Protein AF-A0A972EH16-F1 (afdb_monomer)

Secondary structure (DSSP, 8-state):
----S-----------------------------------------------------------------PPPPPPPHHHHHHHHHHHHHHHHHTT--SHHHHHHHHHHHS-GGGTT-HHHHHHHHHHHHHTTSSSS---HHHHHHHHHHHHHHT--STT----TT---HHHHHHHHHHHHHHHHHIIIII-S---HHHHHHHHHHHH-HHHHT-HHHHHHHHHHHHHTT-TT----GGGHHHHHHHHEEEEEEEEEEETTTTEEEEEEEEEETTEEEEEESS-EEEEE--SSSPPPEEEEE-SSTTEEEEEETTTEEEEEEHHHHHHHHHHHHHHHHHHHHHHHHHHHHHHHHHHT--HHHHHHHHHHHTTS-HHHHH-HHHHHHHHHHHHTT-HHHHTT-SS-HHHHHHHHHHHHH-HHHHHHHHHHIIIIIHHHHHHHGGG--S-GGGHHHHHHHHHHHHHHHHHHHHHHHHHS----TTS----HHHHHHHHHT---

pLDDT: mean 70.28, std 23.28, range [19.77, 95.44]

Structure (mmCIF, N/CA/C/O backbone):
data_AF-A0A972EH16-F1
#
_entry.id   AF-A0A972EH16-F1
#
loop_
_atom_site.group_PDB
_atom_site.id
_atom_site.type_symbol
_atom_site.label_atom_id
_atom_site.label_alt_id
_atom_site.label_comp_id
_atom_site.label_asym_id
_atom_site.label_entity_id
_atom_site.label_seq_id
_atom_site.pdbx_PDB_ins_code
_atom_site.Cartn_x
_atom_site.Cartn_y
_atom_site.Cartn_z
_atom_site.occupancy
_atom_site.B_iso_or_equiv
_atom_site.auth_seq_id
_atom_site.auth_comp_id
_atom_site.auth_asym_id
_atom_site.auth_atom_id
_atom_site.pdbx_PDB_model_num
ATOM 1 N N . MET A 1 1 ? -6.386 -31.077 15.474 1.00 31.84 1 MET A N 1
ATOM 2 C CA . MET A 1 1 ? -5.571 -32.138 14.843 1.00 31.84 1 MET A CA 1
ATOM 3 C C . MET A 1 1 ? -5.510 -31.835 13.355 1.00 31.84 1 MET A C 1
ATOM 5 O O . MET A 1 1 ? -6.527 -31.962 12.699 1.00 31.84 1 MET A O 1
ATOM 9 N N . PHE A 1 2 ? -4.369 -31.364 12.849 1.00 28.36 2 PHE A N 1
ATOM 10 C CA . PHE A 1 2 ? -4.147 -31.059 11.430 1.00 28.36 2 PHE A CA 1
ATOM 11 C C . PHE A 1 2 ? -2.841 -31.729 10.996 1.00 28.36 2 PHE A C 1
ATOM 13 O O . PHE A 1 2 ? -1.799 -31.428 11.577 1.00 28.36 2 PHE A O 1
ATOM 20 N N . LYS A 1 3 ? -2.928 -32.660 10.038 1.00 25.88 3 LYS A N 1
ATOM 21 C CA . LYS A 1 3 ? -1.868 -33.204 9.162 1.00 25.88 3 LYS A CA 1
ATOM 22 C C . LYS A 1 3 ? -2.510 -34.326 8.327 1.00 25.88 3 LYS A C 1
ATOM 24 O O . LYS A 1 3 ? -3.083 -35.225 8.931 1.00 25.88 3 LYS A O 1
ATOM 29 N N . ASN A 1 4 ? -2.378 -34.274 6.994 1.00 29.33 4 ASN A N 1
ATOM 30 C CA . ASN A 1 4 ? -2.661 -35.337 5.994 1.00 29.33 4 ASN A CA 1
ATOM 31 C C . ASN A 1 4 ? -3.802 -35.118 4.979 1.00 29.33 4 ASN A C 1
ATOM 33 O O . ASN A 1 4 ? -4.590 -36.022 4.735 1.00 29.33 4 ASN A O 1
ATOM 37 N N . LEU A 1 5 ? -3.804 -33.992 4.278 1.00 28.00 5 LEU A N 1
ATOM 38 C CA . LEU A 1 5 ? -4.129 -33.923 2.844 1.00 28.00 5 LEU A CA 1
ATOM 39 C C . LEU A 1 5 ? -3.143 -32.862 2.335 1.00 28.00 5 LEU A C 1
ATOM 41 O O . LEU A 1 5 ? -3.161 -31.761 2.858 1.00 28.00 5 LEU A O 1
ATOM 45 N N . PHE A 1 6 ? -2.090 -33.121 1.564 1.00 28.84 6 PHE A N 1
ATOM 46 C CA . PHE A 1 6 ? -2.038 -33.745 0.254 1.00 28.84 6 PHE A CA 1
ATOM 47 C C . PHE A 1 6 ? -0.684 -34.459 0.091 1.00 28.84 6 PHE A C 1
ATOM 49 O O . PHE A 1 6 ? 0.367 -33.839 -0.048 1.00 28.84 6 PHE A O 1
ATOM 56 N N . LYS A 1 7 ? -0.707 -35.790 0.128 1.00 25.39 7 LYS A N 1
ATOM 57 C CA . LYS A 1 7 ? 0.341 -36.658 -0.415 1.00 25.39 7 LYS A CA 1
ATOM 58 C C . LYS A 1 7 ? -0.390 -37.704 -1.231 1.00 25.39 7 LYS A C 1
ATOM 60 O O . LYS A 1 7 ? -1.068 -38.536 -0.639 1.00 25.39 7 LYS A O 1
ATOM 65 N N . ASN A 1 8 ? -0.289 -37.577 -2.549 1.00 23.72 8 ASN A N 1
ATOM 66 C CA . ASN A 1 8 ? -0.428 -38.602 -3.585 1.00 23.72 8 ASN A CA 1
ATOM 67 C C . ASN A 1 8 ? -1.077 -37.968 -4.806 1.00 23.72 8 ASN A C 1
ATOM 69 O O . ASN A 1 8 ? -2.278 -37.736 -4.802 1.00 23.72 8 ASN A O 1
ATOM 73 N N . LEU A 1 9 ? -0.264 -37.731 -5.830 1.00 25.38 9 LEU A N 1
ATOM 74 C CA . LEU A 1 9 ? -0.562 -38.072 -7.219 1.00 25.38 9 LEU A CA 1
ATOM 75 C C . LEU A 1 9 ? 0.757 -37.929 -7.988 1.00 25.38 9 LEU A C 1
ATOM 77 O O . LEU A 1 9 ? 1.160 -36.840 -8.368 1.00 25.38 9 LEU A O 1
ATOM 81 N N . ASN A 1 10 ? 1.472 -39.045 -8.118 1.00 26.11 10 ASN A N 1
ATOM 82 C CA . ASN A 1 10 ? 2.538 -39.218 -9.096 1.00 26.11 10 ASN A CA 1
ATOM 83 C C . ASN A 1 10 ? 2.547 -40.687 -9.525 1.00 26.11 10 ASN A C 1
ATOM 85 O O . ASN A 1 10 ? 2.862 -41.554 -8.712 1.00 26.11 10 ASN A O 1
ATOM 89 N N . SER A 1 11 ? 2.183 -40.926 -10.783 1.00 25.75 11 SER A N 1
ATOM 90 C CA . SER A 1 11 ? 2.514 -42.073 -11.651 1.00 25.75 11 SER A CA 1
ATOM 91 C C . SER A 1 11 ? 1.552 -41.962 -12.836 1.00 25.75 11 SER A C 1
ATOM 93 O O . SER A 1 11 ? 0.348 -41.882 -12.615 1.00 25.75 11 SER A O 1
ATOM 95 N N . ASP A 1 12 ? 1.971 -41.836 -14.087 1.00 22.52 12 ASP A N 1
ATOM 96 C CA . ASP A 1 12 ? 2.894 -42.661 -14.879 1.00 22.52 12 ASP A CA 1
ATOM 97 C C . ASP A 1 12 ? 3.160 -41.895 -16.205 1.00 22.52 12 ASP A C 1
ATOM 99 O O . ASP A 1 12 ? 2.374 -41.018 -16.545 1.00 22.52 12 ASP A O 1
ATOM 103 N N . LYS A 1 13 ? 4.102 -42.177 -17.115 1.00 25.27 13 LYS A N 1
ATOM 104 C CA . LYS A 1 13 ? 5.414 -42.844 -17.211 1.00 25.27 13 LYS A CA 1
ATOM 105 C C . LYS A 1 13 ? 5.826 -42.710 -18.692 1.00 25.27 13 LYS A C 1
ATOM 107 O O . LYS A 1 13 ? 4.973 -42.841 -19.565 1.00 25.27 13 LYS A O 1
ATOM 112 N N . GLY A 1 14 ? 7.133 -42.622 -18.956 1.00 23.25 14 GLY A N 1
ATOM 113 C CA . GLY A 1 14 ? 7.764 -42.928 -20.255 1.00 23.25 14 GLY A CA 1
ATOM 114 C C . GLY A 1 14 ? 8.432 -41.713 -20.908 1.00 23.25 14 GLY A C 1
ATOM 115 O O . GLY A 1 14 ? 7.752 -40.742 -21.185 1.00 23.25 14 GLY A O 1
ATOM 116 N N . GLY A 1 15 ? 9.733 -41.659 -21.198 1.00 21.44 15 GLY A N 1
ATOM 117 C CA . GLY A 1 15 ? 10.808 -42.651 -21.161 1.00 21.44 15 GLY A CA 1
ATOM 118 C C . GLY A 1 15 ? 11.781 -42.404 -22.331 1.00 21.44 15 GLY A C 1
ATOM 119 O O . GLY A 1 15 ? 11.311 -42.111 -23.422 1.00 21.44 15 GLY A O 1
ATOM 120 N N . LEU A 1 16 ? 13.088 -42.624 -22.082 1.00 21.91 16 LEU A N 1
ATOM 121 C CA . LEU A 1 16 ? 14.261 -42.639 -23.002 1.00 21.91 16 LEU A CA 1
ATOM 122 C C . LEU A 1 16 ? 14.833 -41.245 -23.343 1.00 21.91 16 LEU A C 1
ATOM 124 O O . LEU A 1 16 ? 14.126 -40.416 -23.887 1.00 21.91 16 LEU A O 1
ATOM 128 N N . GLY A 1 17 ? 16.063 -40.867 -22.959 1.00 20.77 17 GLY A N 1
ATOM 129 C CA . GLY A 1 17 ? 17.388 -41.456 -23.269 1.00 20.77 17 GLY A CA 1
ATOM 130 C C . GLY A 1 17 ? 18.075 -40.482 -24.257 1.00 20.77 17 GLY A C 1
ATOM 131 O O . GLY A 1 17 ? 17.415 -40.067 -25.192 1.00 20.77 17 GLY A O 1
ATOM 132 N N . SER A 1 18 ? 19.313 -39.987 -24.147 1.00 24.31 18 SER A N 1
ATOM 133 C CA . SER A 1 18 ? 20.581 -40.573 -23.703 1.00 24.31 18 SER A CA 1
ATOM 134 C C . SER A 1 18 ? 21.729 -39.530 -23.751 1.00 24.31 18 SER A C 1
ATOM 136 O O . SER A 1 18 ? 21.762 -38.742 -24.685 1.00 24.31 18 SER A O 1
ATOM 138 N N . ARG A 1 19 ? 22.702 -39.681 -22.832 1.00 22.28 19 ARG A N 1
ATOM 139 C CA . ARG A 1 19 ? 24.183 -39.583 -22.980 1.00 22.28 19 ARG A CA 1
ATOM 140 C C . ARG A 1 19 ? 24.941 -38.272 -23.299 1.00 22.28 19 ARG A C 1
ATOM 142 O O . ARG A 1 19 ? 24.713 -37.647 -24.318 1.00 22.28 19 ARG A O 1
ATOM 149 N N . GLU A 1 20 ? 26.002 -38.122 -22.479 1.00 22.84 20 GLU A N 1
ATOM 150 C CA . GLU A 1 20 ? 27.383 -37.634 -22.743 1.00 22.84 20 GLU A CA 1
ATOM 151 C C . GLU A 1 20 ? 27.535 -36.123 -23.059 1.00 22.84 20 GLU A C 1
ATOM 153 O O . GLU A 1 20 ? 26.716 -35.539 -23.740 1.00 22.84 20 GLU A O 1
ATOM 158 N N . GLU A 1 21 ? 28.510 -35.361 -22.550 1.00 22.56 21 GLU A N 1
ATOM 159 C CA . GLU A 1 21 ? 29.860 -35.702 -22.103 1.00 22.56 21 GLU A CA 1
ATOM 160 C C . GLU A 1 21 ? 30.439 -34.606 -21.177 1.00 22.56 21 GLU A C 1
ATOM 162 O O . GLU A 1 21 ? 30.096 -33.427 -21.258 1.00 22.56 21 GLU A O 1
ATOM 167 N N . ARG A 1 22 ? 31.329 -35.023 -20.271 1.00 20.34 22 ARG A N 1
ATOM 168 C CA . ARG A 1 22 ? 32.125 -34.178 -19.371 1.00 20.34 22 ARG A CA 1
ATOM 169 C C . ARG A 1 22 ? 33.195 -33.418 -20.153 1.00 20.34 22 ARG A C 1
ATOM 171 O O . ARG A 1 22 ? 33.921 -34.055 -20.904 1.00 20.34 22 ARG A O 1
ATOM 178 N N . LEU A 1 23 ? 33.442 -32.156 -19.802 1.00 21.00 23 LEU A N 1
ATOM 179 C CA . LEU A 1 23 ? 34.781 -31.562 -19.887 1.00 21.00 23 LEU A CA 1
ATOM 180 C C . LEU A 1 23 ? 35.059 -30.724 -18.632 1.00 21.00 23 LEU A C 1
ATOM 182 O O . LEU A 1 23 ? 34.518 -29.640 -18.431 1.00 21.00 23 LEU A O 1
ATOM 186 N N . GLU A 1 24 ? 35.900 -31.284 -17.764 1.00 20.62 24 GLU A N 1
ATOM 187 C CA . GLU A 1 24 ? 36.627 -30.563 -16.724 1.00 20.62 24 GLU A CA 1
ATOM 188 C C . GLU A 1 24 ? 37.763 -29.767 -17.373 1.00 20.62 24 GLU A C 1
ATOM 190 O O . GLU A 1 24 ? 38.578 -30.361 -18.068 1.00 20.62 24 GLU A O 1
ATOM 195 N N . THR A 1 25 ? 37.891 -28.478 -17.052 1.00 21.36 25 THR A N 1
ATOM 196 C CA . THR A 1 25 ? 39.202 -27.822 -16.896 1.00 21.36 25 THR A CA 1
ATOM 197 C C . THR A 1 25 ? 39.080 -26.583 -16.001 1.00 21.36 25 THR A C 1
ATOM 199 O O . THR A 1 25 ? 38.459 -25.587 -16.359 1.00 21.36 25 THR A O 1
ATOM 202 N N . LYS A 1 26 ? 39.728 -26.643 -14.837 1.00 19.77 26 LYS A N 1
ATOM 203 C CA . LYS A 1 26 ? 40.352 -25.522 -14.106 1.00 19.77 26 LYS A CA 1
ATOM 204 C C . LYS A 1 26 ? 41.859 -25.844 -14.048 1.00 19.77 26 LYS A C 1
ATOM 206 O O . LYS A 1 26 ? 42.195 -27.015 -14.222 1.00 19.77 26 LYS A O 1
ATOM 211 N N . PRO A 1 27 ? 42.750 -24.948 -13.594 1.00 28.17 27 PRO A N 1
ATOM 212 C CA . PRO A 1 27 ? 42.778 -23.480 -13.633 1.00 28.17 27 PRO A CA 1
ATOM 213 C C . PRO A 1 27 ? 44.129 -22.966 -14.204 1.00 28.17 27 PRO A C 1
ATOM 215 O O . PRO A 1 27 ? 45.084 -23.731 -14.303 1.00 28.17 27 PRO A O 1
ATOM 218 N N . ILE A 1 28 ? 44.268 -21.668 -14.498 1.00 21.88 28 ILE A N 1
ATOM 219 C CA . ILE A 1 28 ? 45.597 -21.026 -14.567 1.00 21.88 28 ILE A CA 1
ATOM 220 C C . ILE A 1 28 ? 45.551 -19.715 -13.777 1.00 21.88 28 ILE A C 1
ATOM 222 O O . ILE A 1 28 ? 44.753 -18.827 -14.068 1.00 21.88 28 ILE A O 1
ATOM 226 N N . ILE A 1 29 ? 46.399 -19.655 -12.751 1.00 22.20 29 ILE A N 1
ATOM 227 C CA . ILE A 1 29 ? 46.800 -18.478 -11.976 1.00 22.20 29 ILE A CA 1
ATOM 228 C C . ILE A 1 29 ? 48.252 -18.188 -12.365 1.00 22.20 29 ILE A C 1
ATOM 230 O O . ILE A 1 29 ? 49.017 -19.142 -12.482 1.00 22.20 29 ILE A O 1
ATOM 234 N N . ASP A 1 30 ? 48.582 -16.907 -12.559 1.00 22.08 30 ASP A N 1
ATOM 235 C CA . ASP A 1 30 ? 49.854 -16.214 -12.248 1.00 22.08 30 ASP A CA 1
ATOM 236 C C . ASP A 1 30 ? 49.965 -14.963 -13.147 1.00 22.08 30 ASP A C 1
ATOM 238 O O . ASP A 1 30 ? 49.522 -14.994 -14.290 1.00 22.08 30 ASP A O 1
ATOM 242 N N . SER A 1 31 ? 50.556 -13.827 -12.779 1.00 23.48 31 SER A N 1
ATOM 243 C CA . SER A 1 31 ? 51.030 -13.256 -11.515 1.00 23.48 31 SER A CA 1
ATOM 244 C C . SER A 1 31 ? 51.425 -11.784 -11.794 1.00 23.48 31 SER A C 1
ATOM 246 O O . SER A 1 31 ? 51.812 -11.423 -12.901 1.00 23.48 31 SER A O 1
ATOM 248 N N . GLU A 1 32 ? 51.228 -10.930 -10.787 1.00 21.48 32 GLU A N 1
ATOM 249 C CA . GLU A 1 32 ? 51.998 -9.736 -10.384 1.00 21.48 32 GLU A CA 1
ATOM 250 C C . GLU A 1 32 ? 52.857 -8.904 -11.386 1.00 21.48 32 GLU A C 1
ATOM 252 O O . GLU A 1 32 ? 53.896 -9.345 -11.869 1.00 21.48 32 GLU A O 1
ATOM 257 N N . SER A 1 33 ? 52.565 -7.586 -11.451 1.00 22.53 33 SER A N 1
ATOM 258 C CA . SER A 1 33 ? 53.390 -6.470 -10.895 1.00 22.53 33 SER A CA 1
ATOM 259 C C . SER A 1 33 ? 53.770 -5.255 -11.789 1.00 22.53 33 SER A C 1
ATOM 261 O O . SER A 1 33 ? 54.290 -5.396 -12.889 1.00 22.53 33 SER A O 1
ATOM 263 N N . ARG A 1 34 ? 53.631 -4.065 -11.152 1.00 21.58 34 ARG A N 1
ATOM 264 C CA . ARG A 1 34 ? 54.404 -2.787 -11.228 1.00 21.58 34 ARG A CA 1
ATOM 265 C C . ARG A 1 34 ? 54.017 -1.636 -12.185 1.00 21.58 34 ARG A C 1
ATOM 267 O O . ARG A 1 34 ? 54.340 -1.635 -13.364 1.00 21.58 34 ARG A O 1
ATOM 274 N N . ASP A 1 35 ? 53.424 -0.609 -11.558 1.00 21.42 35 ASP A N 1
ATOM 275 C CA . ASP A 1 35 ? 53.812 0.819 -11.450 1.00 21.42 35 ASP A CA 1
ATOM 276 C C . ASP A 1 35 ? 54.605 1.535 -12.564 1.00 21.42 35 ASP A C 1
ATOM 278 O O . ASP A 1 35 ? 55.724 1.139 -12.881 1.00 21.42 35 ASP A O 1
ATOM 282 N N . LEU A 1 36 ? 54.110 2.726 -12.966 1.00 22.61 36 LEU A N 1
ATOM 283 C CA . LEU A 1 36 ? 54.869 4.001 -12.989 1.00 22.61 36 LEU A CA 1
ATOM 284 C C . LEU A 1 36 ? 53.986 5.239 -13.316 1.00 22.61 36 LEU A C 1
ATOM 286 O O . LEU A 1 36 ? 53.614 5.494 -14.455 1.00 22.61 36 LEU A O 1
ATOM 290 N N . VAL A 1 37 ? 53.668 5.999 -12.262 1.00 21.61 37 VAL A N 1
ATOM 291 C CA . VAL A 1 37 ? 53.733 7.471 -12.073 1.00 21.61 37 VAL A CA 1
ATOM 292 C C . VAL A 1 37 ? 53.853 8.389 -13.315 1.00 21.61 37 VAL A C 1
ATOM 294 O O . VAL A 1 37 ? 54.886 8.387 -13.979 1.00 21.61 37 VAL A O 1
ATOM 297 N N . ASN A 1 38 ? 52.909 9.336 -13.491 1.00 21.78 38 ASN A N 1
ATOM 298 C CA . ASN A 1 38 ? 53.220 10.780 -13.428 1.00 21.78 38 ASN A CA 1
ATOM 299 C C . ASN A 1 38 ? 51.997 11.720 -13.357 1.00 21.78 38 ASN A C 1
ATOM 301 O O . ASN A 1 38 ? 50.966 11.517 -13.987 1.00 21.78 38 ASN A O 1
ATOM 305 N N . ASN A 1 39 ? 52.196 12.760 -12.547 1.00 21.94 39 ASN A N 1
ATOM 306 C CA . ASN A 1 39 ? 51.290 13.809 -12.078 1.00 21.94 39 ASN A CA 1
ATOM 307 C C . ASN A 1 39 ? 50.748 14.748 -13.170 1.00 21.94 39 ASN A C 1
ATOM 309 O O . ASN A 1 39 ? 51.523 15.148 -14.031 1.00 21.94 39 ASN A O 1
ATOM 313 N N . VAL A 1 40 ? 49.528 15.278 -12.977 1.00 23.47 40 VAL A N 1
ATOM 314 C CA . VAL A 1 40 ? 49.282 16.738 -12.940 1.00 23.47 40 VAL A CA 1
ATOM 315 C C . VAL A 1 40 ? 48.218 17.053 -11.878 1.00 23.47 40 VAL A C 1
ATOM 317 O O . VAL A 1 40 ? 47.132 16.486 -11.841 1.00 23.47 40 VAL A O 1
ATOM 320 N N . SER A 1 41 ? 48.616 17.965 -11.004 1.00 22.47 41 SER A N 1
ATOM 321 C CA . SER A 1 41 ? 47.963 18.591 -9.859 1.00 22.47 41 SER A CA 1
ATOM 322 C C . SER A 1 41 ? 46.769 19.499 -10.191 1.00 22.47 41 SER A C 1
ATOM 324 O O . SER A 1 41 ? 46.788 20.210 -11.193 1.00 22.47 41 SER A O 1
ATOM 326 N N . GLY A 1 42 ? 45.814 19.570 -9.259 1.00 22.55 42 GLY A N 1
ATOM 327 C CA . GLY A 1 42 ? 44.745 20.569 -9.188 1.00 22.55 42 GLY A CA 1
ATOM 328 C C . GLY A 1 42 ? 44.155 20.617 -7.774 1.00 22.55 42 GLY A C 1
ATOM 329 O O . GLY A 1 42 ? 43.366 19.764 -7.396 1.00 22.55 42 GLY A O 1
ATOM 330 N N . ASP A 1 43 ? 44.640 21.588 -7.015 1.00 21.73 43 ASP A N 1
ATOM 331 C CA . ASP A 1 43 ? 44.462 21.932 -5.601 1.00 21.73 43 ASP A CA 1
ATOM 332 C C . ASP A 1 43 ? 43.002 22.090 -5.115 1.00 21.73 43 ASP A C 1
ATOM 334 O O . ASP A 1 43 ? 42.193 22.692 -5.812 1.00 21.73 43 ASP A O 1
ATOM 338 N N . LEU A 1 44 ? 42.698 21.610 -3.899 1.00 25.55 44 LEU A N 1
ATOM 339 C CA . LEU A 1 44 ? 41.689 22.159 -2.973 1.00 25.55 44 LEU A CA 1
ATOM 340 C C . LEU A 1 44 ? 41.990 21.626 -1.557 1.00 25.55 44 LEU A C 1
ATOM 342 O O . LEU A 1 44 ? 41.695 20.480 -1.212 1.00 25.55 44 LEU A O 1
ATOM 346 N N . GLY A 1 45 ? 42.633 22.468 -0.750 1.00 23.30 45 GLY A N 1
ATOM 347 C CA . GLY A 1 45 ? 43.097 22.148 0.595 1.00 23.30 45 GLY A CA 1
ATOM 348 C C . GLY A 1 45 ? 42.001 21.975 1.652 1.00 23.30 45 GLY A C 1
ATOM 349 O O . GLY A 1 45 ? 41.033 22.729 1.713 1.00 23.30 45 GLY A O 1
ATOM 350 N N . VAL A 1 46 ? 42.242 21.032 2.569 1.00 25.94 46 VAL A N 1
ATOM 351 C CA . VAL A 1 46 ? 41.748 21.059 3.953 1.00 25.94 46 VAL A CA 1
ATOM 352 C C . VAL A 1 46 ? 42.889 20.604 4.869 1.00 25.94 46 VAL A C 1
ATOM 354 O O . VAL A 1 46 ? 43.480 19.543 4.680 1.00 25.94 46 VAL A O 1
ATOM 357 N N . ASN A 1 47 ? 43.210 21.457 5.839 1.00 26.33 47 ASN A N 1
ATOM 358 C CA . ASN A 1 47 ? 44.339 21.377 6.763 1.00 26.33 47 ASN A CA 1
ATOM 359 C C . ASN A 1 47 ? 44.116 20.297 7.859 1.00 26.33 47 ASN A C 1
ATOM 361 O O . ASN A 1 47 ? 43.090 20.360 8.542 1.00 26.33 47 ASN A O 1
ATOM 365 N N . PRO A 1 48 ? 45.027 19.322 8.066 1.00 25.28 48 PRO A N 1
ATOM 366 C CA . PRO A 1 48 ? 44.884 18.263 9.063 1.00 25.28 48 PRO A CA 1
ATOM 367 C C . PRO A 1 48 ? 45.728 18.530 10.324 1.00 25.28 48 PRO A C 1
ATOM 369 O O . PRO A 1 48 ? 46.738 17.877 10.559 1.00 25.28 48 PRO A O 1
ATOM 372 N N . GLU A 1 49 ? 45.281 19.433 11.194 1.00 29.06 49 GLU A N 1
ATOM 373 C CA . GLU A 1 49 ? 45.800 19.563 12.565 1.00 29.06 49 GLU A CA 1
ATOM 374 C C . GLU A 1 49 ? 44.633 19.644 13.550 1.00 29.06 49 GLU A C 1
ATOM 376 O O . GLU A 1 49 ? 44.155 20.724 13.871 1.00 29.06 49 GLU A O 1
ATOM 381 N N . GLN A 1 50 ? 44.134 18.480 13.982 1.00 30.05 50 GLN A N 1
ATOM 382 C CA . GLN A 1 50 ? 43.455 18.244 15.271 1.00 30.05 50 GLN A CA 1
ATOM 383 C C . GLN A 1 50 ? 43.002 16.776 15.345 1.00 30.05 50 GLN A C 1
ATOM 385 O O . GLN A 1 50 ? 41.819 16.441 15.400 1.00 30.05 50 GLN A O 1
ATOM 390 N N . ARG A 1 51 ? 43.968 15.851 15.335 1.00 25.64 51 ARG A N 1
ATOM 391 C CA . ARG A 1 51 ? 43.741 14.471 15.776 1.00 25.64 51 ARG A CA 1
ATOM 392 C C . ARG A 1 51 ? 44.915 13.983 16.619 1.00 25.64 51 ARG A C 1
ATOM 394 O O . ARG A 1 51 ? 45.986 13.724 16.090 1.00 25.64 51 ARG A O 1
ATOM 401 N N . LYS A 1 52 ? 44.577 13.742 17.892 1.00 27.52 52 LYS A N 1
ATOM 402 C CA . LYS A 1 52 ? 45.244 12.918 18.916 1.00 27.52 52 LYS A CA 1
ATOM 403 C C . LYS A 1 52 ? 46.517 13.484 19.544 1.00 27.52 52 LYS A C 1
ATOM 405 O O . LYS A 1 52 ? 47.376 13.962 18.828 1.00 27.52 52 LYS A O 1
ATOM 410 N N . GLN A 1 53 ? 46.570 13.354 20.876 1.00 25.27 53 GLN A N 1
ATOM 411 C CA . GLN A 1 53 ? 47.697 13.140 21.810 1.00 25.27 53 GLN A CA 1
ATOM 412 C C . GLN A 1 53 ? 47.239 13.681 23.185 1.00 25.27 53 GLN A C 1
ATOM 414 O O . GLN A 1 53 ? 46.772 14.813 23.239 1.00 25.27 53 GLN A O 1
ATOM 419 N N . TYR A 1 54 ? 47.276 13.010 24.339 1.00 25.88 54 TYR A N 1
ATOM 420 C CA . TYR A 1 54 ? 47.642 11.665 24.822 1.00 25.88 54 TYR A CA 1
ATOM 421 C C . TYR A 1 54 ? 46.979 11.540 26.223 1.00 25.88 54 TYR A C 1
ATOM 423 O O . TYR A 1 54 ? 46.772 12.555 26.886 1.00 25.88 54 TYR A O 1
ATOM 431 N N . GLU A 1 55 ? 46.344 10.423 26.582 1.00 25.20 55 GLU A N 1
ATOM 432 C CA . GLU A 1 55 ? 46.876 9.304 27.396 1.00 25.20 55 GLU A CA 1
ATOM 433 C C . GLU A 1 55 ? 47.504 9.648 28.765 1.00 25.20 55 GLU A C 1
ATOM 435 O O . GLU A 1 55 ? 48.439 10.430 28.885 1.00 25.20 55 GLU A O 1
ATOM 440 N N . GLU A 1 56 ? 46.914 8.994 29.774 1.00 25.12 56 GLU A N 1
ATOM 441 C CA . GLU A 1 56 ? 47.452 8.437 31.023 1.00 25.12 56 GLU A CA 1
ATOM 442 C C . GLU A 1 56 ? 48.870 8.806 31.488 1.00 25.12 56 GLU A C 1
ATOM 444 O O . GLU A 1 56 ? 49.854 8.474 30.839 1.00 25.12 56 GLU A O 1
ATOM 449 N N . VAL A 1 57 ? 48.977 9.251 32.752 1.00 25.84 57 VAL A N 1
ATOM 450 C CA . VAL A 1 57 ? 50.117 8.899 33.620 1.00 25.84 57 VAL A CA 1
ATOM 451 C C . VAL A 1 57 ? 49.643 8.608 35.053 1.00 25.84 57 VAL A C 1
ATOM 453 O O . VAL A 1 57 ? 49.237 9.495 35.795 1.00 25.84 57 VAL A O 1
ATOM 456 N N . GLN A 1 58 ? 49.673 7.311 35.366 1.00 23.53 58 GLN A N 1
ATOM 457 C CA . GLN A 1 58 ? 50.197 6.608 36.548 1.00 23.53 58 GLN A CA 1
ATOM 458 C C . GLN A 1 58 ? 50.073 7.166 37.982 1.00 23.53 58 GLN A C 1
ATOM 460 O O . GLN A 1 58 ? 50.430 8.288 38.327 1.00 23.53 58 GLN A O 1
ATOM 465 N N . ILE A 1 59 ? 49.694 6.221 38.848 1.00 29.89 59 ILE A N 1
ATOM 466 C CA . ILE A 1 59 ? 49.755 6.215 40.310 1.00 29.89 59 ILE A CA 1
ATOM 467 C C . ILE A 1 59 ? 51.212 6.053 40.776 1.00 29.89 59 ILE A C 1
ATOM 469 O O . ILE A 1 59 ? 51.841 5.053 40.442 1.00 29.89 59 ILE A O 1
ATOM 473 N N . THR A 1 60 ? 51.688 6.929 41.665 1.00 25.06 60 THR A N 1
ATOM 474 C CA . THR A 1 60 ? 52.741 6.610 42.653 1.00 25.06 60 THR A CA 1
ATOM 475 C C . THR A 1 60 ? 52.446 7.332 43.968 1.00 25.06 60 THR A C 1
ATOM 477 O O . THR A 1 60 ? 52.077 8.504 43.965 1.00 25.06 60 THR A O 1
ATOM 480 N N . GLY A 1 61 ? 52.533 6.594 45.079 1.00 23.64 61 GLY A N 1
ATOM 481 C CA . GLY A 1 61 ? 51.996 6.974 46.385 1.00 23.64 61 GLY A CA 1
ATOM 482 C C . GLY A 1 61 ? 52.877 7.860 47.268 1.00 23.64 61 GLY A C 1
ATOM 483 O O . GLY A 1 61 ? 54.049 8.083 46.985 1.00 23.64 61 GLY A O 1
ATOM 484 N N . ASN A 1 62 ? 52.247 8.353 48.342 1.00 24.14 62 ASN A N 1
ATOM 485 C CA . ASN A 1 62 ? 52.719 8.439 49.735 1.00 24.14 62 ASN A CA 1
ATOM 486 C C . ASN A 1 62 ? 51.753 9.352 50.527 1.00 24.14 62 ASN A C 1
ATOM 488 O O . ASN A 1 62 ? 51.621 10.533 50.224 1.00 24.14 62 ASN A O 1
ATOM 492 N N . THR A 1 63 ? 51.073 8.823 51.547 1.00 27.11 63 THR A N 1
ATOM 493 C CA . THR A 1 63 ? 50.612 9.595 52.730 1.00 27.11 63 THR A CA 1
ATOM 494 C C . THR A 1 63 ? 51.752 9.594 53.767 1.00 27.11 63 THR A C 1
ATOM 496 O O . THR A 1 63 ? 52.594 8.697 53.660 1.00 27.11 63 THR A O 1
ATOM 499 N N . PRO A 1 64 ? 51.838 10.495 54.779 1.00 35.75 64 PRO A N 1
ATOM 500 C CA . PRO A 1 64 ? 50.824 11.359 55.427 1.00 35.75 64 PRO A CA 1
ATOM 501 C C . PRO A 1 64 ? 51.224 12.867 55.350 1.00 35.75 64 PRO A C 1
ATOM 503 O O . PRO A 1 64 ? 52.246 13.183 54.763 1.00 35.75 64 PRO A O 1
ATOM 506 N N . ASP A 1 65 ? 50.523 13.911 55.801 1.00 26.69 65 ASP A N 1
ATOM 507 C CA . ASP A 1 65 ? 49.776 14.163 57.032 1.00 26.69 65 ASP A CA 1
ATOM 508 C C . ASP A 1 65 ? 49.027 15.525 56.906 1.00 26.69 65 ASP A C 1
ATOM 510 O O . ASP A 1 65 ? 49.319 16.351 56.043 1.00 26.69 65 ASP A O 1
ATOM 514 N N . ASN A 1 66 ? 48.049 15.714 57.786 1.00 32.94 66 ASN A N 1
ATOM 515 C CA . ASN A 1 66 ? 47.162 16.845 58.079 1.00 32.94 66 ASN A CA 1
ATOM 516 C C . ASN A 1 66 ? 47.400 18.246 57.467 1.00 32.94 66 ASN A C 1
ATOM 518 O O . ASN A 1 66 ? 48.355 18.954 57.774 1.00 32.94 66 ASN A O 1
ATOM 522 N N . GLY A 1 67 ? 46.346 18.753 56.816 1.00 28.53 67 GLY A N 1
ATOM 523 C CA . GLY A 1 67 ? 46.128 20.184 56.599 1.00 28.53 67 GLY A CA 1
ATOM 524 C C . GLY A 1 67 ? 44.731 20.463 56.051 1.00 28.53 67 GLY A C 1
ATOM 525 O O . GLY A 1 67 ? 44.516 20.440 54.843 1.00 28.53 67 GLY A O 1
ATOM 526 N N . ARG A 1 68 ? 43.755 20.720 56.935 1.00 37.34 68 ARG A N 1
ATOM 527 C CA . ARG A 1 68 ? 42.426 21.233 56.555 1.00 37.34 68 ARG A CA 1
ATOM 528 C C . ARG A 1 68 ? 42.592 22.563 55.814 1.00 37.34 68 ARG A C 1
ATOM 530 O O . ARG A 1 68 ? 42.689 23.609 56.446 1.00 37.34 68 ARG A O 1
ATOM 537 N N . VAL A 1 69 ? 42.537 22.532 54.487 1.00 31.19 69 VAL A N 1
ATOM 538 C CA . VAL A 1 69 ? 42.239 23.719 53.683 1.00 31.19 69 VAL A CA 1
ATOM 539 C C . VAL A 1 69 ? 40.748 23.680 53.373 1.00 31.19 69 VAL A C 1
ATOM 541 O O . VAL A 1 69 ? 40.275 22.960 52.495 1.00 31.19 69 VAL A O 1
ATOM 544 N N . SER A 1 70 ? 39.980 24.425 54.163 1.00 33.75 70 SER A N 1
ATOM 545 C CA . SER A 1 70 ? 38.570 24.693 53.906 1.00 33.75 70 SER A CA 1
ATOM 546 C C . SER A 1 70 ? 38.438 25.526 52.634 1.00 33.75 70 SER A C 1
ATOM 548 O O . SER A 1 70 ? 38.566 26.749 52.666 1.00 33.75 70 SER A O 1
ATOM 550 N N . ILE A 1 71 ? 38.177 24.860 51.511 1.00 32.91 71 ILE A N 1
ATOM 551 C CA . ILE A 1 71 ? 37.784 25.522 50.267 1.00 32.91 71 ILE A CA 1
ATOM 552 C C . ILE A 1 71 ? 36.383 26.121 50.490 1.00 32.91 71 ILE A C 1
ATOM 554 O O . ILE A 1 71 ? 35.455 25.377 50.831 1.00 32.91 71 ILE A O 1
ATOM 558 N N . PRO A 1 72 ? 36.183 27.441 50.320 1.00 31.66 72 PRO A N 1
ATOM 559 C CA . PRO A 1 72 ? 34.866 28.046 50.453 1.00 31.66 72 PRO A CA 1
ATOM 560 C C . PRO A 1 72 ? 33.942 27.492 49.361 1.00 31.66 72 PRO A C 1
ATOM 562 O O . PRO A 1 72 ? 34.193 27.648 48.164 1.00 31.66 72 PRO A O 1
ATOM 565 N N . LYS A 1 73 ? 32.861 26.813 49.770 1.00 44.00 73 LYS A N 1
ATOM 566 C CA . LYS A 1 73 ? 31.815 26.342 48.854 1.00 44.00 73 LYS A CA 1
ATOM 567 C C . LYS A 1 73 ? 31.222 27.552 48.129 1.00 44.00 73 LYS A C 1
ATOM 569 O O . LYS A 1 73 ? 30.640 28.425 48.771 1.00 44.00 73 LYS A O 1
ATOM 574 N N . LYS A 1 74 ? 31.335 27.581 46.794 1.00 43.91 74 LYS A N 1
ATOM 575 C CA . LYS A 1 74 ? 30.572 28.501 45.932 1.00 43.91 74 LYS A CA 1
ATOM 576 C C . LYS A 1 74 ? 29.097 28.496 46.369 1.00 43.91 74 LYS A C 1
ATOM 578 O O . LYS A 1 74 ? 28.559 27.410 46.613 1.00 43.91 74 LYS A O 1
ATOM 583 N N . PRO A 1 75 ? 28.424 29.656 46.454 1.00 43.84 75 PRO A N 1
ATOM 584 C CA . PRO A 1 75 ? 27.005 29.684 46.771 1.00 43.84 75 PRO A CA 1
ATOM 585 C C . PRO A 1 75 ? 26.241 28.880 45.713 1.00 43.84 75 PRO A C 1
ATOM 587 O O . PRO A 1 75 ? 26.379 29.120 44.513 1.00 43.84 75 PRO A O 1
ATOM 590 N N . ALA A 1 76 ? 25.466 27.889 46.159 1.00 55.22 76 ALA A N 1
ATOM 591 C CA . ALA A 1 76 ? 24.647 27.070 45.275 1.00 55.22 76 ALA A CA 1
ATOM 592 C C . ALA A 1 76 ? 23.679 27.968 44.487 1.00 55.22 76 ALA A C 1
ATOM 594 O O . ALA A 1 76 ? 23.005 28.820 45.078 1.00 55.22 76 ALA A O 1
ATOM 595 N N . SER A 1 77 ? 23.605 27.774 43.166 1.00 65.62 77 SER A N 1
ATOM 596 C CA . SER A 1 77 ? 22.630 28.462 42.315 1.00 65.62 77 SER A CA 1
ATOM 597 C C . SER A 1 77 ? 21.208 28.236 42.850 1.00 65.62 77 SER A C 1
ATOM 599 O O . SER A 1 77 ? 20.925 27.200 43.458 1.00 65.62 77 SER A O 1
ATOM 601 N N . LYS A 1 78 ? 20.289 29.190 42.635 1.00 68.81 78 LYS A N 1
ATOM 602 C CA . LYS A 1 78 ? 18.880 29.064 43.071 1.00 68.81 78 LYS A CA 1
ATOM 603 C C . LYS A 1 78 ? 18.255 27.730 42.616 1.00 68.81 78 LYS A C 1
ATOM 605 O O . LYS A 1 78 ? 17.518 27.109 43.374 1.00 68.81 78 LYS A O 1
ATOM 610 N N . THR A 1 79 ? 18.632 27.249 41.431 1.00 67.38 79 THR A N 1
ATOM 611 C CA . THR A 1 79 ? 18.231 25.949 40.868 1.00 67.38 79 THR A CA 1
ATOM 612 C C . THR A 1 79 ? 18.770 24.757 41.664 1.00 67.38 79 THR A C 1
ATOM 614 O O . THR A 1 79 ? 18.035 23.809 41.918 1.00 67.38 79 THR A O 1
ATOM 617 N N . ALA A 1 80 ? 20.030 24.800 42.109 1.00 69.69 80 ALA A N 1
ATOM 618 C CA . ALA A 1 80 ? 20.619 23.737 42.925 1.00 69.69 80 ALA A CA 1
ATOM 619 C C . ALA A 1 80 ? 19.979 23.652 44.324 1.00 69.69 80 ALA A C 1
ATOM 621 O O . ALA A 1 80 ? 19.832 22.553 44.863 1.00 69.69 80 ALA A O 1
ATOM 622 N N . LYS A 1 81 ? 19.545 24.788 44.889 1.00 74.56 81 LYS A N 1
ATOM 623 C CA . LYS A 1 81 ? 18.774 24.820 46.144 1.00 74.56 81 LYS A CA 1
ATOM 624 C C . LYS A 1 81 ? 17.398 24.169 45.973 1.00 74.56 81 LYS A C 1
ATOM 626 O O . LYS A 1 81 ? 17.122 23.196 46.666 1.00 74.56 81 LYS A O 1
ATOM 631 N N . LYS A 1 82 ? 16.621 24.590 44.965 1.00 78.31 82 LYS A N 1
ATOM 632 C CA . LYS A 1 82 ? 15.308 23.992 44.648 1.00 78.31 82 LYS A CA 1
ATOM 633 C C . LYS A 1 82 ? 15.382 22.492 44.355 1.00 78.31 82 LYS A C 1
ATOM 635 O O . LYS A 1 82 ? 14.576 21.715 44.848 1.00 78.31 82 LYS A O 1
ATOM 640 N N . PHE A 1 83 ? 16.389 22.049 43.603 1.00 80.25 83 PHE A N 1
ATOM 641 C CA . PHE A 1 83 ? 16.573 20.621 43.331 1.00 80.25 83 PHE A CA 1
ATOM 642 C C . PHE A 1 83 ? 16.890 19.817 44.604 1.00 80.25 83 PHE A C 1
ATOM 644 O O . PHE A 1 83 ? 16.445 18.680 44.757 1.00 80.25 83 PHE A O 1
ATOM 651 N N . THR A 1 84 ? 17.640 20.410 45.538 1.00 76.75 84 THR A N 1
ATOM 652 C CA . THR A 1 84 ? 17.924 19.798 46.845 1.00 76.75 84 THR A CA 1
ATOM 653 C C . THR A 1 84 ? 16.661 19.722 47.707 1.00 76.75 84 THR A C 1
ATOM 655 O O . THR A 1 84 ? 16.436 18.701 48.354 1.00 76.75 84 THR A O 1
ATOM 658 N N . GLU A 1 85 ? 15.810 20.749 47.6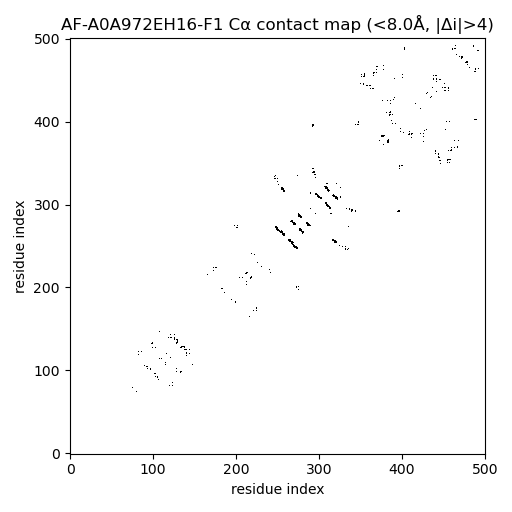66 1.00 84.94 85 GLU A N 1
ATOM 659 C CA . GLU A 1 85 ? 14.503 20.765 48.337 1.00 84.94 85 GLU A CA 1
ATOM 660 C C . GLU A 1 85 ? 13.584 19.660 47.800 1.00 84.94 85 GLU A C 1
ATOM 662 O O . GLU A 1 85 ? 13.061 18.871 48.586 1.00 84.94 85 GLU A O 1
ATOM 667 N N . TYR A 1 86 ? 13.464 19.510 46.475 1.00 85.19 86 TYR A N 1
ATOM 668 C CA . TYR A 1 86 ? 12.691 18.413 45.876 1.00 85.19 86 TYR A CA 1
ATOM 669 C C . TYR A 1 86 ? 13.254 17.046 46.253 1.00 85.19 86 TYR A C 1
ATOM 671 O O . TYR A 1 86 ? 12.500 16.143 46.616 1.00 85.19 86 TYR A O 1
ATOM 679 N N . LYS A 1 87 ? 14.584 16.901 46.253 1.00 83.44 87 LYS A N 1
ATOM 680 C CA . LYS A 1 87 ? 15.227 15.659 46.679 1.00 83.44 87 LYS A CA 1
ATOM 681 C C . LYS A 1 87 ? 14.869 15.277 48.111 1.00 83.44 87 LYS A C 1
ATOM 683 O O . LYS A 1 87 ? 14.581 14.109 48.341 1.00 83.44 87 LYS A O 1
ATOM 688 N N . LEU A 1 88 ? 14.891 16.229 49.042 1.00 84.88 88 LEU A N 1
ATOM 689 C CA . LEU A 1 88 ? 14.518 15.997 50.441 1.00 84.88 88 LEU A CA 1
ATOM 690 C C . LEU A 1 88 ? 13.017 15.726 50.599 1.00 84.88 88 LEU A C 1
ATOM 692 O O . LEU A 1 88 ? 12.619 14.900 51.415 1.00 84.88 88 LEU A O 1
ATOM 696 N N . PHE A 1 89 ? 12.178 16.398 49.808 1.00 87.06 89 PHE A N 1
ATOM 697 C CA . PHE A 1 89 ? 10.729 16.247 49.882 1.00 87.06 89 PHE A CA 1
ATOM 698 C C . PHE A 1 89 ? 10.254 14.856 49.443 1.00 87.06 89 PHE A C 1
ATOM 700 O O . PHE A 1 89 ? 9.386 14.272 50.099 1.00 87.06 89 PHE A O 1
ATOM 707 N N . TYR A 1 90 ? 10.796 14.329 48.343 1.00 88.31 90 TYR A N 1
ATOM 708 C CA . TYR A 1 90 ? 10.364 13.052 47.771 1.00 88.31 90 TYR A CA 1
ATOM 709 C C . TYR A 1 90 ? 11.161 11.845 48.272 1.00 88.31 90 TYR A C 1
ATOM 711 O O . TYR A 1 90 ? 10.628 10.739 48.224 1.00 88.31 90 TYR A O 1
ATOM 719 N N . SER A 1 91 ? 12.388 12.019 48.789 1.00 80.75 91 SER A N 1
ATOM 720 C CA . SER A 1 91 ? 13.233 10.885 49.209 1.00 80.75 91 SER A CA 1
ATOM 721 C C . SER A 1 91 ? 12.523 9.953 50.179 1.00 80.75 91 SER A C 1
ATOM 723 O O . SER A 1 91 ? 12.601 8.743 50.016 1.00 80.75 91 SER A O 1
ATOM 725 N N . ASN A 1 92 ? 11.794 10.521 51.142 1.00 82.00 92 ASN A N 1
ATOM 726 C CA . ASN A 1 92 ? 11.086 9.750 52.160 1.00 82.00 92 ASN A CA 1
ATOM 727 C C . ASN A 1 92 ? 9.778 9.155 51.623 1.00 82.00 92 ASN A C 1
ATOM 729 O O . ASN A 1 92 ? 9.332 8.116 52.104 1.00 82.00 92 ASN A O 1
ATOM 733 N N . LYS A 1 93 ? 9.174 9.800 50.618 1.00 87.94 93 LYS A N 1
ATOM 734 C CA . LYS A 1 93 ? 7.908 9.372 50.015 1.00 87.94 93 LYS A CA 1
ATOM 735 C C . LYS A 1 93 ? 8.102 8.190 49.070 1.00 87.94 93 LYS A C 1
ATOM 737 O O . LYS A 1 93 ? 7.258 7.308 49.041 1.00 87.94 93 LYS A O 1
ATOM 742 N N . PHE A 1 94 ? 9.226 8.140 48.354 1.00 90.31 94 PHE A N 1
ATOM 743 C CA . PHE A 1 94 ? 9.517 7.054 47.418 1.00 90.31 94 PHE A CA 1
ATOM 744 C C . PHE A 1 94 ? 10.194 5.830 48.055 1.00 90.31 94 PHE A C 1
ATOM 746 O O . PHE A 1 94 ? 10.321 4.807 47.394 1.00 90.31 94 PHE A O 1
ATOM 753 N N . THR A 1 95 ? 10.610 5.892 49.328 1.00 79.69 95 THR A N 1
ATOM 754 C CA . THR A 1 95 ? 11.433 4.861 50.005 1.00 79.69 95 THR A CA 1
ATOM 755 C C . THR A 1 95 ? 10.913 3.422 49.877 1.00 79.69 95 THR A C 1
ATOM 757 O O . THR A 1 95 ? 11.713 2.494 49.905 1.00 79.69 95 THR A O 1
ATOM 760 N N . ASN A 1 96 ? 9.598 3.236 49.722 1.00 78.69 96 ASN A N 1
ATOM 761 C CA . ASN A 1 96 ? 8.957 1.920 49.635 1.00 78.69 96 ASN A CA 1
ATOM 762 C C . ASN A 1 96 ? 8.386 1.587 48.246 1.00 78.69 96 ASN A C 1
ATOM 764 O O . ASN A 1 96 ? 7.726 0.558 48.116 1.00 78.69 96 ASN A O 1
ATOM 768 N N . CYS A 1 97 ? 8.610 2.426 47.230 1.00 84.81 97 CYS A N 1
ATOM 769 C CA . CYS A 1 97 ? 8.118 2.160 45.881 1.00 84.81 97 CYS A CA 1
ATOM 770 C C . CYS A 1 97 ? 8.872 0.990 45.242 1.00 84.81 97 CYS A C 1
ATOM 772 O O . CYS A 1 97 ? 10.104 0.985 45.192 1.00 84.81 97 CYS A O 1
ATOM 774 N N . LYS A 1 98 ? 8.128 0.024 44.707 1.00 82.50 98 LYS A N 1
ATOM 775 C CA . LYS A 1 98 ? 8.642 -1.181 44.042 1.00 82.50 98 LYS A CA 1
ATOM 776 C C . LYS A 1 98 ? 8.491 -1.151 42.525 1.00 82.50 98 LYS A C 1
ATOM 778 O O . LYS A 1 98 ? 9.050 -2.009 41.849 1.00 82.50 98 LYS A O 1
ATOM 783 N N . SER A 1 99 ? 7.754 -0.184 41.987 1.00 79.31 99 SER A N 1
ATOM 784 C CA . SER A 1 99 ? 7.512 -0.043 40.552 1.00 79.31 99 SER A CA 1
ATOM 785 C C . SER A 1 99 ? 7.549 1.420 40.112 1.00 79.31 99 SER A C 1
ATOM 787 O O . SER A 1 99 ? 7.404 2.339 40.922 1.00 79.31 99 SER A O 1
ATOM 789 N N . LEU A 1 100 ? 7.738 1.633 38.806 1.00 81.38 100 LEU A N 1
ATOM 790 C CA . LEU A 1 100 ? 7.597 2.947 38.179 1.00 81.38 100 LEU A CA 1
ATOM 791 C C . LEU A 1 100 ? 6.211 3.544 38.448 1.00 81.38 100 LEU A C 1
ATOM 793 O O . LEU A 1 100 ? 6.110 4.728 38.757 1.00 81.38 100 LEU A O 1
ATOM 797 N N . ASP A 1 101 ? 5.164 2.722 38.382 1.00 78.25 101 ASP A N 1
ATOM 798 C CA . ASP A 1 101 ? 3.789 3.170 38.587 1.00 78.25 101 ASP A CA 1
ATOM 799 C C . ASP A 1 101 ? 3.555 3.688 40.007 1.00 78.25 101 ASP A C 1
ATOM 801 O O . ASP A 1 101 ? 2.993 4.769 40.160 1.00 78.25 101 ASP A O 1
ATOM 805 N N . GLU A 1 102 ? 4.073 2.999 41.028 1.00 82.00 102 GLU A N 1
ATOM 806 C CA . GLU A 1 102 ? 3.973 3.444 42.424 1.00 82.00 102 GLU A CA 1
ATOM 807 C C . GLU A 1 102 ? 4.684 4.784 42.665 1.00 82.00 102 GLU A C 1
ATOM 809 O O . GLU A 1 102 ? 4.199 5.622 43.425 1.00 82.00 102 GLU A O 1
ATOM 814 N N . VAL A 1 103 ? 5.830 5.016 42.014 1.00 85.94 103 VAL A N 1
ATOM 815 C CA . VAL A 1 103 ? 6.536 6.306 42.102 1.00 85.94 103 VAL A CA 1
ATOM 816 C C . VAL A 1 103 ? 5.698 7.422 41.484 1.00 85.94 103 VAL A C 1
ATOM 818 O O . VAL A 1 103 ? 5.623 8.510 42.058 1.00 85.94 103 VAL A O 1
ATOM 821 N N . LEU A 1 104 ? 5.062 7.167 40.337 1.00 85.88 104 LEU A N 1
ATOM 822 C CA . LEU A 1 104 ? 4.189 8.144 39.687 1.00 85.88 104 LEU A CA 1
ATOM 823 C C . LEU A 1 104 ? 2.926 8.420 40.514 1.00 85.88 104 LEU A C 1
ATOM 825 O O . LEU A 1 104 ? 2.549 9.581 40.639 1.00 85.88 104 LEU A O 1
ATOM 829 N N . ASP A 1 105 ? 2.332 7.410 41.151 1.00 83.25 105 ASP A N 1
ATOM 830 C CA . ASP A 1 105 ? 1.146 7.585 42.004 1.00 83.25 105 ASP A CA 1
ATOM 831 C C . ASP A 1 105 ? 1.466 8.412 43.255 1.00 83.25 105 ASP A C 1
ATOM 833 O O . ASP A 1 105 ? 0.743 9.345 43.610 1.00 83.25 105 ASP A O 1
ATOM 837 N N . ILE A 1 106 ? 2.605 8.142 43.902 1.00 87.19 106 ILE A N 1
ATOM 838 C CA . ILE A 1 106 ? 3.079 8.955 45.030 1.00 87.19 106 ILE A CA 1
ATOM 839 C C . ILE A 1 106 ? 3.438 10.373 44.572 1.00 87.19 106 ILE A C 1
ATOM 841 O O . ILE A 1 106 ? 3.204 11.334 45.309 1.00 87.19 106 ILE A O 1
ATOM 845 N N . TYR A 1 107 ? 3.997 10.527 43.371 1.00 89.25 107 TYR A N 1
ATOM 846 C CA . TYR A 1 107 ? 4.287 11.839 42.804 1.00 89.25 107 TYR A CA 1
ATOM 847 C C . TYR A 1 107 ? 3.006 12.649 42.574 1.00 89.25 107 TYR A C 1
ATOM 849 O O . TYR A 1 107 ? 2.948 13.791 43.028 1.00 89.25 107 TYR A O 1
ATOM 857 N N . ILE A 1 108 ? 1.979 12.056 41.957 1.00 84.75 108 ILE A N 1
ATOM 858 C CA . ILE A 1 108 ? 0.673 12.690 41.719 1.00 84.75 108 ILE A CA 1
ATOM 859 C C . ILE A 1 108 ? 0.024 13.082 43.051 1.00 84.75 108 ILE A C 1
ATOM 861 O O . ILE A 1 108 ? -0.341 14.237 43.249 1.00 84.75 108 ILE A O 1
ATOM 865 N N . LYS A 1 109 ? -0.013 12.158 44.018 1.00 86.12 109 LYS A N 1
ATOM 866 C CA . LYS A 1 109 ? -0.637 12.367 45.335 1.00 86.12 109 LYS A CA 1
ATOM 867 C C . LYS A 1 109 ? -0.031 13.516 46.150 1.00 86.12 109 LYS A C 1
ATOM 869 O O . LYS A 1 109 ? -0.705 14.093 47.000 1.00 86.12 109 LYS A O 1
ATOM 874 N N . HIS A 1 110 ? 1.257 13.800 45.969 1.00 84.56 110 HIS A N 1
ATOM 875 C CA . HIS A 1 110 ? 2.007 14.725 46.825 1.00 84.56 110 HIS A CA 1
ATOM 876 C C . HIS A 1 110 ? 2.533 15.968 46.100 1.00 84.56 110 HIS A C 1
ATOM 878 O O . HIS A 1 110 ? 3.331 16.710 46.682 1.00 84.56 110 HIS A O 1
ATOM 884 N N . THR A 1 111 ? 2.104 16.197 44.860 1.00 85.19 111 THR A N 1
ATOM 885 C CA . THR A 1 111 ? 2.485 17.361 44.056 1.00 85.19 111 THR A CA 1
ATOM 886 C C . THR A 1 111 ? 1.252 18.186 43.734 1.00 85.19 111 THR A C 1
ATOM 888 O O . THR A 1 111 ? 0.275 17.646 43.229 1.00 85.19 111 THR A O 1
ATOM 891 N N . ASP A 1 112 ? 1.310 19.495 43.981 1.00 76.19 112 ASP A N 1
ATOM 892 C CA . ASP A 1 112 ? 0.246 20.407 43.562 1.00 76.19 112 ASP A CA 1
ATOM 893 C C . ASP A 1 112 ? 0.045 20.336 42.043 1.00 76.19 112 ASP A C 1
ATOM 895 O O . ASP A 1 112 ? 1.014 20.290 41.280 1.00 76.19 112 ASP A O 1
ATOM 899 N N . SER A 1 113 ? -1.212 20.361 41.598 1.00 69.31 113 SER A N 1
ATOM 900 C CA . SER A 1 113 ? -1.589 20.230 40.183 1.00 69.31 113 SER A CA 1
ATOM 901 C C . SER A 1 113 ? -0.882 21.247 39.279 1.00 69.31 113 SER A C 1
ATOM 903 O O . SER A 1 113 ? -0.412 20.891 38.199 1.00 69.31 113 SER A O 1
ATOM 905 N N . ASN A 1 114 ? -0.711 22.483 39.756 1.00 67.81 114 ASN A N 1
ATOM 906 C CA . ASN A 1 114 ? -0.015 23.557 39.036 1.00 67.81 114 ASN A CA 1
ATOM 907 C C . ASN A 1 114 ? 1.492 23.298 38.846 1.00 67.81 114 ASN A C 1
ATOM 909 O O . ASN A 1 114 ? 2.104 23.859 37.941 1.00 67.81 114 ASN A O 1
ATOM 913 N N . ASP A 1 115 ? 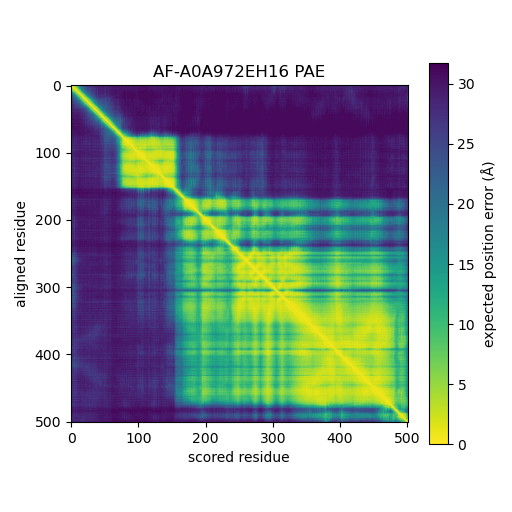2.086 22.433 39.670 1.00 76.38 115 ASP A N 1
ATOM 914 C CA . ASP A 1 115 ? 3.523 22.142 39.691 1.00 76.38 115 ASP A CA 1
ATOM 915 C C . ASP A 1 115 ? 3.858 20.745 39.135 1.00 76.38 115 ASP A C 1
ATOM 917 O O . ASP A 1 115 ? 5.028 20.356 39.068 1.00 76.38 115 ASP A O 1
ATOM 921 N N . MET A 1 116 ? 2.846 19.974 38.730 1.00 77.56 116 MET A N 1
ATOM 922 C CA . MET A 1 116 ? 2.982 18.568 38.334 1.00 77.56 116 MET A CA 1
ATOM 923 C C . MET A 1 116 ? 3.764 18.371 37.027 1.00 77.56 116 MET A C 1
ATOM 925 O O . MET A 1 116 ? 4.303 17.298 36.769 1.00 77.56 116 MET A O 1
ATOM 929 N N . MET A 1 117 ? 3.872 19.429 36.220 1.00 80.69 117 MET A N 1
ATOM 930 C CA . MET A 1 117 ? 4.621 19.438 34.961 1.00 80.69 117 MET A CA 1
ATOM 931 C C . MET A 1 117 ? 5.943 20.222 35.042 1.00 80.69 117 MET A C 1
ATOM 933 O O . MET A 1 117 ? 6.601 20.414 34.013 1.00 80.69 117 MET A O 1
ATOM 937 N N . ASP A 1 118 ? 6.353 20.660 36.243 1.00 86.50 118 ASP A N 1
ATOM 938 C CA . ASP A 1 118 ? 7.611 21.383 36.455 1.00 86.50 118 ASP A CA 1
ATOM 939 C C . ASP A 1 118 ? 8.823 20.520 36.069 1.00 86.50 118 ASP A C 1
ATOM 941 O O . ASP A 1 118 ? 9.052 19.427 36.597 1.00 86.50 118 ASP A O 1
ATOM 945 N N . GLU A 1 119 ? 9.655 21.030 35.158 1.00 79.88 119 GLU A N 1
ATOM 946 C CA . GLU A 1 119 ? 10.790 20.269 34.638 1.00 79.88 119 GLU A CA 1
ATOM 947 C C . GLU A 1 119 ? 11.811 19.899 35.711 1.00 79.88 119 GLU A C 1
ATOM 949 O O . GLU A 1 119 ? 12.445 18.847 35.618 1.00 79.88 119 GLU A O 1
ATOM 954 N N . LEU A 1 120 ? 12.025 20.757 36.710 1.00 81.19 120 LEU A N 1
ATOM 955 C CA . LEU A 1 120 ? 13.046 20.522 37.724 1.00 81.19 120 LEU A CA 1
ATOM 956 C C . LEU A 1 120 ? 12.619 19.392 38.673 1.00 81.19 120 LEU A C 1
ATOM 958 O O . LEU A 1 120 ? 13.456 18.557 39.033 1.00 81.19 120 LEU A O 1
ATOM 962 N N . ARG A 1 121 ? 11.323 19.308 39.000 1.00 87.31 121 ARG A N 1
ATOM 963 C CA . ARG A 1 121 ? 10.705 18.175 39.707 1.00 87.31 121 ARG A CA 1
ATOM 964 C C . ARG A 1 121 ? 10.769 16.895 38.873 1.00 87.31 121 ARG A C 1
ATOM 966 O O . ARG A 1 121 ? 11.231 15.871 39.372 1.00 87.31 121 ARG A O 1
ATOM 973 N N . LEU A 1 122 ? 10.400 16.947 37.594 1.00 86.88 122 LEU A N 1
ATOM 974 C CA . LEU A 1 122 ? 10.430 15.767 36.718 1.00 86.88 122 LEU A CA 1
ATOM 975 C C . LEU A 1 122 ? 11.854 15.250 36.471 1.00 86.88 122 LEU A C 1
ATOM 977 O O . LEU A 1 122 ? 12.079 14.041 36.420 1.00 86.88 122 LEU A O 1
ATOM 981 N N . ARG A 1 123 ? 12.854 16.140 36.407 1.00 84.81 123 ARG A N 1
ATOM 982 C CA . ARG A 1 123 ? 14.276 15.752 36.365 1.00 84.81 123 ARG A CA 1
ATOM 983 C C . ARG A 1 123 ? 14.685 14.977 37.610 1.00 84.81 123 ARG A C 1
ATOM 985 O O . ARG A 1 123 ? 15.494 14.054 37.504 1.00 84.81 123 ARG A O 1
ATOM 992 N N . TYR A 1 124 ? 14.142 15.331 38.773 1.00 88.19 124 TYR A N 1
ATOM 993 C CA . TYR A 1 124 ? 14.365 14.563 39.990 1.00 88.19 124 TYR A CA 1
ATOM 994 C C . TYR A 1 124 ? 13.707 13.176 39.911 1.00 88.19 124 TYR A C 1
ATOM 996 O O . TYR A 1 124 ? 14.392 12.189 40.174 1.00 88.19 124 TYR A O 1
ATOM 1004 N N . VAL A 1 125 ? 12.441 13.085 39.486 1.00 88.69 125 VAL A N 1
ATOM 1005 C CA . VAL A 1 125 ? 11.712 11.807 39.337 1.00 88.69 125 VAL A CA 1
ATOM 1006 C C . VAL A 1 125 ? 12.421 10.868 38.353 1.00 88.69 125 VAL A C 1
ATOM 1008 O O . VAL A 1 125 ? 12.705 9.724 38.700 1.00 88.69 125 VAL A O 1
ATOM 1011 N N . SER A 1 126 ? 12.814 11.372 37.176 1.00 87.38 126 SER A N 1
ATOM 1012 C CA . SER A 1 126 ? 13.618 10.641 36.176 1.00 87.38 126 SER A CA 1
ATOM 1013 C C . SER A 1 126 ? 14.905 10.081 36.783 1.00 87.38 126 SER A C 1
ATOM 1015 O O . SER A 1 126 ? 15.244 8.910 36.612 1.00 87.38 126 SER A O 1
ATOM 1017 N N . MET A 1 127 ? 15.626 10.915 37.539 1.00 85.56 127 MET A N 1
ATOM 1018 C CA . MET A 1 127 ? 16.875 10.506 38.173 1.00 85.56 127 MET A CA 1
ATOM 1019 C C . MET A 1 127 ? 16.651 9.486 39.296 1.00 85.56 127 MET A C 1
ATOM 1021 O O . MET A 1 127 ? 17.509 8.628 39.494 1.00 85.56 127 MET A O 1
ATOM 1025 N N . TYR A 1 128 ? 15.548 9.586 40.041 1.00 87.38 128 TYR A N 1
ATOM 1026 C CA . TYR A 1 128 ? 15.197 8.628 41.084 1.00 87.38 128 TYR A CA 1
ATOM 1027 C C . TYR A 1 128 ? 14.919 7.248 40.481 1.00 87.38 128 TYR A C 1
ATOM 1029 O O . TYR A 1 128 ? 15.623 6.307 40.835 1.00 87.38 128 TYR A O 1
ATOM 1037 N N . LEU A 1 129 ? 14.000 7.164 39.510 1.00 85.81 129 LEU A N 1
ATOM 1038 C CA . LEU A 1 129 ? 13.621 5.923 38.816 1.00 85.81 129 LEU A CA 1
ATOM 1039 C C . LEU A 1 129 ? 14.828 5.193 38.215 1.00 85.81 129 LEU A C 1
ATOM 1041 O O . LEU A 1 129 ? 14.971 3.981 38.369 1.00 85.81 129 LEU A O 1
ATOM 1045 N N . PHE A 1 130 ? 15.735 5.950 37.594 1.00 80.62 130 PHE A N 1
ATOM 1046 C CA . PHE A 1 130 ? 16.957 5.394 37.025 1.00 80.62 130 PHE A CA 1
ATOM 1047 C C . PHE A 1 130 ? 17.921 4.874 38.101 1.00 80.62 130 PHE A C 1
ATOM 1049 O O . PHE A 1 130 ? 18.479 3.790 37.967 1.00 80.62 130 PHE A O 1
ATOM 1056 N N . LYS A 1 131 ? 18.114 5.617 39.200 1.00 82.62 131 LYS A N 1
ATOM 1057 C CA . LYS A 1 131 ? 19.032 5.211 40.281 1.00 82.62 131 LYS A CA 1
ATOM 1058 C C . LYS A 1 131 ? 18.536 4.009 41.073 1.00 82.62 131 LYS A C 1
ATOM 1060 O O . LYS A 1 131 ? 19.358 3.253 41.578 1.00 82.62 131 LYS A O 1
ATOM 1065 N N . THR A 1 132 ? 17.225 3.849 41.206 1.00 80.81 132 THR A N 1
ATOM 1066 C CA . THR A 1 132 ? 16.615 2.712 41.902 1.00 80.81 132 THR A CA 1
ATOM 1067 C C . THR A 1 132 ? 16.356 1.520 40.984 1.00 80.81 132 THR A C 1
ATOM 1069 O O . THR A 1 132 ? 15.799 0.528 41.437 1.00 80.81 132 THR A O 1
ATOM 1072 N N . SER A 1 133 ? 16.790 1.582 39.717 1.00 79.12 133 SER A N 1
ATOM 1073 C CA . SER A 1 133 ? 16.559 0.538 38.705 1.00 79.12 133 SER A CA 1
ATOM 1074 C C . SER A 1 133 ? 15.076 0.210 38.475 1.00 79.12 133 SER A C 1
ATOM 1076 O O . SER A 1 133 ? 14.747 -0.866 37.988 1.00 79.12 133 SER A O 1
ATOM 1078 N N . LEU A 1 134 ? 14.175 1.147 38.792 1.00 77.00 134 LEU A N 1
ATOM 1079 C CA . LEU A 1 134 ? 12.742 1.044 38.491 1.00 77.00 134 LEU A CA 1
ATOM 1080 C C . LEU A 1 134 ? 12.438 1.377 37.020 1.00 77.00 134 LEU A C 1
ATOM 1082 O O . LEU A 1 134 ? 11.331 1.138 36.545 1.00 77.00 134 LEU A O 1
ATOM 1086 N N . SER A 1 135 ? 13.421 1.917 36.292 1.00 72.44 135 SER A N 1
ATOM 1087 C CA . SER A 1 135 ? 13.400 2.102 34.841 1.00 72.44 135 SER A CA 1
ATOM 1088 C C . SER A 1 135 ? 14.721 1.629 34.224 1.00 72.44 135 SER A C 1
ATOM 1090 O O . SER A 1 135 ? 15.792 2.011 34.697 1.00 72.44 135 SER A O 1
ATOM 1092 N N . TYR A 1 136 ? 14.651 0.858 33.133 1.00 63.81 136 TYR A N 1
ATOM 1093 C CA . TYR A 1 136 ? 15.828 0.334 32.418 1.00 63.81 136 TYR A CA 1
ATOM 1094 C C . TYR A 1 136 ? 16.728 1.424 31.818 1.00 63.81 136 TYR A C 1
ATOM 1096 O O . TYR A 1 136 ? 17.941 1.251 31.724 1.00 63.81 136 TYR A O 1
ATOM 1104 N N . SER A 1 137 ? 16.149 2.559 31.427 1.00 71.38 137 SER A N 1
ATOM 1105 C CA . SER A 1 137 ? 16.871 3.728 30.932 1.00 71.38 137 SER A CA 1
ATOM 1106 C C . SER A 1 137 ? 16.442 4.978 31.696 1.00 71.38 137 SER A C 1
ATOM 1108 O O . SER A 1 137 ? 15.413 5.001 32.375 1.00 71.38 137 SER A O 1
ATOM 1110 N N . LYS A 1 138 ? 17.252 6.036 31.619 1.00 79.81 138 LYS A N 1
ATOM 1111 C CA . LYS A 1 138 ? 16.877 7.332 32.179 1.00 79.81 138 LYS A CA 1
ATOM 1112 C C . LYS A 1 138 ? 15.768 7.929 31.316 1.00 79.81 138 LYS A C 1
ATOM 1114 O O . LYS A 1 138 ? 16.046 8.431 30.230 1.00 79.81 138 LYS A O 1
ATOM 1119 N N . LEU A 1 139 ? 14.539 7.899 31.823 1.00 78.81 139 LEU A N 1
ATOM 1120 C CA . LEU A 1 139 ? 13.376 8.450 31.128 1.00 78.81 139 LEU A CA 1
ATOM 1121 C C . LEU A 1 139 ? 13.576 9.931 30.813 1.00 78.81 139 LEU A C 1
ATOM 1123 O O . LEU A 1 139 ? 14.019 10.703 31.677 1.00 78.81 139 LEU A O 1
ATOM 1127 N N . SER A 1 140 ? 13.232 10.334 29.591 1.00 83.75 140 SER A N 1
ATOM 1128 C CA . SER A 1 140 ? 13.237 11.746 29.236 1.00 83.75 140 SER A CA 1
ATOM 1129 C C . SER A 1 140 ? 12.105 12.481 29.964 1.00 83.75 140 SER A C 1
ATOM 1131 O O . SER A 1 140 ? 11.133 11.886 30.435 1.00 83.75 140 SER A O 1
ATOM 1133 N N . ILE A 1 141 ? 12.214 13.807 30.067 1.00 76.75 141 ILE A N 1
ATOM 1134 C CA . ILE A 1 141 ? 11.145 14.624 30.663 1.00 76.75 141 ILE A CA 1
ATOM 1135 C C . ILE A 1 141 ? 9.866 14.542 29.825 1.00 76.75 141 ILE A C 1
ATOM 1137 O O . ILE A 1 141 ? 8.777 14.561 30.389 1.00 76.75 141 ILE A O 1
ATOM 1141 N N . LYS A 1 142 ? 9.993 14.396 28.499 1.00 71.50 142 LYS A N 1
ATOM 1142 C CA . LYS A 1 142 ? 8.860 14.203 27.588 1.00 71.50 142 LYS A CA 1
ATOM 1143 C C . LYS A 1 142 ? 8.125 12.895 27.905 1.00 71.50 142 LYS A C 1
ATOM 1145 O O . LYS A 1 142 ? 6.908 12.920 28.055 1.00 71.50 142 LYS A O 1
ATOM 1150 N N . ASP A 1 143 ? 8.860 11.801 28.115 1.00 67.50 143 ASP A N 1
ATOM 1151 C CA . ASP A 1 143 ? 8.275 10.491 28.446 1.00 67.50 143 ASP A CA 1
ATOM 1152 C C . ASP A 1 143 ? 7.569 10.515 29.803 1.00 67.50 143 ASP A C 1
ATOM 1154 O O . ASP A 1 143 ? 6.462 10.003 29.939 1.00 67.50 143 ASP A O 1
ATOM 1158 N N . LEU A 1 144 ? 8.170 11.163 30.808 1.00 76.81 144 LEU A N 1
ATOM 1159 C CA . LEU A 1 144 ? 7.538 11.319 32.121 1.00 76.81 144 LEU A CA 1
ATOM 1160 C C . LEU A 1 144 ? 6.264 12.158 32.066 1.00 76.81 144 LEU A C 1
ATOM 1162 O O . LEU A 1 144 ? 5.279 11.785 32.697 1.00 76.81 144 LEU A O 1
ATOM 1166 N N . LYS A 1 145 ? 6.260 13.260 31.307 1.00 75.75 145 LYS A N 1
ATOM 1167 C CA . LYS A 1 145 ? 5.041 14.053 31.092 1.00 75.75 145 LYS A CA 1
ATOM 1168 C C . LYS A 1 145 ? 3.950 13.197 30.454 1.00 75.75 145 LYS A C 1
ATOM 1170 O O . LYS A 1 145 ? 2.819 13.228 30.919 1.00 75.75 145 LYS A O 1
ATOM 1175 N N . LEU A 1 146 ? 4.295 12.385 29.457 1.00 61.97 146 LEU A N 1
ATOM 1176 C CA . LEU A 1 146 ? 3.347 11.502 28.775 1.00 61.97 146 LEU A CA 1
ATOM 1177 C C . LEU A 1 146 ? 2.780 10.422 29.711 1.00 61.97 146 LEU A C 1
ATOM 1179 O O . LEU A 1 146 ? 1.573 10.186 29.719 1.00 61.97 146 LEU A O 1
ATOM 1183 N N . LEU A 1 147 ? 3.623 9.811 30.548 1.00 72.94 147 LEU A N 1
ATOM 1184 C CA . LEU A 1 147 ? 3.195 8.839 31.558 1.00 72.94 147 LEU A CA 1
ATOM 1185 C C . LEU A 1 147 ? 2.281 9.466 32.621 1.00 72.94 147 LEU A C 1
ATOM 1187 O O . LEU A 1 147 ? 1.289 8.851 33.010 1.00 72.94 147 LEU A O 1
ATOM 1191 N N . LEU A 1 148 ? 2.584 10.690 33.061 1.00 76.38 148 LEU A N 1
ATOM 1192 C CA . LEU A 1 148 ? 1.756 11.430 34.016 1.00 76.38 148 LEU A CA 1
ATOM 1193 C C . LEU A 1 148 ? 0.417 11.833 33.414 1.00 76.38 148 LEU A C 1
ATOM 1195 O O . LEU A 1 148 ? -0.605 11.601 34.045 1.00 76.38 148 LEU A O 1
ATOM 1199 N N . VAL A 1 149 ? 0.403 12.356 32.185 1.00 67.69 149 VAL A N 1
ATOM 1200 C CA . VAL A 1 149 ? -0.841 12.655 31.462 1.00 67.69 149 VAL A CA 1
ATOM 1201 C C . VAL A 1 149 ? -1.692 11.398 31.357 1.00 67.69 149 VAL A C 1
ATOM 1203 O O . VAL A 1 149 ? -2.861 11.452 31.715 1.00 67.69 149 VAL A O 1
ATOM 1206 N N . LYS A 1 150 ? -1.108 10.254 30.972 1.00 60.94 150 LYS A N 1
ATOM 1207 C CA . LYS A 1 150 ? -1.808 8.962 30.881 1.00 60.94 150 LYS A CA 1
ATOM 1208 C C . LYS A 1 150 ? -2.378 8.487 32.226 1.00 60.94 150 LYS A C 1
ATOM 1210 O O . LYS A 1 150 ? -3.440 7.875 32.251 1.00 60.94 150 LYS A O 1
ATOM 1215 N N . LYS A 1 151 ? -1.681 8.730 33.341 1.00 66.88 151 LYS A N 1
ATOM 1216 C CA . LYS A 1 151 ? -2.165 8.367 34.686 1.00 66.88 151 LYS A CA 1
ATOM 1217 C C . LYS A 1 151 ? -3.251 9.314 35.193 1.00 66.88 151 LYS A C 1
ATOM 1219 O O . LYS A 1 151 ? -4.259 8.836 35.692 1.00 66.88 151 LYS A O 1
ATOM 1224 N N . LEU A 1 152 ? -3.090 10.619 34.989 1.00 64.19 152 LEU A N 1
ATOM 1225 C CA . LEU A 1 152 ? -4.100 11.624 35.331 1.00 64.19 152 LEU A CA 1
ATOM 1226 C C . LEU A 1 152 ? -5.387 11.437 34.517 1.00 64.19 152 LEU A C 1
ATOM 1228 O O . LEU A 1 152 ? -6.480 11.581 35.049 1.00 64.19 152 LEU A O 1
ATOM 1232 N N . SER A 1 153 ? -5.269 11.042 33.248 1.00 53.66 153 SER A N 1
ATOM 1233 C CA . SER A 1 153 ? -6.428 10.702 32.413 1.00 53.66 153 SER A CA 1
ATOM 1234 C C . SER A 1 153 ? -7.036 9.336 32.757 1.00 53.66 153 SER A C 1
ATOM 1236 O O . SER A 1 153 ? -8.236 9.162 32.593 1.00 53.66 153 SER A O 1
ATOM 1238 N N . LYS A 1 154 ? -6.275 8.393 33.339 1.00 48.88 154 LYS A N 1
ATOM 1239 C CA . LYS A 1 154 ? -6.833 7.163 33.939 1.00 48.88 154 LYS A CA 1
ATOM 1240 C C . LYS A 1 154 ? -7.626 7.404 35.231 1.00 48.88 154 LYS A C 1
ATOM 1242 O O . LYS A 1 154 ? -8.434 6.553 35.575 1.00 48.88 154 LYS A O 1
ATOM 1247 N N . GLU A 1 155 ? -7.421 8.515 35.941 1.00 40.59 155 GLU A N 1
ATOM 1248 C CA . GLU A 1 155 ? -8.314 8.932 37.039 1.00 40.59 155 GLU A CA 1
ATOM 1249 C C . GLU A 1 155 ? -9.565 9.665 36.523 1.00 40.59 155 GLU A C 1
ATOM 1251 O O . GLU A 1 155 ? -10.535 9.824 37.258 1.00 40.59 155 GLU A O 1
ATOM 1256 N N . CYS A 1 156 ? -9.604 10.019 35.234 1.00 37.88 156 CYS A N 1
ATOM 1257 C CA . CYS A 1 156 ? -10.801 10.482 34.538 1.00 37.88 156 CYS A CA 1
ATOM 1258 C C . CYS A 1 156 ? -11.562 9.290 33.925 1.00 37.88 156 CYS A C 1
ATOM 1260 O O . CYS A 1 156 ? -11.883 9.259 32.740 1.00 37.88 156 CYS A O 1
ATOM 1262 N N . ILE A 1 157 ? -11.833 8.254 34.726 1.00 37.88 157 ILE A N 1
ATOM 1263 C CA . ILE A 1 157 ? -12.796 7.222 34.329 1.00 37.88 157 ILE A CA 1
ATOM 1264 C C . ILE A 1 157 ? -14.186 7.845 34.451 1.00 37.88 157 ILE A C 1
ATOM 1266 O O . ILE A 1 157 ? -14.712 7.958 35.550 1.00 37.88 157 ILE A O 1
ATOM 1270 N N . ILE A 1 158 ? -14.738 8.254 33.304 1.00 39.84 158 ILE A N 1
ATOM 1271 C CA . ILE A 1 158 ? -16.118 7.996 32.839 1.00 39.84 158 ILE A CA 1
ATOM 1272 C C . ILE A 1 158 ? -17.288 8.560 33.684 1.00 39.84 158 ILE A C 1
ATOM 1274 O O . ILE A 1 158 ? -18.406 8.635 33.186 1.00 39.84 158 ILE A O 1
ATOM 1278 N N . GLU A 1 159 ? -17.093 9.057 34.903 1.00 32.38 159 GLU A N 1
ATOM 1279 C CA . GLU A 1 159 ? -18.219 9.321 35.809 1.00 32.38 159 GLU A CA 1
ATOM 1280 C C . GLU A 1 159 ? -18.905 10.685 35.661 1.00 32.38 159 GLU A C 1
ATOM 1282 O O . GLU A 1 159 ? -19.921 10.886 36.311 1.00 32.38 159 GLU A O 1
ATOM 1287 N N . ASN A 1 160 ? -18.456 11.612 34.803 1.00 36.03 160 ASN A N 1
ATOM 1288 C CA . ASN A 1 160 ? -19.163 12.897 34.638 1.00 36.03 160 ASN A CA 1
ATOM 1289 C C . ASN A 1 160 ? -19.077 13.535 33.240 1.00 36.03 160 ASN A C 1
ATOM 1291 O O . ASN A 1 160 ? -19.064 14.758 33.120 1.00 36.03 160 ASN A O 1
ATOM 1295 N N . ILE A 1 161 ? -19.133 12.747 32.162 1.00 43.00 161 ILE A N 1
ATOM 1296 C CA . ILE A 1 161 ? -19.651 13.282 30.885 1.00 43.00 161 ILE A CA 1
ATOM 1297 C C . ILE A 1 161 ? -21.171 13.051 30.866 1.00 43.00 161 ILE A C 1
ATOM 1299 O O . ILE A 1 161 ? -21.730 12.404 29.987 1.00 43.00 161 ILE A O 1
ATOM 1303 N N . VAL A 1 162 ? -21.864 13.548 31.897 1.00 38.31 162 VAL A N 1
ATOM 1304 C CA . VAL A 1 162 ? -23.318 13.727 31.834 1.00 38.31 162 VAL A CA 1
ATOM 1305 C C . VAL A 1 162 ? -23.538 15.002 31.036 1.00 38.31 162 VAL A C 1
ATOM 1307 O O . VAL A 1 162 ? -23.392 16.112 31.542 1.00 38.31 162 VAL A O 1
ATOM 1310 N N . MET A 1 163 ? -23.809 14.818 29.749 1.00 45.28 163 MET A N 1
ATOM 1311 C CA . MET A 1 163 ? -24.019 15.904 28.801 1.00 45.28 163 MET A CA 1
ATOM 1312 C C . MET A 1 163 ? -25.387 16.532 29.055 1.00 45.28 163 MET A C 1
ATOM 1314 O O . MET A 1 163 ? -26.419 15.883 28.892 1.00 45.28 163 MET A O 1
ATOM 1318 N N . GLN A 1 164 ? -25.392 17.790 29.490 1.00 37.28 164 GLN A N 1
ATOM 1319 C CA . GLN A 1 164 ? -26.594 18.611 29.536 1.00 37.28 164 GLN A CA 1
ATOM 1320 C C . GLN A 1 164 ? -26.655 19.452 28.251 1.00 37.28 164 GLN A C 1
ATOM 1322 O O . GLN A 1 164 ? -25.765 20.255 28.004 1.00 37.28 164 GLN A O 1
ATOM 1327 N N . ASN A 1 165 ? -27.729 19.274 27.475 1.00 42.06 165 ASN A N 1
ATOM 1328 C CA . ASN A 1 165 ? -28.249 20.215 26.469 1.00 42.06 165 ASN A CA 1
ATOM 1329 C C . ASN A 1 165 ? -27.391 20.539 25.226 1.00 42.06 165 ASN A C 1
ATOM 1331 O O . ASN A 1 165 ? -27.149 21.714 24.989 1.00 42.06 165 ASN A O 1
ATOM 1335 N N . ASP A 1 166 ? -27.013 19.560 24.391 1.00 48.06 166 ASP A N 1
ATOM 1336 C CA . ASP A 1 166 ? -26.519 19.776 23.003 1.00 48.06 166 ASP A CA 1
ATOM 1337 C C . ASP A 1 166 ? -25.361 20.790 22.802 1.00 48.06 166 ASP A C 1
ATOM 1339 O O . ASP A 1 166 ? -25.002 21.125 21.669 1.00 48.06 166 ASP A O 1
ATOM 1343 N N . GLU A 1 167 ? -24.738 21.267 23.879 1.00 52.22 167 GLU A N 1
ATOM 1344 C CA . GLU A 1 167 ? -23.628 22.210 23.859 1.00 52.22 167 GLU A CA 1
ATOM 1345 C C . GLU A 1 167 ? -22.302 21.448 23.867 1.00 52.22 167 GLU A C 1
ATOM 1347 O O . GLU A 1 167 ? -22.103 20.477 24.605 1.00 52.22 167 GLU A O 1
ATOM 1352 N N . VAL A 1 168 ? -21.375 21.894 23.017 1.00 55.84 168 VAL A N 1
ATOM 1353 C CA . VAL A 1 168 ? -20.018 21.352 22.941 1.00 55.84 168 VAL A CA 1
ATOM 1354 C C . VAL A 1 168 ? -19.343 21.568 24.291 1.00 55.84 168 VAL A C 1
ATOM 1356 O O . VAL A 1 168 ? -19.070 22.698 24.692 1.00 55.84 168 VAL A O 1
ATOM 1359 N N . ASN A 1 169 ? -19.067 20.477 25.007 1.00 65.44 169 ASN A N 1
ATOM 1360 C CA . ASN A 1 169 ? -18.330 20.542 26.260 1.00 65.44 169 ASN A CA 1
ATOM 1361 C C . ASN A 1 169 ? -16.923 21.104 25.979 1.00 65.44 169 ASN A C 1
ATOM 1363 O O . ASN A 1 169 ? -16.078 20.430 25.391 1.00 65.44 169 ASN A O 1
ATOM 1367 N N . GLU A 1 170 ? -16.673 22.344 26.406 1.00 64.50 170 GLU A N 1
ATOM 1368 C CA . GLU A 1 170 ? -15.427 23.080 26.151 1.00 64.50 170 GLU A CA 1
ATOM 1369 C C . GLU A 1 170 ? -14.184 22.334 26.674 1.00 64.50 170 GLU A C 1
ATOM 1371 O O . GLU A 1 170 ? -13.090 22.463 26.121 1.00 64.50 170 GLU A O 1
ATOM 1376 N N . ILE A 1 171 ? -14.346 21.522 27.726 1.00 65.19 171 ILE A N 1
ATOM 1377 C CA .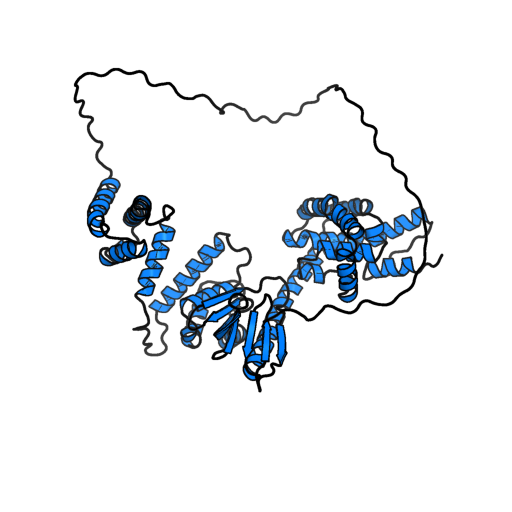 ILE A 1 171 ? -13.281 20.677 28.278 1.00 65.19 171 ILE A CA 1
ATOM 1378 C C . ILE A 1 171 ? -12.963 19.542 27.304 1.00 65.19 171 ILE A C 1
ATOM 1380 O O . ILE A 1 171 ? -11.801 19.354 26.953 1.00 65.19 171 ILE A O 1
ATOM 1384 N N . PHE A 1 172 ? -13.992 18.842 26.820 1.00 67.38 172 PHE A N 1
ATOM 1385 C CA . PHE A 1 172 ? -13.843 17.757 25.852 1.00 67.38 172 PHE A CA 1
ATOM 1386 C C . PHE A 1 172 ? -13.233 18.253 24.534 1.00 67.38 172 PHE A C 1
ATOM 1388 O O . PHE A 1 172 ? -12.294 17.648 24.023 1.00 67.38 172 PHE A O 1
ATOM 1395 N N . TYR A 1 173 ? -13.691 19.401 24.027 1.00 69.88 173 TYR A N 1
ATOM 1396 C CA . TYR A 1 173 ? -13.130 20.022 22.826 1.00 69.88 173 TYR A CA 1
ATOM 1397 C C . TYR A 1 173 ? -11.635 20.349 23.002 1.00 69.88 173 TYR A C 1
ATOM 1399 O O . TYR A 1 173 ? -10.818 19.994 22.153 1.00 69.88 173 TYR A O 1
ATOM 1407 N N . LYS A 1 174 ? -11.238 20.975 24.123 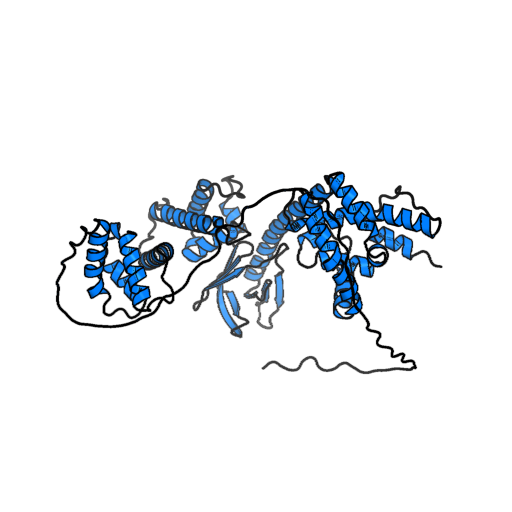1.00 69.12 174 LYS A N 1
ATOM 1408 C CA . LYS A 1 174 ? -9.822 21.291 24.404 1.00 69.12 174 LYS A CA 1
ATOM 1409 C C . LYS A 1 174 ? -8.961 20.040 24.546 1.00 69.12 174 LYS A C 1
ATOM 1411 O O . LYS A 1 174 ? -7.813 20.038 24.106 1.00 69.12 174 LYS A O 1
ATOM 1416 N N . GLU A 1 175 ? -9.494 18.995 25.166 1.00 70.88 175 GLU A N 1
ATOM 1417 C CA . GLU A 1 175 ? -8.795 17.727 25.350 1.00 70.88 175 GLU A CA 1
ATOM 1418 C C . GLU A 1 175 ? -8.572 17.009 24.015 1.00 70.88 175 GLU A C 1
ATOM 1420 O O . GLU A 1 175 ? -7.443 16.625 23.701 1.00 70.88 175 GLU A O 1
ATOM 1425 N N . LEU A 1 176 ? -9.621 16.911 23.196 1.00 72.69 176 LEU A N 1
ATOM 1426 C CA . LEU A 1 176 ? -9.560 16.300 21.874 1.00 72.69 176 LEU A CA 1
ATOM 1427 C C . LEU A 1 176 ? -8.625 17.089 20.946 1.00 72.69 176 LEU A C 1
ATOM 1429 O O . LEU A 1 176 ? -7.794 16.488 20.263 1.00 72.69 176 LEU A O 1
ATOM 1433 N N . LYS A 1 177 ? -8.669 18.429 20.997 1.00 75.38 177 LYS A N 1
ATOM 1434 C CA . LYS A 1 177 ? -7.716 19.303 20.295 1.00 75.38 177 LYS A CA 1
ATOM 1435 C C . LYS A 1 177 ? -6.279 19.002 20.689 1.00 75.38 177 LYS A C 1
ATOM 1437 O O . LYS A 1 177 ? -5.439 18.750 19.833 1.00 75.38 177 LYS A O 1
ATOM 1442 N N . LEU A 1 178 ? -5.999 18.974 21.991 1.00 74.06 178 LEU A N 1
ATOM 1443 C CA . LEU A 1 178 ? -4.664 18.696 22.508 1.00 74.06 178 LEU A CA 1
ATOM 1444 C C . LEU A 1 178 ? -4.193 17.286 22.117 1.00 74.06 178 LEU A C 1
ATOM 1446 O O . LEU A 1 178 ? -3.011 17.085 21.836 1.00 74.06 178 LEU A O 1
ATOM 1450 N N . HIS A 1 179 ? -5.093 16.299 22.089 1.00 73.31 179 HIS A N 1
ATOM 1451 C CA . HIS A 1 179 ? -4.784 14.953 21.614 1.00 73.31 179 HIS A CA 1
ATOM 1452 C C . HIS A 1 179 ? -4.375 14.966 20.136 1.00 73.31 179 HIS A C 1
ATOM 1454 O O . HIS A 1 179 ? -3.312 14.442 19.791 1.00 73.31 179 HIS A O 1
ATOM 1460 N N . LEU A 1 180 ? -5.179 15.605 19.282 1.00 72.44 180 LEU A N 1
ATOM 1461 C CA . LEU A 1 180 ? -4.928 15.740 17.847 1.00 72.44 180 LEU A CA 1
ATOM 1462 C C . LEU A 1 180 ? -3.631 16.501 17.559 1.00 72.44 180 LEU A C 1
ATOM 1464 O O . LEU A 1 180 ? -2.811 16.025 16.776 1.00 72.44 180 LEU A O 1
ATOM 1468 N N . GLU A 1 181 ? -3.400 17.634 18.224 1.00 73.75 181 GLU A N 1
ATOM 1469 C CA . GLU A 1 181 ? -2.177 18.442 18.112 1.00 73.75 181 GLU A CA 1
ATOM 1470 C C . GLU A 1 181 ? -0.932 17.658 18.549 1.00 73.75 181 GLU A C 1
ATOM 1472 O O . GLU A 1 181 ? 0.108 17.698 17.892 1.00 73.75 181 GLU A O 1
ATOM 1477 N N . ASN A 1 182 ? -1.021 16.885 19.635 1.00 69.88 182 ASN A N 1
ATOM 1478 C CA . ASN A 1 182 ? 0.088 16.040 20.073 1.00 69.88 182 ASN A CA 1
ATOM 1479 C C . ASN A 1 182 ? 0.370 14.910 19.080 1.00 69.88 182 ASN A C 1
ATOM 1481 O O . ASN A 1 182 ? 1.535 14.605 18.816 1.00 69.88 182 ASN A O 1
ATOM 1485 N N . LYS A 1 183 ? -0.674 14.284 18.527 1.00 66.69 183 LYS A N 1
ATOM 1486 C CA . LYS A 1 183 ? -0.531 13.216 17.532 1.00 66.69 183 LYS A CA 1
ATOM 1487 C C . LYS A 1 183 ? 0.069 13.746 16.241 1.00 66.69 183 LYS A C 1
ATOM 1489 O O . LYS A 1 183 ? 1.113 13.246 15.838 1.00 66.69 183 LYS A O 1
ATOM 1494 N N . THR A 1 184 ? -0.490 14.814 15.682 1.00 63.25 184 THR A N 1
ATOM 1495 C CA . THR A 1 184 ? 0.081 15.500 14.514 1.00 63.25 184 THR A CA 1
ATOM 1496 C C . THR A 1 184 ? 1.517 15.957 14.776 1.00 63.25 184 THR A C 1
ATOM 1498 O O . THR A 1 184 ? 2.390 15.680 13.963 1.00 63.25 184 THR A O 1
ATOM 1501 N N . SER A 1 185 ? 1.833 16.548 15.934 1.00 61.78 185 SER A N 1
ATOM 1502 C CA . SER A 1 185 ? 3.206 16.962 16.279 1.00 61.78 185 SER A CA 1
ATOM 1503 C C . SER A 1 185 ? 4.205 15.796 16.347 1.00 61.78 185 SER A C 1
ATOM 1505 O O . SER A 1 185 ? 5.339 15.922 15.880 1.00 61.78 185 SER A O 1
ATOM 1507 N N . ILE A 1 186 ? 3.803 14.648 16.903 1.00 56.97 186 ILE A N 1
ATOM 1508 C CA . ILE A 1 186 ? 4.623 13.424 16.907 1.00 56.97 186 ILE A CA 1
ATOM 1509 C C . ILE A 1 186 ? 4.794 12.889 15.477 1.00 56.97 186 ILE A C 1
ATOM 1511 O O . ILE A 1 186 ? 5.888 12.455 15.115 1.00 56.97 186 ILE A O 1
ATOM 1515 N N . MET A 1 187 ? 3.750 12.973 14.653 1.00 52.19 187 MET A N 1
ATOM 1516 C CA . MET A 1 187 ? 3.754 12.515 13.263 1.00 52.19 187 MET A CA 1
ATOM 1517 C C . MET A 1 187 ? 4.631 13.405 12.354 1.00 52.19 187 MET A C 1
ATOM 1519 O O . MET A 1 187 ? 5.409 12.881 11.558 1.00 52.19 187 MET A O 1
ATOM 1523 N N . PHE A 1 188 ? 4.633 14.733 12.538 1.00 46.97 188 PHE A N 1
ATOM 1524 C CA . PHE A 1 188 ? 5.501 15.681 11.813 1.00 46.97 188 PHE A CA 1
ATOM 1525 C C . PHE A 1 188 ? 6.988 15.612 12.218 1.00 46.97 188 PHE A C 1
ATOM 1527 O O . PHE A 1 188 ? 7.840 16.171 11.529 1.00 46.97 188 PHE A O 1
ATOM 1534 N N . GLN A 1 189 ? 7.339 14.896 13.297 1.00 46.25 189 GLN A N 1
ATOM 1535 C CA . GLN A 1 189 ? 8.734 14.647 13.701 1.00 46.25 189 GLN A CA 1
ATOM 1536 C C . GLN A 1 189 ? 9.422 13.519 12.900 1.00 46.25 189 GLN A C 1
ATOM 1538 O O . GLN A 1 189 ? 10.563 13.173 13.202 1.00 46.25 189 GLN A O 1
ATOM 1543 N N . GLY A 1 190 ? 8.778 12.989 11.850 1.00 36.00 190 GLY A N 1
ATOM 1544 C CA . GLY A 1 190 ? 9.440 12.204 10.799 1.00 36.00 190 GLY A CA 1
ATOM 1545 C C . GLY A 1 190 ? 9.543 10.695 11.041 1.00 36.00 190 GLY A C 1
ATOM 1546 O O . GLY A 1 190 ? 10.341 10.035 10.379 1.00 36.00 190 GLY A O 1
ATOM 1547 N N . PHE A 1 191 ? 8.760 10.136 11.969 1.00 37.69 191 PHE A N 1
ATOM 1548 C CA . PHE A 1 191 ? 8.777 8.694 12.258 1.00 37.69 191 PHE A CA 1
ATOM 1549 C C . PHE A 1 191 ? 7.816 7.863 11.388 1.00 37.69 191 PHE A C 1
ATOM 1551 O O . PHE A 1 191 ? 8.052 6.669 11.225 1.00 37.69 191 PHE A O 1
ATOM 1558 N N . GLU A 1 192 ? 6.797 8.468 10.767 1.00 40.78 192 GLU A N 1
ATOM 1559 C CA . GLU A 1 192 ? 5.860 7.780 9.866 1.00 40.78 192 GLU A CA 1
ATOM 1560 C C . GLU A 1 192 ? 5.849 8.456 8.488 1.00 40.78 192 GLU A C 1
ATOM 1562 O O . GLU A 1 192 ? 5.593 9.651 8.370 1.00 40.78 192 GLU A O 1
ATOM 1567 N N . LYS A 1 193 ? 6.167 7.696 7.429 1.00 40.19 193 LYS A N 1
ATOM 1568 C CA . LYS A 1 193 ? 6.268 8.213 6.049 1.00 40.19 193 LYS A CA 1
ATOM 1569 C C . LYS A 1 193 ? 4.917 8.446 5.357 1.00 40.19 193 LYS A C 1
ATOM 1571 O O . LYS A 1 193 ? 4.907 9.121 4.336 1.00 40.19 193 LYS A O 1
ATOM 1576 N N . ASN A 1 194 ? 3.809 7.937 5.899 1.00 45.88 194 ASN A N 1
ATOM 1577 C CA . ASN A 1 194 ? 2.470 8.065 5.316 1.00 45.88 194 ASN A CA 1
ATOM 1578 C C . ASN A 1 194 ? 1.487 8.557 6.385 1.00 45.88 194 ASN A C 1
ATOM 1580 O O . ASN A 1 194 ? 0.943 7.772 7.157 1.00 45.88 194 ASN A O 1
ATOM 1584 N N . LEU A 1 195 ? 1.303 9.873 6.442 1.00 53.38 195 LEU A N 1
ATOM 1585 C CA . LEU A 1 195 ? 0.418 10.556 7.382 1.00 53.38 195 LEU A CA 1
ATOM 1586 C C . LEU A 1 195 ? -0.991 10.573 6.769 1.00 53.38 195 LEU A C 1
ATOM 1588 O O . LEU A 1 195 ? -1.279 11.409 5.918 1.00 53.38 195 LEU A O 1
ATOM 1592 N N . SER A 1 196 ? -1.838 9.606 7.132 1.00 61.88 196 SER A N 1
ATOM 1593 C CA . SER A 1 196 ? -3.237 9.558 6.680 1.00 61.88 196 SER A CA 1
ATOM 1594 C C . SER A 1 196 ? -4.175 10.078 7.767 1.00 61.88 196 SER A C 1
ATOM 1596 O O . SER A 1 196 ? -3.964 9.835 8.959 1.00 61.88 196 SER A O 1
ATOM 1598 N N . ILE A 1 197 ? -5.230 10.783 7.354 1.00 66.94 197 ILE A N 1
ATOM 1599 C CA . ILE A 1 197 ? -6.325 11.215 8.237 1.00 66.94 197 ILE A CA 1
ATOM 1600 C C . ILE A 1 197 ? -6.906 10.009 8.983 1.00 66.94 197 ILE A C 1
ATOM 1602 O O . ILE A 1 197 ? -7.174 10.100 10.177 1.00 66.94 197 ILE A O 1
ATOM 1606 N N . ASP A 1 198 ? -6.995 8.858 8.318 1.00 69.12 198 ASP A N 1
ATOM 1607 C CA . ASP A 1 198 ? -7.467 7.602 8.899 1.00 69.12 198 ASP A CA 1
ATOM 1608 C C . ASP A 1 198 ? -6.669 7.187 10.145 1.00 69.12 198 ASP A C 1
ATOM 1610 O O . ASP A 1 198 ? -7.256 6.749 11.132 1.00 69.12 198 ASP A O 1
ATOM 1614 N N . SER A 1 199 ? -5.344 7.388 10.149 1.00 66.75 199 SER A N 1
ATOM 1615 C CA . SER A 1 199 ? -4.479 7.115 11.310 1.00 66.75 199 SER A CA 1
ATOM 1616 C C . SER A 1 199 ? -4.794 8.039 12.489 1.00 66.75 199 SER A C 1
ATOM 1618 O O . SER A 1 199 ? -4.892 7.608 13.644 1.00 66.75 199 SER A O 1
ATOM 1620 N N . VAL A 1 200 ? -4.986 9.329 12.199 1.00 69.94 200 VAL A N 1
ATOM 1621 C CA . VAL A 1 200 ? -5.336 10.343 13.200 1.00 69.94 200 VAL A CA 1
ATOM 1622 C C . VAL A 1 200 ? -6.702 10.028 13.803 1.00 69.94 200 VAL A C 1
ATOM 1624 O O . VAL A 1 200 ? -6.822 9.943 15.029 1.00 69.94 200 VAL A O 1
ATOM 1627 N N . LEU A 1 201 ? -7.693 9.771 12.948 1.00 72.12 201 LEU A N 1
ATOM 1628 C CA . LEU A 1 201 ? -9.039 9.360 13.324 1.00 72.12 201 LEU A CA 1
ATOM 1629 C C . LEU A 1 201 ? -9.000 8.110 14.207 1.00 72.12 201 LEU A C 1
ATOM 1631 O O . LEU A 1 201 ? -9.494 8.138 15.332 1.00 72.12 201 LEU A O 1
ATOM 1635 N N . LEU A 1 202 ? -8.327 7.043 13.771 1.00 70.50 202 LEU A N 1
ATOM 1636 C CA . LEU A 1 202 ? -8.200 5.820 14.559 1.00 70.50 202 LEU A CA 1
ATOM 1637 C C . LEU A 1 202 ? -7.560 6.067 15.931 1.00 70.50 202 LEU A C 1
ATOM 1639 O O . LEU A 1 202 ? -7.968 5.456 16.918 1.00 70.50 202 LEU A O 1
ATOM 1643 N N . SER A 1 203 ? -6.570 6.958 16.019 1.00 69.69 203 SER A N 1
ATOM 1644 C CA . SER A 1 203 ? -5.907 7.271 17.288 1.00 69.69 203 SER A CA 1
ATOM 1645 C C . SER A 1 203 ? -6.842 7.957 18.287 1.00 69.69 203 SER A C 1
ATOM 1647 O O . SER A 1 203 ? -6.850 7.588 19.463 1.00 69.69 203 SER A O 1
ATOM 1649 N N . VAL A 1 204 ? -7.682 8.876 17.801 1.00 72.06 204 VAL A N 1
ATOM 1650 C CA . VAL A 1 204 ? -8.754 9.512 18.576 1.00 72.06 204 VAL A CA 1
ATOM 1651 C C . VAL A 1 204 ? -9.751 8.455 19.039 1.00 72.06 204 VAL A C 1
ATOM 1653 O O . VAL A 1 204 ? -10.068 8.355 20.223 1.00 72.06 204 VAL A O 1
ATOM 1656 N N . PHE A 1 205 ? -10.191 7.606 18.119 1.00 70.44 205 PHE A N 1
ATOM 1657 C CA . PHE A 1 205 ? -11.175 6.564 18.385 1.00 70.44 205 PHE A CA 1
ATOM 1658 C C . PHE A 1 205 ? -10.677 5.508 19.377 1.00 70.44 205 PHE A C 1
ATOM 1660 O O . PHE A 1 205 ? -11.415 5.093 20.268 1.00 70.44 205 PHE A O 1
ATOM 1667 N N . SER A 1 206 ? -9.399 5.144 19.303 1.00 66.44 206 SER A N 1
ATOM 1668 C CA . SER A 1 206 ? -8.752 4.245 20.264 1.00 66.44 206 SER A CA 1
ATOM 1669 C C . SER A 1 206 ? -8.632 4.869 21.656 1.00 66.44 206 SER A C 1
ATOM 1671 O O . SER A 1 206 ? -8.597 4.151 22.653 1.00 66.44 206 SER A O 1
ATOM 1673 N N . HIS A 1 207 ? -8.526 6.199 21.736 1.00 71.56 207 HIS A N 1
ATOM 1674 C CA . HIS A 1 207 ? -8.379 6.911 23.001 1.00 71.56 207 HIS A CA 1
ATOM 1675 C C . HIS A 1 207 ? -9.700 7.027 23.764 1.00 71.56 207 HIS A C 1
ATOM 1677 O O . HIS A 1 207 ? -9.713 6.798 24.972 1.00 71.56 207 HIS A O 1
ATOM 1683 N N . TYR A 1 208 ? -10.787 7.349 23.058 1.00 69.00 208 TYR A N 1
ATOM 1684 C CA . TYR A 1 208 ? -12.102 7.592 23.657 1.00 69.00 208 TYR A CA 1
ATOM 1685 C C . TYR A 1 208 ? -13.015 6.356 23.659 1.00 69.00 208 TYR A C 1
ATOM 1687 O O . TYR A 1 208 ? -13.916 6.270 24.483 1.00 69.00 208 TYR A O 1
ATOM 1695 N N . GLY A 1 209 ? -12.756 5.359 22.811 1.00 63.84 209 GLY A N 1
ATOM 1696 C CA . GLY A 1 209 ? -13.529 4.119 22.748 1.00 63.84 209 GLY A CA 1
ATOM 1697 C C . GLY A 1 209 ? -14.786 4.219 21.877 1.00 63.84 209 GLY A C 1
ATOM 1698 O O . GLY A 1 209 ? -15.365 5.286 21.699 1.00 63.84 209 GLY A O 1
ATOM 1699 N N . LEU A 1 210 ? -15.214 3.071 21.339 1.00 62.41 210 LEU A N 1
ATOM 1700 C CA . LEU A 1 210 ? -16.255 2.965 20.303 1.00 62.41 210 LEU A CA 1
ATOM 1701 C C . LEU A 1 210 ? -17.616 3.540 20.697 1.00 62.41 210 LEU A C 1
ATOM 1703 O O . LEU A 1 210 ? -18.309 4.124 19.871 1.00 62.41 210 LEU A O 1
ATOM 1707 N N . GLU A 1 211 ? -17.982 3.404 21.966 1.00 60.28 211 GLU A N 1
ATOM 1708 C CA . GLU A 1 211 ? -19.276 3.840 22.495 1.00 60.28 211 GLU A CA 1
ATOM 1709 C C . GLU A 1 211 ? -19.453 5.365 22.423 1.00 60.28 211 GLU A C 1
ATOM 1711 O O . GLU A 1 211 ? -20.561 5.848 22.204 1.00 60.28 211 GLU A O 1
ATOM 1716 N N . LEU A 1 212 ? -18.359 6.124 22.549 1.00 62.88 212 LEU A N 1
ATOM 1717 C CA . LEU A 1 212 ? -18.359 7.583 22.421 1.00 62.88 212 LEU A CA 1
ATOM 1718 C C . LEU A 1 212 ? -18.450 8.044 20.956 1.00 62.88 212 LEU A C 1
ATOM 1720 O O . LEU A 1 212 ? -18.945 9.137 20.701 1.00 62.88 212 LEU A O 1
ATOM 1724 N N . ILE A 1 213 ? -18.036 7.208 19.999 1.00 60.56 213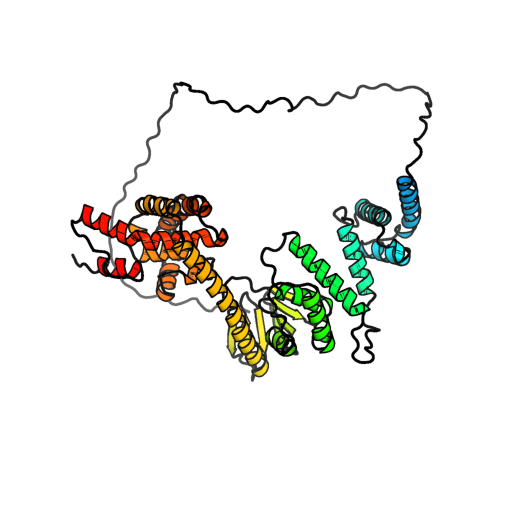 ILE A N 1
ATOM 1725 C CA . ILE A 1 213 ? -17.997 7.521 18.557 1.00 60.56 213 ILE A CA 1
ATOM 1726 C C . ILE A 1 213 ? -19.391 7.519 17.937 1.00 60.56 213 ILE A C 1
ATOM 1728 O O . ILE A 1 213 ? -19.685 8.344 17.075 1.00 60.56 213 ILE A O 1
ATOM 1732 N N . ASP A 1 214 ? -20.260 6.620 18.400 1.00 57.31 214 ASP A N 1
ATOM 1733 C CA . ASP A 1 214 ? -21.650 6.530 17.940 1.00 57.31 214 ASP A CA 1
ATOM 1734 C C . ASP A 1 214 ? -22.487 7.765 18.363 1.00 57.31 214 ASP A C 1
ATOM 1736 O O . ASP A 1 214 ? -23.634 7.917 17.938 1.00 57.31 214 ASP A O 1
ATOM 1740 N N . SER A 1 215 ? -21.931 8.666 19.188 1.00 63.72 215 SER A N 1
ATOM 1741 C CA . SER A 1 215 ? -22.572 9.920 19.589 1.00 63.72 215 SER A CA 1
ATOM 1742 C C . SER A 1 215 ? -22.476 10.978 18.487 1.00 63.72 215 SER A C 1
ATOM 1744 O O . SER A 1 215 ? -21.391 11.451 18.146 1.00 63.72 215 SER A O 1
ATOM 1746 N N . ASP A 1 216 ? -23.632 11.434 17.992 1.00 64.06 216 ASP A N 1
ATOM 1747 C CA . ASP A 1 216 ? -23.742 12.519 17.004 1.00 64.06 216 ASP A CA 1
ATOM 1748 C C . ASP A 1 216 ? -22.977 13.792 17.422 1.00 64.06 216 ASP A C 1
ATOM 1750 O O . ASP A 1 216 ? -22.451 14.510 16.570 1.00 64.06 216 ASP A O 1
ATOM 1754 N N . LEU A 1 217 ? -22.867 14.058 18.730 1.00 67.56 217 LEU A N 1
ATOM 1755 C CA . LEU A 1 217 ? -22.118 15.201 19.249 1.00 67.56 217 LEU A CA 1
ATOM 1756 C C . LEU A 1 217 ? -20.599 14.996 19.146 1.00 67.56 217 LEU A C 1
ATOM 1758 O O . LEU A 1 217 ? -19.890 15.937 18.804 1.00 67.56 217 LEU A O 1
ATOM 1762 N N . PHE A 1 218 ? -20.088 13.784 19.391 1.00 71.12 218 PHE A N 1
ATOM 1763 C CA . PHE A 1 218 ? -18.654 13.482 19.271 1.00 71.12 218 PHE A CA 1
ATOM 1764 C C . PHE A 1 218 ? -18.170 13.712 17.839 1.00 71.12 218 PHE A C 1
ATOM 1766 O O . PHE A 1 218 ? -17.158 14.372 17.614 1.00 71.12 218 PHE A O 1
ATOM 1773 N N . VAL A 1 219 ? -18.944 13.216 16.870 1.00 70.94 219 VAL A N 1
ATOM 1774 C CA . VAL A 1 219 ? -18.681 13.388 15.437 1.00 70.94 219 VAL A CA 1
ATOM 1775 C C . VAL A 1 219 ? -18.649 14.871 15.059 1.00 70.94 219 VAL A C 1
ATOM 1777 O O . VAL A 1 219 ? -17.765 15.295 14.318 1.00 70.94 219 VAL A O 1
ATOM 1780 N N . LYS A 1 220 ? -19.570 15.673 15.608 1.00 69.88 220 LYS A N 1
ATOM 1781 C CA . LYS A 1 220 ? -19.623 17.121 15.375 1.00 69.88 220 LYS A CA 1
ATOM 1782 C C . LYS A 1 220 ? -18.388 17.847 15.924 1.00 69.88 220 LYS A C 1
ATOM 1784 O O . LYS A 1 220 ? -17.787 18.633 15.202 1.00 69.88 220 LYS A O 1
ATOM 1789 N N . VAL A 1 221 ? -17.975 17.549 17.159 1.00 73.75 221 VAL A N 1
ATOM 1790 C CA . VAL A 1 221 ? -16.790 18.168 17.790 1.00 73.75 221 VAL A CA 1
ATOM 1791 C C . VAL A 1 221 ? -15.505 17.769 17.067 1.00 73.75 221 VAL A C 1
ATOM 1793 O O . VAL A 1 221 ? -14.647 18.613 16.820 1.00 73.75 221 VAL A O 1
ATOM 1796 N N . LEU A 1 222 ? -15.370 16.494 16.691 1.00 74.88 222 LEU A N 1
ATOM 1797 C CA . LEU A 1 222 ? -14.223 16.025 15.918 1.00 74.88 222 LEU A CA 1
ATOM 1798 C C . LEU A 1 222 ? -14.107 16.774 14.587 1.00 74.88 222 LEU A C 1
ATOM 1800 O O . LEU A 1 222 ? -13.004 17.120 14.181 1.00 74.88 222 LEU A O 1
ATOM 1804 N N . PHE A 1 223 ? -15.234 17.053 13.935 1.00 70.75 223 PHE A N 1
ATOM 1805 C CA . PHE A 1 223 ? -15.242 17.798 12.687 1.00 70.75 223 PHE A CA 1
ATOM 1806 C C . PHE A 1 223 ? -14.840 19.267 12.860 1.00 70.75 223 PHE A C 1
ATOM 1808 O O . PHE A 1 223 ? -13.930 19.712 12.168 1.00 70.75 223 PHE A O 1
ATOM 1815 N N . GLU A 1 224 ? -15.451 19.983 13.812 1.00 71.31 224 GLU A N 1
ATOM 1816 C CA . GLU A 1 224 ? -15.089 21.378 14.120 1.00 71.31 224 GLU A CA 1
ATOM 1817 C C . GLU A 1 224 ? -13.580 21.504 14.392 1.00 71.31 224 GLU A C 1
ATOM 1819 O O . GLU A 1 224 ? -12.916 22.408 13.894 1.00 71.31 224 GLU A O 1
ATOM 1824 N N . LEU A 1 225 ? -13.001 20.533 15.104 1.00 74.06 225 LEU A N 1
ATOM 1825 C CA . LEU A 1 225 ? -11.563 20.494 15.364 1.00 74.06 225 LEU A CA 1
ATOM 1826 C C . LEU A 1 225 ? -10.714 20.251 14.123 1.00 74.06 225 LEU A C 1
ATOM 1828 O O . LEU A 1 225 ? -9.639 20.832 14.003 1.00 74.06 225 LEU A O 1
ATOM 1832 N N . ILE A 1 226 ? -11.155 19.371 13.228 1.00 69.19 226 ILE A N 1
ATOM 1833 C CA . ILE A 1 226 ? -10.423 19.085 11.999 1.00 69.19 226 ILE A CA 1
ATOM 1834 C C . ILE A 1 226 ? -10.438 20.305 11.062 1.00 69.19 226 ILE A C 1
ATOM 1836 O O . ILE A 1 226 ? -9.390 20.624 10.496 1.00 69.19 226 ILE A O 1
ATOM 1840 N N . GLU A 1 227 ? -11.569 21.013 10.954 1.00 68.62 227 GLU A N 1
ATOM 1841 C CA . GLU A 1 227 ? -11.654 22.293 10.233 1.00 68.62 227 GLU A CA 1
ATOM 1842 C C . GLU A 1 227 ? -10.731 23.348 10.858 1.00 68.62 227 GLU A C 1
ATOM 1844 O O . GLU A 1 227 ? -9.930 23.964 10.154 1.00 68.62 227 GLU A O 1
ATOM 1849 N N . ASP A 1 228 ? -10.776 23.513 12.184 1.00 70.25 228 ASP A N 1
ATOM 1850 C CA . ASP A 1 228 ? -9.951 24.489 12.907 1.00 70.25 228 ASP A CA 1
ATOM 1851 C C . ASP A 1 228 ? -8.443 24.206 12.810 1.00 70.25 228 ASP A C 1
ATOM 1853 O O . ASP A 1 228 ? -7.619 25.104 13.012 1.00 70.25 228 ASP A O 1
ATOM 1857 N N . MET A 1 229 ? -8.067 22.954 12.544 1.00 67.31 229 MET A N 1
ATOM 1858 C CA . MET A 1 229 ? -6.678 22.523 12.383 1.00 67.31 229 MET A CA 1
ATOM 1859 C C . MET A 1 229 ? -6.173 22.592 10.934 1.00 67.31 229 MET A C 1
ATOM 1861 O O . MET A 1 229 ? -4.985 22.341 10.726 1.00 67.31 229 MET A O 1
ATOM 1865 N N . ASP A 1 230 ? -7.027 22.934 9.960 1.00 64.88 230 ASP A N 1
ATOM 1866 C CA . ASP A 1 230 ? -6.696 23.020 8.526 1.00 64.88 230 ASP A CA 1
ATOM 1867 C C . ASP A 1 230 ? -5.974 21.761 8.003 1.00 64.88 230 ASP A C 1
ATOM 1869 O O . ASP A 1 230 ? -4.927 21.818 7.349 1.00 64.88 230 ASP A O 1
ATOM 1873 N N . LEU A 1 231 ? -6.489 20.577 8.363 1.00 60.09 231 LEU A N 1
ATOM 1874 C CA . LEU A 1 231 ? -5.877 19.319 7.936 1.00 60.09 231 LEU A CA 1
ATOM 1875 C C . LEU A 1 231 ? -6.115 19.092 6.426 1.00 60.09 231 LEU A C 1
ATOM 1877 O O . LEU A 1 231 ? -7.261 19.099 5.974 1.00 60.09 231 LEU A O 1
ATOM 1881 N N . PRO A 1 232 ? -5.059 18.851 5.625 1.00 51.19 232 PRO A N 1
ATOM 1882 C CA . PRO A 1 232 ? -5.181 18.721 4.175 1.00 51.19 232 PRO A CA 1
ATOM 1883 C C . PRO A 1 232 ? -5.971 17.465 3.779 1.00 51.19 232 PRO A C 1
ATOM 1885 O O . PRO A 1 232 ? -5.664 16.372 4.249 1.00 51.19 232 PRO A O 1
ATOM 1888 N N . GLY A 1 233 ? -6.933 17.610 2.858 1.00 52.31 233 GLY A N 1
ATOM 1889 C CA . GLY A 1 233 ? -7.667 16.489 2.247 1.00 52.31 233 GLY A CA 1
ATOM 1890 C C . GLY A 1 233 ? -9.145 16.361 2.629 1.00 52.31 233 GLY A C 1
ATOM 1891 O O . GLY A 1 233 ? -9.777 15.382 2.239 1.00 52.31 233 GLY A O 1
ATOM 1892 N N . ILE A 1 234 ? -9.711 17.326 3.359 1.00 52.25 234 ILE A N 1
ATOM 1893 C CA . ILE A 1 234 ? -11.143 17.363 3.688 1.00 52.25 234 ILE A CA 1
ATOM 1894 C C . ILE A 1 234 ? -11.798 18.500 2.909 1.00 52.25 234 ILE A C 1
ATOM 1896 O O . ILE A 1 234 ? -11.379 19.652 2.989 1.00 52.25 234 ILE A O 1
ATOM 1900 N N . ASP A 1 235 ? -12.803 18.166 2.097 1.00 49.81 235 ASP A N 1
ATOM 1901 C CA . ASP A 1 235 ? -13.644 19.172 1.450 1.00 49.81 235 ASP A CA 1
ATOM 1902 C C . ASP A 1 235 ? -14.505 19.801 2.560 1.00 49.81 235 ASP A C 1
ATOM 1904 O O . ASP A 1 235 ? -15.438 19.170 3.057 1.00 49.81 235 ASP A O 1
ATOM 1908 N N . ASN A 1 236 ? -14.160 21.024 2.986 1.00 51.19 236 ASN A N 1
ATOM 1909 C CA . ASN A 1 236 ? -14.793 21.789 4.082 1.00 51.19 236 ASN A CA 1
ATOM 1910 C C . ASN A 1 236 ? -16.243 22.228 3.767 1.00 51.19 236 ASN A C 1
ATOM 1912 O O . ASN A 1 236 ? -16.723 23.276 4.205 1.00 51.19 236 ASN A O 1
ATOM 1916 N N . LYS A 1 237 ? -16.961 21.478 2.926 1.00 52.44 237 LYS A N 1
ATOM 1917 C CA . LYS A 1 237 ? -18.357 21.745 2.589 1.00 52.44 237 LYS A CA 1
ATOM 1918 C C . LYS A 1 237 ? -19.254 21.045 3.600 1.00 52.44 237 LYS A C 1
ATOM 1920 O O . LYS A 1 237 ? -19.449 19.832 3.567 1.00 52.44 237 LYS A O 1
ATOM 1925 N N . ASN A 1 238 ? -19.826 21.873 4.468 1.00 48.22 238 ASN A N 1
ATOM 1926 C CA . ASN A 1 238 ? -20.601 21.518 5.657 1.00 48.22 238 ASN A CA 1
ATOM 1927 C C . ASN A 1 238 ? -21.833 20.608 5.411 1.00 48.22 238 ASN A C 1
ATOM 1929 O O . ASN A 1 238 ? -22.337 19.970 6.332 1.00 48.22 238 ASN A O 1
ATOM 1933 N N . ASP A 1 239 ? -22.324 20.486 4.175 1.00 49.03 239 ASP A N 1
ATOM 1934 C CA . ASP A 1 239 ? -23.679 19.970 3.945 1.00 49.03 239 ASP A CA 1
ATOM 1935 C C . ASP A 1 239 ? -23.829 18.436 3.975 1.00 49.03 239 ASP A C 1
ATOM 1937 O O . ASP A 1 239 ? -24.953 17.944 3.869 1.00 49.03 239 ASP A O 1
ATOM 1941 N N . ASN A 1 240 ? -22.760 17.638 4.157 1.00 55.97 240 ASN A N 1
ATOM 1942 C CA . ASN A 1 240 ? -22.943 16.186 4.341 1.00 55.97 240 ASN A CA 1
ATOM 1943 C C . ASN A 1 240 ? -21.842 15.412 5.093 1.00 55.97 240 ASN A C 1
ATOM 1945 O O . ASN A 1 240 ? -21.678 14.208 4.888 1.00 55.97 240 ASN A O 1
ATOM 1949 N N . ILE A 1 241 ? -21.111 16.048 6.010 1.00 52.88 241 ILE A N 1
ATOM 1950 C CA . ILE A 1 241 ? -20.001 15.406 6.744 1.00 52.88 241 ILE A CA 1
ATOM 1951 C C . ILE A 1 241 ? -20.425 14.210 7.591 1.00 52.88 241 ILE A C 1
ATOM 1953 O O . ILE A 1 241 ? -19.688 13.235 7.689 1.00 52.88 241 ILE A O 1
ATOM 1957 N N . LYS A 1 242 ? -21.627 14.230 8.175 1.00 54.75 242 LYS A N 1
ATOM 1958 C CA . LYS A 1 242 ? -22.149 13.071 8.915 1.00 54.75 242 LYS A CA 1
ATOM 1959 C C . LYS A 1 242 ? -22.252 11.840 8.015 1.00 54.75 242 LYS A C 1
ATOM 1961 O O . LYS A 1 242 ? -21.921 10.740 8.442 1.00 54.75 242 LYS A O 1
ATOM 1966 N N . ASN A 1 243 ? -22.685 12.031 6.771 1.00 59.38 243 ASN A N 1
ATOM 1967 C CA . ASN A 1 243 ? -22.743 10.959 5.786 1.00 59.38 243 ASN A CA 1
ATOM 1968 C C . ASN A 1 243 ? -21.343 10.598 5.275 1.00 59.38 243 ASN A C 1
ATOM 1970 O O . ASN A 1 243 ? -21.062 9.417 5.131 1.00 59.38 243 ASN A O 1
ATOM 1974 N N . HIS A 1 244 ? -20.445 11.575 5.124 1.00 63.06 244 HIS A N 1
ATOM 1975 C CA . HIS A 1 244 ? -19.044 11.339 4.771 1.00 63.06 244 HIS A CA 1
ATOM 1976 C C . HIS A 1 244 ? -18.305 10.488 5.821 1.00 63.06 244 HIS A C 1
ATOM 1978 O O . HIS A 1 244 ? -17.715 9.466 5.491 1.00 63.06 244 HIS A O 1
ATOM 1984 N N . LEU A 1 245 ? -18.393 10.838 7.108 1.00 63.56 245 LEU A N 1
ATOM 1985 C CA . LEU A 1 245 ? -17.785 10.069 8.198 1.00 63.56 245 LEU A CA 1
ATOM 1986 C C . LEU A 1 245 ? -18.470 8.712 8.394 1.00 63.56 245 LEU A C 1
ATOM 1988 O O . LEU A 1 245 ? -17.781 7.734 8.651 1.00 63.56 245 LEU A O 1
ATOM 1992 N N . ARG A 1 246 ? -19.794 8.612 8.203 1.00 62.59 246 ARG A N 1
ATOM 1993 C CA . ARG A 1 246 ? -20.503 7.315 8.192 1.00 62.59 246 ARG A CA 1
ATOM 1994 C C . ARG A 1 246 ? -20.092 6.411 7.030 1.00 62.59 246 ARG A C 1
ATOM 1996 O O . ARG A 1 246 ? -20.166 5.200 7.172 1.00 62.59 246 ARG A O 1
ATOM 2003 N N . GLN A 1 247 ? -19.689 6.980 5.898 1.00 68.81 247 GLN A N 1
ATOM 2004 C CA . GLN A 1 247 ? -19.145 6.222 4.769 1.00 68.81 247 GLN A CA 1
ATOM 2005 C C . GLN A 1 247 ? -17.683 5.827 5.009 1.00 68.81 247 GLN A C 1
ATOM 2007 O O . GLN A 1 247 ? -17.278 4.740 4.616 1.00 68.81 247 GLN A O 1
ATOM 2012 N N . LYS A 1 248 ? -16.908 6.665 5.711 1.00 73.50 248 LYS A N 1
ATOM 2013 C CA . LYS A 1 248 ? -15.500 6.398 6.046 1.00 73.50 248 LYS A CA 1
ATOM 2014 C C . LYS A 1 248 ? -15.283 5.530 7.277 1.00 73.50 248 LYS A C 1
ATOM 2016 O O . LYS A 1 248 ? -14.193 4.987 7.438 1.00 73.50 248 LYS A O 1
ATOM 2021 N N . ILE A 1 249 ? -16.288 5.368 8.129 1.00 79.44 249 ILE A N 1
ATOM 2022 C CA . ILE A 1 249 ? -16.184 4.627 9.384 1.00 79.44 249 ILE A CA 1
ATOM 2023 C C . ILE A 1 249 ? -17.234 3.523 9.415 1.00 79.44 249 ILE A C 1
ATOM 2025 O O . ILE A 1 249 ? -18.432 3.799 9.378 1.00 79.44 249 ILE A O 1
ATOM 2029 N N . LEU A 1 250 ? -16.791 2.277 9.572 1.00 85.81 250 LEU A N 1
ATOM 2030 C CA . LEU A 1 250 ? -17.678 1.136 9.780 1.00 85.81 250 LEU A CA 1
ATOM 2031 C C . LEU A 1 250 ? -17.517 0.588 11.197 1.00 85.81 250 LEU A C 1
ATOM 2033 O O . LEU A 1 250 ? -16.421 0.223 11.609 1.00 85.81 250 LEU A O 1
ATOM 2037 N N . SER A 1 251 ? -18.631 0.486 11.921 1.00 85.44 251 SER A N 1
ATOM 2038 C CA . SER A 1 251 ? -18.708 -0.139 13.243 1.00 85.44 251 SER A CA 1
ATOM 2039 C C . SER A 1 251 ? -19.644 -1.343 13.183 1.00 85.44 251 SER A C 1
ATOM 2041 O O . SER A 1 251 ? -20.790 -1.231 12.736 1.00 85.44 251 SER A O 1
ATOM 2043 N N . ILE A 1 252 ? -19.156 -2.505 13.613 1.00 87.69 252 ILE A N 1
ATOM 2044 C CA . ILE A 1 252 ? -19.929 -3.747 13.689 1.00 87.69 252 ILE A CA 1
ATOM 2045 C C . ILE A 1 252 ? -19.786 -4.313 15.096 1.00 87.69 252 ILE A C 1
ATOM 2047 O O . ILE A 1 252 ? -18.681 -4.589 15.562 1.00 87.69 252 ILE A O 1
ATOM 2051 N N . LYS A 1 253 ? -20.924 -4.508 15.761 1.00 85.56 253 LYS A N 1
ATOM 2052 C CA . LYS A 1 253 ? -21.015 -5.127 17.087 1.00 85.56 253 LYS A CA 1
ATOM 2053 C C . LYS A 1 253 ? -21.392 -6.601 16.950 1.00 85.56 253 LYS A C 1
ATOM 2055 O O . LYS A 1 253 ? -21.938 -7.005 15.924 1.00 85.56 253 LYS A O 1
ATOM 2060 N N . ASP A 1 254 ? -21.106 -7.373 17.994 1.00 82.50 254 ASP A N 1
ATOM 2061 C CA . ASP A 1 254 ? -21.530 -8.772 18.140 1.00 82.50 254 ASP A CA 1
ATOM 2062 C C . ASP A 1 254 ? -21.072 -9.707 17.006 1.00 82.50 254 ASP A C 1
ATOM 2064 O O . ASP A 1 254 ? -21.835 -10.528 16.497 1.00 82.50 254 ASP A O 1
ATOM 2068 N N . THR A 1 255 ? -19.799 -9.607 16.626 1.00 90.12 255 THR A N 1
ATOM 2069 C CA . THR A 1 255 ? -19.171 -10.478 15.620 1.00 90.12 255 THR A CA 1
ATOM 2070 C C . THR A 1 255 ? -18.054 -11.320 16.240 1.00 90.12 255 THR A C 1
ATOM 2072 O O . THR A 1 255 ? -17.754 -11.202 17.429 1.00 90.12 255 THR A O 1
ATOM 2075 N N . GLU A 1 256 ? -17.480 -12.236 15.470 1.00 93.50 256 GLU A N 1
ATOM 2076 C CA . GLU A 1 256 ? -16.454 -13.172 15.923 1.00 93.50 256 GLU A CA 1
ATOM 2077 C C . GLU A 1 256 ? -15.147 -12.936 15.149 1.00 93.50 256 GLU A C 1
ATOM 2079 O O . GLU A 1 256 ? -15.131 -12.948 13.923 1.00 93.50 256 GLU A O 1
ATOM 2084 N N . PHE A 1 257 ? -14.039 -12.728 15.857 1.00 93.12 257 PHE A N 1
ATOM 2085 C CA . PHE A 1 257 ? -12.690 -12.606 15.302 1.00 93.12 257 PHE A CA 1
ATOM 2086 C C . PHE A 1 257 ? -11.916 -13.900 15.536 1.00 93.12 257 PHE A C 1
ATOM 2088 O O . PHE A 1 257 ? -11.867 -14.393 16.665 1.00 93.12 257 PHE A O 1
ATOM 2095 N N . TRP A 1 258 ? -11.301 -14.447 14.490 1.00 89.94 258 TRP A N 1
ATOM 2096 C CA . TRP A 1 258 ? -10.385 -15.574 14.627 1.00 89.94 258 TRP A CA 1
ATOM 2097 C C . TRP A 1 258 ? -8.950 -15.059 14.755 1.00 89.94 258 TRP A C 1
ATOM 2099 O O . TRP A 1 258 ? -8.390 -14.508 13.813 1.00 89.94 258 TRP A O 1
ATOM 2109 N N . ASP A 1 259 ? -8.357 -15.300 15.923 1.00 84.88 259 ASP A N 1
ATOM 2110 C CA . ASP A 1 259 ? -6.938 -15.087 16.177 1.00 84.88 259 ASP A CA 1
ATOM 2111 C C . ASP A 1 259 ? -6.126 -16.311 15.692 1.00 84.88 259 ASP A C 1
ATOM 2113 O O . ASP A 1 259 ? -6.286 -17.414 16.246 1.00 84.88 259 ASP A O 1
ATOM 2117 N N . PRO A 1 260 ? -5.276 -16.169 14.656 1.00 79.06 260 PRO A N 1
ATOM 2118 C CA . PRO A 1 260 ? -4.490 -17.275 14.117 1.00 79.06 260 PRO A CA 1
ATOM 2119 C C . PRO A 1 260 ? -3.341 -17.710 15.040 1.00 79.06 260 PRO A C 1
ATOM 2121 O O . PRO A 1 260 ? -2.993 -18.898 15.041 1.00 79.06 260 PRO A O 1
ATOM 2124 N N . ASP A 1 261 ? -2.793 -16.797 15.847 1.00 80.50 261 ASP A N 1
ATOM 2125 C CA . ASP A 1 261 ? -1.672 -17.062 16.752 1.00 80.50 261 ASP A CA 1
ATOM 2126 C C . ASP A 1 261 ? -2.135 -17.908 17.936 1.00 80.50 261 ASP A C 1
ATOM 2128 O O . ASP A 1 261 ? -1.539 -18.939 18.270 1.00 80.50 261 ASP A O 1
ATOM 2132 N N . GLU A 1 262 ? -3.264 -17.524 18.530 1.00 84.00 262 GLU A N 1
ATOM 2133 C CA . GLU A 1 262 ? -3.871 -18.271 19.626 1.00 84.00 262 GLU A CA 1
ATOM 2134 C C . GLU A 1 262 ? -4.731 -19.448 19.164 1.00 84.00 262 GLU A C 1
ATOM 2136 O O . GLU A 1 262 ? -5.038 -20.344 19.960 1.00 84.00 262 GLU A O 1
ATOM 2141 N N . LYS A 1 263 ? -5.118 -19.463 17.883 1.00 85.56 263 LYS A N 1
ATOM 2142 C CA . LYS A 1 263 ? -6.068 -20.420 17.294 1.00 85.56 263 LYS A CA 1
ATOM 2143 C C . LYS A 1 263 ? -7.391 -20.447 18.055 1.00 85.56 263 LYS A C 1
ATOM 2145 O O . LYS A 1 263 ? -7.925 -21.518 18.359 1.00 85.56 263 LYS A O 1
ATOM 2150 N N . LYS A 1 264 ? -7.908 -19.261 18.374 1.00 87.88 264 LYS A N 1
ATOM 2151 C CA . LYS A 1 264 ? -9.155 -19.067 19.122 1.00 87.88 264 LYS A CA 1
ATOM 2152 C C . LYS A 1 264 ? -10.061 -18.061 18.437 1.00 87.88 264 LYS A C 1
ATOM 2154 O O . LYS A 1 264 ? -9.605 -17.201 17.693 1.00 87.88 264 LYS A O 1
ATOM 2159 N N . ILE A 1 265 ? -11.351 -18.185 18.728 1.00 89.31 265 ILE A N 1
ATOM 2160 C CA . ILE A 1 265 ? -12.376 -17.248 18.283 1.00 89.31 265 ILE A CA 1
ATOM 2161 C C . ILE A 1 265 ? -12.775 -16.378 19.471 1.00 89.31 265 ILE A C 1
ATOM 2163 O O . ILE A 1 265 ? -13.096 -16.898 20.542 1.00 89.31 265 ILE A O 1
ATOM 2167 N N . TYR A 1 266 ? -12.787 -15.070 19.255 1.00 91.25 266 TYR A N 1
ATOM 2168 C CA . TYR A 1 266 ? -13.183 -14.067 20.228 1.00 91.25 266 TYR A CA 1
ATOM 2169 C C . TYR A 1 266 ? -14.440 -13.357 19.757 1.00 91.25 266 TYR A C 1
ATOM 2171 O O . TYR A 1 266 ? -14.517 -12.935 18.608 1.00 91.25 266 TYR A O 1
ATOM 2179 N N . ARG A 1 267 ? -15.414 -13.168 20.651 1.00 91.62 267 ARG A N 1
ATOM 2180 C CA . ARG A 1 267 ? -16.478 -12.196 20.386 1.00 91.62 267 ARG A CA 1
ATOM 2181 C C . ARG A 1 267 ? -15.885 -10.798 20.441 1.00 91.62 267 ARG A C 1
ATOM 2183 O O . ARG A 1 267 ? -15.132 -10.487 21.366 1.00 91.62 267 ARG A O 1
ATOM 2190 N N . CYS A 1 268 ? -16.216 -9.981 19.457 1.00 89.69 268 CYS A N 1
ATOM 2191 C CA . CYS A 1 268 ? -15.605 -8.681 19.296 1.00 89.69 268 CYS A CA 1
ATOM 2192 C C . CYS A 1 268 ? -16.559 -7.630 18.737 1.00 89.69 268 CYS A C 1
ATOM 2194 O O . CYS A 1 268 ? -17.567 -7.930 18.095 1.00 89.69 268 CYS A O 1
ATOM 2196 N N . GLU A 1 269 ? -16.161 -6.384 18.944 1.00 89.31 269 GLU A N 1
ATOM 2197 C CA . GLU A 1 269 ? -16.592 -5.223 18.181 1.00 89.31 269 GLU A CA 1
ATOM 2198 C C . GLU A 1 269 ? -15.490 -4.908 17.163 1.00 89.31 269 GLU A C 1
ATOM 2200 O O . GLU A 1 269 ? -14.304 -4.867 17.511 1.00 89.31 269 GLU A O 1
ATOM 2205 N N . ILE A 1 270 ? -15.874 -4.715 15.904 1.00 88.81 270 ILE A N 1
ATOM 2206 C CA . ILE A 1 270 ? -14.970 -4.309 14.828 1.00 88.81 270 ILE A CA 1
ATOM 2207 C C . ILE A 1 270 ? -15.225 -2.845 14.519 1.00 88.81 270 ILE A C 1
ATOM 2209 O O . ILE A 1 270 ? -16.371 -2.408 14.411 1.00 88.81 270 ILE A O 1
ATOM 2213 N N . PHE A 1 271 ? -14.140 -2.116 14.311 1.00 86.31 271 PHE A N 1
ATOM 2214 C CA . PHE A 1 271 ? -14.170 -0.741 13.867 1.00 86.31 271 PHE A CA 1
ATOM 2215 C C . PHE A 1 271 ? -13.162 -0.522 12.746 1.00 86.31 271 PHE A C 1
ATOM 2217 O O . PHE A 1 271 ? -11.980 -0.813 12.916 1.00 86.31 271 PHE A O 1
ATOM 2224 N N . ILE A 1 272 ? -13.625 -0.033 11.599 1.00 87.06 272 ILE A N 1
ATOM 2225 C CA . ILE A 1 272 ? -12.825 0.100 10.381 1.00 87.06 272 ILE A CA 1
ATOM 2226 C C . ILE A 1 272 ? -12.804 1.558 9.929 1.00 87.06 272 ILE A C 1
ATOM 2228 O O . ILE A 1 272 ? -13.855 2.193 9.846 1.00 87.06 272 ILE A O 1
ATOM 2232 N N . VAL A 1 273 ? -11.602 2.061 9.635 1.00 84.56 273 VAL A N 1
ATOM 2233 C CA . VAL A 1 273 ? -11.349 3.384 9.044 1.00 84.56 273 VAL A CA 1
ATOM 2234 C C . VAL A 1 273 ? -10.287 3.240 7.956 1.00 84.56 273 VAL A C 1
ATOM 2236 O O . VAL A 1 273 ? -9.102 3.070 8.252 1.00 84.56 273 VAL A O 1
ATOM 2239 N N . GLY A 1 274 ? -10.715 3.259 6.696 1.00 83.31 274 GLY A N 1
ATOM 2240 C CA . GLY A 1 274 ? -9.866 3.045 5.529 1.00 83.31 274 GLY A CA 1
ATOM 2241 C C . GLY A 1 274 ? -9.101 1.723 5.625 1.00 83.31 274 GLY A C 1
ATOM 2242 O O . GLY A 1 274 ? -9.681 0.638 5.605 1.00 83.31 274 GLY A O 1
ATOM 2243 N N . ARG A 1 275 ? -7.774 1.816 5.762 1.00 85.06 275 ARG A N 1
ATOM 2244 C CA . ARG A 1 275 ? -6.864 0.661 5.913 1.00 85.06 275 ARG A CA 1
ATOM 2245 C C . ARG A 1 275 ? -6.717 0.153 7.346 1.00 85.06 275 ARG A C 1
ATOM 2247 O O . ARG A 1 275 ? -6.040 -0.854 7.562 1.00 85.06 275 ARG A O 1
ATOM 2254 N N . TYR A 1 276 ? -7.279 0.850 8.325 1.00 85.00 276 TYR A N 1
ATOM 2255 C CA . TYR A 1 276 ? -7.150 0.495 9.730 1.00 85.00 276 TYR A CA 1
ATOM 2256 C C . TYR A 1 276 ? -8.360 -0.294 10.208 1.00 85.00 276 TYR A C 1
ATOM 2258 O O . TYR A 1 276 ? -9.500 0.117 10.015 1.00 85.00 276 TYR A O 1
ATOM 2266 N N . ILE A 1 277 ? -8.100 -1.411 10.881 1.00 87.06 277 ILE A N 1
ATOM 2267 C CA . ILE A 1 277 ? -9.115 -2.274 11.480 1.00 87.06 277 ILE A CA 1
ATOM 2268 C C . ILE A 1 277 ? -8.767 -2.428 12.954 1.00 87.06 277 ILE A C 1
ATOM 2270 O O . ILE A 1 277 ? -7.744 -3.014 13.299 1.00 87.06 277 ILE A O 1
ATOM 2274 N N . MET A 1 278 ? -9.617 -1.915 13.830 1.00 85.50 278 MET A N 1
ATOM 2275 C CA . MET A 1 278 ? -9.542 -2.163 15.261 1.00 85.50 278 MET A CA 1
ATOM 2276 C C . MET A 1 278 ? -10.512 -3.278 15.640 1.00 85.50 278 MET A C 1
ATOM 2278 O O . MET A 1 278 ? -11.685 -3.259 15.270 1.00 85.50 278 MET A O 1
ATOM 2282 N N . VAL A 1 279 ? -10.014 -4.234 16.416 1.00 87.00 279 VAL A N 1
ATOM 2283 C CA . VAL A 1 279 ? -10.784 -5.328 17.001 1.00 87.00 279 VAL A CA 1
ATOM 2284 C C . VAL A 1 279 ? -10.739 -5.170 18.511 1.00 87.00 279 VAL A C 1
ATOM 2286 O O . VAL A 1 279 ? -9.666 -5.207 19.115 1.00 87.00 279 VAL A O 1
ATOM 2289 N N . LYS A 1 280 ? -11.906 -4.991 19.123 1.00 85.38 280 LYS A N 1
ATOM 2290 C CA . LYS A 1 280 ? -12.073 -4.898 20.574 1.00 85.38 280 LYS A CA 1
ATOM 2291 C C . LYS A 1 280 ? -12.785 -6.150 21.064 1.00 85.38 280 LYS A C 1
ATOM 2293 O O . LYS A 1 280 ? -13.908 -6.424 20.654 1.00 85.38 280 LYS A O 1
ATOM 2298 N N . THR A 1 281 ? -12.137 -6.904 21.937 1.00 84.88 281 THR A N 1
ATOM 2299 C CA . THR A 1 281 ? -12.709 -8.066 22.627 1.00 84.88 281 THR A CA 1
ATOM 2300 C C . THR A 1 281 ? -12.875 -7.743 24.112 1.00 84.88 281 THR A C 1
ATOM 2302 O O . THR A 1 281 ? -12.524 -6.652 24.568 1.00 84.88 281 THR A O 1
ATOM 2305 N N . THR A 1 282 ? -13.407 -8.683 24.894 1.00 81.06 282 THR A N 1
ATOM 2306 C CA . THR A 1 282 ? -13.411 -8.562 26.363 1.00 81.06 282 THR A CA 1
ATOM 2307 C C . THR A 1 282 ? -12.006 -8.576 26.958 1.00 81.06 282 THR A C 1
ATOM 2309 O O . THR A 1 282 ? -11.794 -8.027 28.037 1.00 81.06 282 THR A O 1
ATOM 2312 N N . ASP A 1 283 ? -11.059 -9.200 26.260 1.00 76.44 283 ASP A N 1
ATOM 2313 C CA . ASP A 1 283 ? -9.753 -9.554 26.806 1.00 76.44 283 ASP A CA 1
ATOM 2314 C C . ASP A 1 283 ? -8.648 -8.623 26.287 1.00 76.44 283 ASP A C 1
ATOM 2316 O O . ASP A 1 283 ? -7.650 -8.396 26.973 1.00 76.44 283 ASP A O 1
ATOM 2320 N N . PHE A 1 284 ? -8.817 -8.062 25.086 1.00 80.50 284 PHE A N 1
ATOM 2321 C CA . PHE A 1 284 ? -7.810 -7.234 24.430 1.00 80.50 284 PHE A CA 1
ATOM 2322 C C . PHE A 1 284 ? -8.395 -6.258 23.403 1.00 80.50 284 PHE A C 1
ATOM 2324 O O . PHE A 1 284 ? -9.535 -6.368 22.954 1.00 80.50 284 PHE A O 1
ATOM 2331 N N . ILE A 1 285 ? -7.552 -5.310 22.993 1.00 80.38 285 ILE A N 1
ATOM 2332 C CA . ILE A 1 285 ? -7.779 -4.440 21.841 1.00 80.38 285 ILE A CA 1
ATOM 2333 C C . ILE A 1 285 ? -6.586 -4.605 20.903 1.00 80.38 285 ILE A C 1
ATOM 2335 O O . ILE A 1 285 ? -5.444 -4.426 21.328 1.00 80.38 285 ILE A O 1
ATOM 2339 N N . SER A 1 286 ? -6.864 -4.917 19.641 1.00 80.50 286 SER A N 1
ATOM 2340 C CA . SER A 1 286 ? -5.869 -5.069 18.580 1.00 80.50 286 SER A CA 1
ATOM 2341 C C . SER A 1 286 ? -6.158 -4.100 17.445 1.00 80.50 286 SER A C 1
ATOM 2343 O O . SER A 1 286 ? -7.313 -3.852 17.109 1.00 80.50 286 SER A O 1
ATOM 2345 N N . ILE A 1 287 ? -5.103 -3.550 16.850 1.00 81.06 287 ILE A N 1
ATOM 2346 C CA . ILE A 1 287 ? -5.189 -2.656 15.696 1.00 81.06 287 ILE A CA 1
ATOM 2347 C C . ILE A 1 287 ? -4.361 -3.260 14.569 1.00 81.06 287 ILE A C 1
ATOM 2349 O O . ILE A 1 287 ? -3.164 -3.493 14.725 1.00 81.06 287 ILE A O 1
ATOM 2353 N N . PHE A 1 288 ? -5.005 -3.473 13.429 1.00 82.75 288 PHE A N 1
ATOM 2354 C CA . PHE A 1 288 ? -4.404 -3.973 12.205 1.00 82.75 288 PHE A CA 1
ATOM 2355 C C . PHE A 1 288 ? -4.360 -2.850 11.173 1.00 82.75 288 PHE A C 1
ATOM 2357 O O . PHE A 1 288 ? -5.351 -2.152 10.964 1.00 82.75 288 PHE A O 1
ATOM 2364 N N . PHE A 1 289 ? -3.221 -2.693 10.504 1.00 82.19 289 PHE A N 1
ATOM 2365 C CA . PHE A 1 289 ? -3.063 -1.760 9.393 1.00 82.19 289 PHE A CA 1
ATOM 2366 C C . PHE A 1 289 ? -2.788 -2.535 8.105 1.00 82.19 289 PHE A C 1
ATOM 2368 O O . PHE A 1 289 ? -1.795 -3.257 8.021 1.00 82.19 289 PHE A O 1
ATOM 2375 N N . LYS A 1 290 ? -3.658 -2.375 7.103 1.00 84.94 290 LYS A N 1
ATOM 2376 C CA . LYS A 1 290 ? -3.534 -3.006 5.781 1.00 84.94 290 LYS A CA 1
ATOM 2377 C C . LYS A 1 290 ? -2.600 -2.199 4.898 1.00 84.94 290 LYS A C 1
ATOM 2379 O O . LYS A 1 290 ? -3.026 -1.365 4.094 1.00 84.94 290 LYS A O 1
ATOM 2384 N N . SER A 1 291 ? -1.305 -2.416 5.106 1.00 75.12 291 SER A N 1
ATOM 2385 C CA . SER A 1 291 ? -0.253 -1.740 4.351 1.00 75.12 291 SER A CA 1
ATOM 2386 C C . SER A 1 291 ? -0.304 -2.103 2.862 1.00 75.12 291 SER A C 1
ATOM 2388 O O . SER A 1 291 ? -0.658 -3.223 2.498 1.00 75.12 291 SER A O 1
ATOM 2390 N N . GLY A 1 292 ? 0.045 -1.152 1.995 1.00 75.94 292 GLY A N 1
ATOM 2391 C CA . GLY A 1 292 ? 0.105 -1.361 0.548 1.00 75.94 292 GLY A CA 1
ATOM 2392 C C . GLY A 1 292 ? -0.336 -0.135 -0.247 1.00 75.94 292 GLY A C 1
ATOM 2393 O O . GLY A 1 292 ? -0.960 0.776 0.290 1.00 75.94 292 GLY A O 1
ATOM 2394 N N . GLU A 1 293 ? 0.009 -0.116 -1.534 1.00 78.56 293 GLU A N 1
ATOM 2395 C CA . GLU A 1 293 ? -0.375 0.949 -2.476 1.00 78.56 293 GLU A CA 1
ATOM 2396 C C . GLU A 1 293 ? -1.674 0.632 -3.236 1.00 78.56 293 GLU A C 1
ATOM 2398 O O . GLU A 1 293 ? -2.244 1.528 -3.844 1.00 78.56 293 GLU A O 1
ATOM 2403 N N . GLY A 1 294 ? -2.139 -0.622 -3.208 1.00 86.00 294 GLY A N 1
ATOM 2404 C CA . GLY A 1 294 ? -3.291 -1.115 -3.975 1.00 86.00 294 GLY A CA 1
ATOM 2405 C C . GLY A 1 294 ? -4.525 -1.438 -3.130 1.00 86.00 294 GLY A C 1
ATOM 2406 O O . GLY A 1 294 ? -4.479 -1.277 -1.907 1.00 86.00 294 GLY A O 1
ATOM 2407 N N . PRO A 1 295 ? -5.627 -1.879 -3.759 1.00 90.94 295 PRO A N 1
ATOM 2408 C CA . PRO A 1 295 ? -6.878 -2.170 -3.067 1.00 90.94 295 PRO A CA 1
ATOM 2409 C C . PRO A 1 295 ? -6.689 -3.240 -1.987 1.00 90.94 295 PRO A C 1
ATOM 2411 O O . PRO A 1 295 ? -5.814 -4.101 -2.075 1.00 90.94 295 PRO A O 1
ATOM 2414 N N . ILE A 1 296 ? -7.529 -3.178 -0.961 1.00 91.62 296 ILE A N 1
ATOM 2415 C CA . ILE A 1 296 ? -7.573 -4.153 0.122 1.00 91.62 296 ILE A CA 1
ATOM 2416 C C . ILE A 1 296 ? -8.326 -5.378 -0.389 1.00 91.62 296 ILE A C 1
ATOM 2418 O O . ILE A 1 296 ? -9.490 -5.282 -0.789 1.00 91.62 296 ILE A O 1
ATOM 2422 N N . TYR A 1 297 ? -7.656 -6.529 -0.374 1.00 90.75 297 TYR A N 1
ATOM 2423 C CA . TYR A 1 297 ? -8.271 -7.786 -0.781 1.00 90.75 297 TYR A CA 1
ATOM 2424 C C . TYR A 1 297 ? -9.211 -8.306 0.310 1.00 90.75 297 TYR A C 1
ATOM 2426 O O . TYR A 1 297 ? -8.813 -8.482 1.467 1.00 90.75 297 TYR A O 1
ATOM 2434 N N . ILE A 1 298 ? -10.447 -8.583 -0.095 1.00 93.38 298 ILE A N 1
ATOM 2435 C CA . ILE A 1 298 ? -11.489 -9.174 0.733 1.00 93.38 298 ILE A CA 1
ATOM 2436 C C . ILE A 1 298 ? -12.099 -10.374 0.010 1.00 93.38 298 ILE A C 1
ATOM 2438 O O . ILE A 1 298 ? -12.342 -10.338 -1.194 1.00 93.38 298 ILE A O 1
ATOM 2442 N N . SER A 1 299 ? -12.349 -11.449 0.751 1.00 93.38 299 SER A N 1
ATOM 2443 C CA . SER A 1 299 ? -13.030 -12.634 0.230 1.00 93.38 299 SER A CA 1
ATOM 2444 C C . SER A 1 299 ? -13.920 -13.267 1.289 1.00 93.38 299 SER A C 1
ATOM 2446 O O . SER A 1 299 ? -13.711 -13.077 2.488 1.00 93.38 299 SER A O 1
ATOM 2448 N N . GLU A 1 300 ? -14.915 -14.025 0.841 1.00 93.38 300 GLU A N 1
ATOM 2449 C CA . GLU A 1 300 ? -15.819 -14.763 1.716 1.00 93.38 300 GLU A CA 1
ATOM 2450 C C . GLU A 1 300 ? -15.790 -16.259 1.429 1.00 93.38 300 GLU A C 1
ATOM 2452 O O . GLU A 1 300 ? -15.491 -16.705 0.321 1.00 93.38 300 GLU A O 1
ATOM 2457 N N . PHE A 1 301 ? -16.155 -17.034 2.441 1.00 90.69 301 PHE A N 1
ATOM 2458 C CA . PHE A 1 301 ? -16.439 -18.452 2.313 1.00 90.69 301 PHE A CA 1
ATOM 2459 C C . PHE A 1 301 ? -17.590 -18.835 3.242 1.00 90.69 301 PHE A C 1
ATOM 2461 O O . PHE A 1 301 ? -17.728 -18.327 4.358 1.00 90.69 301 PHE A O 1
ATOM 2468 N N . SER A 1 302 ? -18.447 -19.736 2.772 1.00 87.12 302 SER A N 1
ATOM 2469 C CA . SER A 1 302 ? -19.526 -20.286 3.589 1.00 87.12 302 SER A CA 1
ATOM 2470 C C . SER A 1 302 ? -18.957 -21.199 4.671 1.00 87.12 302 SER A C 1
ATOM 2472 O O . SER A 1 302 ? -18.019 -21.959 4.425 1.00 87.12 302 SER A O 1
ATOM 2474 N N . LEU A 1 303 ? -19.535 -21.132 5.867 1.00 86.12 303 LEU A N 1
ATOM 2475 C CA . LEU A 1 303 ? -19.234 -22.060 6.951 1.00 86.12 303 LEU A CA 1
ATOM 2476 C C . LEU A 1 303 ? -20.328 -23.126 7.028 1.00 86.12 303 LEU A C 1
ATOM 2478 O O . LEU A 1 303 ? -21.488 -22.851 6.732 1.00 86.12 303 LEU A O 1
ATOM 2482 N N . ASP A 1 304 ? -19.987 -24.312 7.534 1.00 79.69 304 ASP A N 1
ATOM 2483 C CA . ASP A 1 304 ? -20.950 -25.397 7.809 1.00 79.69 304 ASP A CA 1
ATOM 2484 C C . ASP A 1 304 ? -21.922 -25.074 8.971 1.00 79.69 304 ASP A C 1
ATOM 2486 O O . ASP A 1 304 ? -22.627 -25.943 9.488 1.00 79.69 304 ASP A O 1
ATOM 2490 N N . ILE A 1 305 ? -21.957 -23.816 9.414 1.00 76.25 305 ILE A N 1
ATOM 2491 C CA . ILE A 1 305 ? -22.831 -23.297 10.460 1.00 76.25 305 ILE A CA 1
ATOM 2492 C C . ILE A 1 305 ? -23.902 -22.453 9.770 1.00 76.25 305 ILE A C 1
ATOM 2494 O O . ILE A 1 305 ? -23.572 -21.513 9.048 1.00 76.25 305 ILE A O 1
ATOM 2498 N N . ALA A 1 306 ? -25.177 -22.782 10.005 1.00 76.25 306 ALA A N 1
ATOM 2499 C CA . ALA A 1 306 ? -26.304 -22.073 9.403 1.00 76.25 306 ALA A CA 1
ATOM 2500 C C . ALA A 1 306 ? -26.179 -20.550 9.596 1.00 76.25 306 ALA A C 1
ATOM 2502 O O . ALA A 1 306 ? -25.930 -20.076 10.706 1.00 76.25 306 ALA A O 1
ATOM 2503 N N . ASP A 1 307 ? -26.345 -19.816 8.495 1.00 80.44 307 ASP A N 1
ATOM 2504 C CA . ASP A 1 307 ? -26.362 -18.351 8.416 1.00 80.44 307 ASP A CA 1
ATOM 2505 C C . ASP A 1 307 ? -25.078 -17.625 8.867 1.00 80.44 307 ASP A C 1
ATOM 2507 O O . ASP A 1 307 ? -25.119 -16.426 9.156 1.00 80.44 307 ASP A O 1
ATOM 2511 N N . LYS A 1 308 ? -23.924 -18.310 8.882 1.00 89.12 308 LYS A N 1
ATOM 2512 C CA . LYS A 1 308 ? -22.611 -17.701 9.153 1.00 89.12 308 LYS A CA 1
ATOM 2513 C C . LYS A 1 308 ? -21.639 -17.819 7.978 1.00 89.12 308 LYS A C 1
ATOM 2515 O O . LYS A 1 308 ? -21.584 -18.826 7.274 1.00 89.12 308 LYS A O 1
ATOM 2520 N N . PHE A 1 309 ? -20.815 -16.789 7.822 1.00 92.62 309 PHE A N 1
ATOM 2521 C CA . PHE A 1 309 ? -19.802 -16.669 6.777 1.00 92.62 309 PHE A CA 1
ATOM 2522 C C . PHE A 1 309 ? -18.450 -16.336 7.393 1.00 92.62 309 PHE A C 1
ATOM 2524 O O . PHE A 1 309 ? -18.371 -15.539 8.330 1.00 92.62 309 PHE A O 1
ATOM 2531 N N . GLY A 1 310 ? -17.396 -16.936 6.848 1.00 92.50 310 GLY A N 1
ATOM 2532 C CA . GLY A 1 310 ? -16.031 -16.494 7.075 1.00 92.50 310 GLY A CA 1
ATOM 2533 C C . GLY A 1 310 ? -15.703 -15.361 6.111 1.00 92.50 310 GLY A C 1
ATOM 2534 O O . GLY A 1 310 ? -15.853 -15.521 4.902 1.00 92.50 310 GLY A O 1
ATOM 2535 N N . VAL A 1 311 ? -15.274 -14.223 6.642 1.00 94.81 311 VAL A N 1
ATOM 2536 C CA . VAL A 1 311 ? -14.797 -13.070 5.877 1.00 94.81 311 VAL A CA 1
ATOM 2537 C C . VAL A 1 311 ? -13.309 -12.924 6.136 1.00 94.81 311 VAL A C 1
ATOM 2539 O O . VAL A 1 311 ? -12.884 -12.706 7.271 1.00 94.81 311 VAL A O 1
ATOM 2542 N N . TYR A 1 312 ? -12.524 -13.061 5.077 1.00 93.94 312 TYR A N 1
ATOM 2543 C CA . TYR A 1 312 ? -11.094 -12.805 5.086 1.00 93.94 312 TYR A CA 1
ATOM 2544 C C . TYR A 1 312 ? -10.825 -11.410 4.547 1.00 93.94 312 TYR A C 1
ATOM 2546 O O . TYR A 1 312 ? -11.235 -11.085 3.433 1.00 93.94 312 TYR A O 1
ATOM 2554 N N . ILE A 1 313 ? -10.089 -10.623 5.320 1.00 92.38 313 ILE A N 1
ATOM 2555 C CA . ILE A 1 313 ? -9.500 -9.360 4.899 1.00 92.38 313 ILE A CA 1
ATOM 2556 C C . ILE A 1 313 ? -7.985 -9.553 4.981 1.00 92.38 313 ILE A C 1
ATOM 2558 O O . ILE A 1 313 ? -7.505 -10.053 5.997 1.00 92.38 313 ILE A O 1
ATOM 2562 N N . GLN A 1 314 ? -7.273 -9.177 3.912 1.00 87.38 314 GLN A N 1
ATOM 2563 C CA . GLN A 1 314 ? -5.811 -9.209 3.714 1.00 87.38 314 GLN A CA 1
ATOM 2564 C C . GLN A 1 314 ? -4.958 -9.294 5.003 1.00 87.38 314 GLN A C 1
ATOM 2566 O O . GLN A 1 314 ? -5.278 -8.662 6.002 1.00 87.38 314 GLN A O 1
ATOM 2571 N N . ASP A 1 315 ? -3.801 -9.963 4.972 1.00 82.50 315 ASP A N 1
ATOM 2572 C CA . ASP A 1 315 ? -2.873 -10.092 6.116 1.00 82.50 315 ASP A CA 1
ATOM 2573 C C . ASP A 1 315 ? -3.515 -10.827 7.309 1.00 82.50 315 ASP A C 1
ATOM 2575 O O . ASP A 1 315 ? -3.587 -10.310 8.426 1.00 82.50 315 ASP A O 1
ATOM 2579 N N . ASP A 1 316 ? -4.038 -12.026 7.041 1.00 80.50 316 ASP A N 1
ATOM 2580 C CA . ASP A 1 316 ? -4.529 -12.988 8.040 1.00 80.50 316 ASP A CA 1
ATOM 2581 C C . ASP A 1 316 ? -5.572 -12.455 9.031 1.00 80.50 316 ASP A C 1
ATOM 2583 O O . ASP A 1 316 ? -5.665 -12.908 10.171 1.00 80.50 316 ASP A O 1
ATOM 2587 N N . THR A 1 317 ? -6.407 -11.508 8.599 1.00 89.44 317 THR A N 1
ATOM 2588 C CA . THR A 1 317 ? -7.509 -11.000 9.420 1.00 89.44 317 THR A CA 1
ATOM 2589 C C . THR A 1 317 ? -8.808 -11.685 9.031 1.00 89.44 317 THR A C 1
ATOM 2591 O O . THR A 1 317 ? -9.362 -11.449 7.959 1.00 89.44 317 THR A O 1
ATOM 2594 N N . TYR A 1 318 ? -9.296 -12.543 9.924 1.00 92.38 318 TYR A N 1
ATOM 2595 C CA . TYR A 1 318 ? -10.469 -13.375 9.684 1.00 92.38 318 TYR A CA 1
ATOM 2596 C C . TYR A 1 318 ? -11.584 -13.042 10.664 1.00 92.38 318 TYR A C 1
ATOM 2598 O O . TYR A 1 318 ? -11.387 -12.999 11.882 1.00 92.38 318 TYR A O 1
ATOM 2606 N N . PHE A 1 319 ? -12.781 -12.888 10.120 1.00 94.56 319 PHE A N 1
ATOM 2607 C CA . PHE A 1 319 ? -13.993 -12.672 10.885 1.00 94.56 319 PHE A CA 1
ATOM 2608 C C . PHE A 1 319 ? -15.043 -13.718 10.538 1.00 94.56 319 PHE A C 1
ATOM 2610 O O . PHE A 1 319 ? -15.091 -14.232 9.423 1.00 94.56 319 PHE A O 1
ATOM 2617 N N . ILE A 1 320 ? -15.904 -14.019 11.498 1.00 92.94 320 ILE A N 1
ATOM 2618 C CA . ILE A 1 320 ? -17.061 -14.888 11.341 1.00 92.94 320 ILE A CA 1
ATOM 2619 C C . ILE A 1 320 ? -18.291 -14.048 11.663 1.00 92.94 320 ILE A C 1
ATOM 2621 O O . ILE A 1 320 ? -18.418 -13.518 12.765 1.00 92.94 320 ILE A O 1
ATOM 2625 N N . MET A 1 321 ? -19.199 -13.913 10.701 1.00 93.25 321 MET A N 1
ATOM 2626 C CA . MET A 1 321 ? -20.345 -13.013 10.828 1.00 93.25 321 MET A CA 1
ATOM 2627 C C . MET A 1 321 ? -21.575 -13.508 10.073 1.00 93.25 321 MET A C 1
ATOM 2629 O O . MET A 1 321 ? -21.497 -14.418 9.247 1.00 93.25 321 MET A O 1
ATOM 2633 N N . ASP A 1 322 ? -22.719 -12.902 10.376 1.00 92.38 322 ASP A N 1
ATOM 2634 C CA . ASP A 1 322 ? -23.961 -13.112 9.636 1.00 92.38 322 ASP A CA 1
ATOM 2635 C C . ASP A 1 322 ? -23.934 -12.448 8.245 1.00 92.38 322 ASP A C 1
ATOM 2637 O O . ASP A 1 322 ? -23.062 -11.637 7.919 1.00 92.38 322 ASP A O 1
ATOM 2641 N N . SER A 1 323 ? -24.931 -12.769 7.416 1.00 90.69 323 SER A N 1
ATOM 2642 C CA . SER A 1 323 ? -25.045 -12.223 6.058 1.00 90.69 323 SER A CA 1
ATOM 2643 C C . SER A 1 323 ? -25.204 -10.697 6.002 1.00 90.69 323 SER A C 1
ATOM 2645 O O . SER A 1 323 ? -24.844 -10.100 4.987 1.00 90.69 323 SER A O 1
ATOM 2647 N N . ILE A 1 324 ? -25.775 -10.063 7.031 1.00 92.00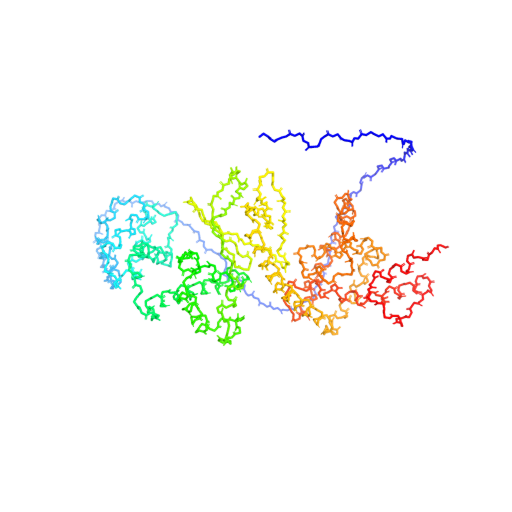 324 ILE A N 1
ATOM 2648 C CA . ILE A 1 324 ? -26.048 -8.619 7.046 1.00 92.00 324 ILE A CA 1
ATOM 2649 C C . ILE A 1 324 ? -24.743 -7.863 7.288 1.00 92.00 324 ILE A C 1
ATOM 2651 O O . ILE A 1 324 ? -24.407 -6.939 6.551 1.00 92.00 324 ILE A O 1
ATOM 2655 N N . ASN A 1 325 ? -23.992 -8.263 8.309 1.00 92.31 325 ASN A N 1
ATOM 2656 C CA . ASN A 1 325 ? -22.708 -7.670 8.650 1.00 92.31 325 ASN A CA 1
ATOM 2657 C C . ASN A 1 325 ? -21.660 -7.951 7.571 1.00 92.31 325 ASN A C 1
ATOM 2659 O O . ASN A 1 325 ? -20.905 -7.048 7.218 1.00 92.31 325 ASN A O 1
ATOM 2663 N N . LYS A 1 326 ? -21.700 -9.140 6.962 1.00 92.50 326 LYS A N 1
ATOM 2664 C CA . LYS A 1 326 ? -20.926 -9.461 5.760 1.00 92.50 326 LYS A CA 1
ATOM 2665 C C . LYS A 1 326 ? -21.174 -8.445 4.646 1.00 92.50 326 LYS A C 1
ATOM 2667 O O . LYS A 1 326 ? -20.229 -7.831 4.167 1.00 92.50 326 LYS A O 1
ATOM 2672 N N . ALA A 1 327 ? -22.437 -8.219 4.276 1.00 92.44 327 ALA A N 1
ATOM 2673 C CA . ALA A 1 327 ? -22.785 -7.275 3.215 1.00 92.44 327 ALA A CA 1
ATOM 2674 C C . ALA A 1 327 ? -22.270 -5.854 3.505 1.00 92.44 327 ALA A C 1
ATOM 2676 O O . ALA A 1 327 ? -21.695 -5.232 2.617 1.00 92.44 327 ALA A O 1
ATOM 2677 N N . LYS A 1 328 ? -22.383 -5.381 4.756 1.00 91.88 328 LYS A N 1
ATOM 2678 C CA . LYS A 1 328 ? -21.850 -4.068 5.168 1.00 91.88 328 LYS A CA 1
ATOM 2679 C C . LYS A 1 328 ? -20.338 -3.953 4.980 1.00 91.88 328 LYS A C 1
ATOM 2681 O O . LYS A 1 328 ? -19.864 -2.906 4.558 1.00 91.88 328 LYS A O 1
ATOM 2686 N N . ILE A 1 329 ? -19.580 -5.001 5.315 1.00 92.56 329 ILE A N 1
ATOM 2687 C CA . ILE A 1 329 ? -18.121 -4.991 5.143 1.00 92.56 329 ILE A CA 1
ATOM 2688 C C . ILE A 1 329 ? -17.754 -4.909 3.660 1.00 92.56 329 ILE A C 1
ATOM 2690 O O . ILE A 1 329 ? -16.889 -4.114 3.302 1.00 92.56 329 ILE A O 1
ATOM 2694 N N . PHE A 1 330 ? -18.395 -5.707 2.804 1.00 93.31 330 PHE A N 1
ATOM 2695 C CA . PHE A 1 330 ? -18.117 -5.678 1.367 1.00 93.31 330 PHE A CA 1
ATOM 2696 C C . PHE A 1 330 ? -18.466 -4.318 0.750 1.00 93.31 330 PHE A C 1
ATOM 2698 O O . PHE A 1 330 ? -17.617 -3.729 0.093 1.00 93.31 330 PHE A O 1
ATOM 2705 N N . GLU A 1 331 ? -19.646 -3.765 1.053 1.00 92.44 331 GLU A N 1
ATOM 2706 C CA . GLU A 1 331 ? -20.048 -2.428 0.585 1.00 92.44 331 GLU A CA 1
ATOM 2707 C C . GLU A 1 331 ? -19.062 -1.336 1.039 1.00 92.44 331 GLU A C 1
ATOM 2709 O O . GLU A 1 331 ? -18.700 -0.445 0.271 1.00 92.44 331 GLU A O 1
ATOM 2714 N N . TYR A 1 332 ? -18.574 -1.429 2.278 1.00 91.50 332 TYR A N 1
ATOM 2715 C CA . TYR A 1 332 ? -17.575 -0.505 2.803 1.00 91.50 332 TYR A CA 1
ATOM 2716 C C . TYR A 1 332 ? -16.230 -0.614 2.073 1.00 91.50 332 TYR A C 1
ATOM 2718 O O . TYR A 1 332 ? -15.650 0.405 1.697 1.00 91.50 332 TYR A O 1
ATOM 2726 N N . PHE A 1 333 ? -15.722 -1.829 1.844 1.00 92.25 333 PHE A N 1
ATOM 2727 C CA . PHE A 1 333 ? -14.453 -2.000 1.134 1.00 92.25 333 PHE A CA 1
ATOM 2728 C C . PHE A 1 333 ? -14.559 -1.698 -0.361 1.00 92.25 333 PHE A C 1
ATOM 2730 O O . PHE A 1 333 ? -13.562 -1.263 -0.929 1.00 92.25 333 PHE A O 1
ATOM 2737 N N . ASP A 1 334 ? -15.733 -1.824 -0.982 1.00 91.38 334 ASP A N 1
ATOM 2738 C CA . ASP A 1 334 ? -15.967 -1.324 -2.341 1.00 91.38 334 ASP A CA 1
ATOM 2739 C C . ASP A 1 334 ? -15.787 0.201 -2.402 1.00 91.38 334 ASP A C 1
ATOM 2741 O O . ASP A 1 334 ? -15.078 0.711 -3.273 1.00 91.38 334 ASP A O 1
ATOM 2745 N N . TYR A 1 335 ? -16.351 0.934 -1.432 1.00 88.88 335 TYR A N 1
ATOM 2746 C CA . TYR A 1 335 ? -16.154 2.381 -1.301 1.00 88.88 335 TYR A CA 1
ATOM 2747 C C . TYR A 1 335 ? -14.678 2.743 -1.062 1.00 88.88 335 TYR A C 1
ATOM 2749 O O . TYR A 1 335 ? -14.105 3.542 -1.806 1.00 88.88 335 TYR A O 1
ATOM 2757 N N . VAL A 1 336 ? -14.038 2.124 -0.062 1.00 87.75 336 VAL A N 1
ATOM 2758 C CA . VAL A 1 336 ? -12.635 2.400 0.298 1.00 87.75 336 VAL A CA 1
ATOM 2759 C C . VAL A 1 336 ? -11.684 2.061 -0.851 1.00 87.75 336 VAL A C 1
ATOM 2761 O O . VAL A 1 336 ? -10.770 2.830 -1.147 1.00 87.75 336 VAL A O 1
ATOM 2764 N N . ASN A 1 337 ? -11.900 0.940 -1.542 1.00 91.62 337 ASN A N 1
ATOM 2765 C CA . ASN A 1 337 ? -11.094 0.574 -2.703 1.00 91.62 337 ASN A CA 1
ATOM 2766 C C . ASN A 1 337 ? -11.299 1.548 -3.868 1.00 91.62 337 ASN A C 1
ATOM 2768 O O . ASN A 1 337 ? -10.338 1.821 -4.584 1.00 91.62 337 ASN A O 1
ATOM 2772 N N . GLY A 1 338 ? -12.493 2.127 -4.026 1.00 89.50 338 GLY A N 1
ATOM 2773 C CA . GLY A 1 338 ? -12.734 3.220 -4.967 1.00 89.50 338 GLY A CA 1
ATOM 2774 C C . GLY A 1 338 ? -11.854 4.446 -4.694 1.00 89.50 338 GLY A C 1
ATOM 2775 O O . GLY A 1 338 ? -11.208 4.949 -5.615 1.00 89.50 338 GLY A O 1
ATOM 2776 N N . GLU A 1 339 ? -11.763 4.889 -3.434 1.00 84.81 339 GLU A N 1
ATOM 2777 C CA . GLU A 1 339 ? -10.877 5.999 -3.036 1.00 84.81 339 GLU A CA 1
ATOM 2778 C C . GLU A 1 339 ? -9.394 5.650 -3.256 1.00 84.81 339 GLU A C 1
ATOM 2780 O O . GLU A 1 339 ? -8.658 6.426 -3.869 1.00 84.81 339 GLU A O 1
ATOM 2785 N N . ILE A 1 340 ? -8.960 4.454 -2.839 1.00 87.12 340 ILE A N 1
ATOM 2786 C CA . ILE A 1 340 ? -7.579 3.980 -3.037 1.00 87.12 340 ILE A CA 1
ATOM 2787 C C . ILE A 1 340 ? -7.212 3.973 -4.526 1.00 87.12 340 ILE A C 1
ATOM 2789 O O . ILE A 1 340 ? -6.130 4.427 -4.900 1.00 87.12 340 ILE A O 1
ATOM 2793 N N . LEU A 1 341 ? -8.094 3.466 -5.390 1.00 90.69 341 LEU A N 1
ATOM 2794 C CA . LEU A 1 341 ? -7.840 3.409 -6.829 1.00 90.69 341 LEU A CA 1
ATOM 2795 C C . LEU A 1 341 ? -7.783 4.805 -7.458 1.00 90.69 341 LEU A C 1
ATOM 2797 O O . LEU A 1 341 ? -6.971 5.023 -8.355 1.00 90.69 341 LEU A O 1
ATOM 2801 N N . ALA A 1 342 ? -8.575 5.765 -6.974 1.00 87.75 342 ALA A N 1
ATOM 2802 C CA . ALA A 1 342 ? -8.473 7.153 -7.419 1.00 87.75 342 ALA A CA 1
ATOM 2803 C C . ALA A 1 342 ? -7.093 7.757 -7.091 1.00 87.75 342 ALA A C 1
ATOM 2805 O O . ALA A 1 342 ? -6.469 8.367 -7.962 1.00 87.75 342 ALA A O 1
ATOM 2806 N N . GLU A 1 343 ? -6.566 7.525 -5.882 1.00 85.19 343 GLU A N 1
ATOM 2807 C CA . GLU A 1 343 ? -5.207 7.951 -5.513 1.00 85.19 343 GLU A CA 1
ATOM 2808 C C . GL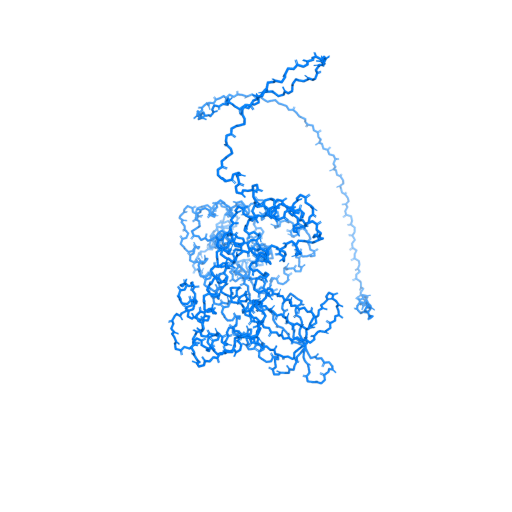U A 1 343 ? -4.124 7.262 -6.354 1.00 85.19 343 GLU A C 1
ATOM 2810 O O . GLU A 1 343 ? -3.136 7.889 -6.748 1.00 85.19 343 GLU A O 1
ATOM 2815 N N . VAL A 1 344 ? -4.286 5.962 -6.626 1.00 90.19 344 VAL A N 1
ATOM 2816 C CA . VAL A 1 344 ? -3.378 5.212 -7.505 1.00 90.19 344 VAL A CA 1
ATOM 2817 C C . VAL A 1 344 ? -3.369 5.829 -8.899 1.00 90.19 344 VAL A C 1
ATOM 2819 O O . VAL A 1 344 ? -2.291 6.112 -9.420 1.00 90.19 344 VAL A O 1
ATOM 2822 N N . ASN A 1 345 ? -4.542 6.098 -9.473 1.00 90.69 345 ASN A N 1
ATOM 2823 C CA . ASN A 1 345 ? -4.669 6.684 -10.805 1.00 90.69 345 ASN A CA 1
ATOM 2824 C C . ASN A 1 345 ? -3.990 8.055 -10.886 1.00 90.69 345 ASN A C 1
ATOM 2826 O O . ASN A 1 345 ? -3.220 8.299 -11.812 1.00 90.69 345 ASN A O 1
ATOM 2830 N N . GLN A 1 346 ? -4.161 8.905 -9.872 1.00 89.69 346 GLN A N 1
ATOM 2831 C CA . GLN A 1 346 ? -3.472 10.196 -9.812 1.00 89.69 346 GLN A CA 1
ATOM 2832 C C . GLN A 1 346 ? -1.940 10.036 -9.804 1.00 89.69 346 GLN A C 1
ATOM 2834 O O . GLN A 1 346 ? -1.216 10.778 -10.468 1.00 89.69 346 GLN A O 1
ATOM 2839 N N . LYS A 1 347 ? -1.409 9.048 -9.074 1.00 90.69 347 LYS A N 1
ATOM 2840 C CA . LYS A 1 347 ? 0.038 8.768 -9.060 1.00 90.69 347 LYS A CA 1
ATOM 2841 C C . LYS A 1 347 ? 0.523 8.234 -10.410 1.00 90.69 347 LYS A C 1
ATOM 2843 O O . LYS A 1 347 ? 1.594 8.629 -10.865 1.00 90.69 347 LYS A O 1
ATOM 2848 N N . VAL A 1 348 ? -0.261 7.379 -11.066 1.00 92.38 348 VAL A N 1
ATOM 2849 C CA . VAL A 1 348 ? 0.008 6.879 -12.426 1.00 92.38 348 VAL A CA 1
ATOM 2850 C C . VAL A 1 348 ? 0.050 8.026 -13.445 1.00 92.38 348 VAL A C 1
ATOM 2852 O O . VAL A 1 348 ? 0.944 8.055 -14.299 1.00 92.38 348 VAL A O 1
ATOM 2855 N N . GLU A 1 349 ? -0.860 8.996 -13.332 1.00 92.75 349 GLU A N 1
ATOM 2856 C CA . GLU A 1 349 ? -0.869 10.215 -14.149 1.00 92.75 349 GLU A CA 1
ATOM 2857 C C . GLU A 1 349 ? 0.404 11.038 -13.934 1.00 92.75 349 GLU A C 1
ATOM 2859 O O . GLU A 1 349 ? 1.109 11.315 -14.902 1.00 92.75 349 GLU A O 1
ATOM 2864 N N . ILE A 1 350 ? 0.779 11.320 -12.680 1.00 90.44 350 ILE A N 1
ATOM 2865 C CA . ILE A 1 350 ? 2.015 12.052 -12.340 1.00 90.44 350 ILE A CA 1
ATOM 2866 C C . ILE A 1 350 ? 3.255 11.373 -12.944 1.00 90.44 350 ILE A C 1
ATOM 2868 O O . ILE A 1 350 ? 4.144 12.040 -13.477 1.00 90.44 350 ILE A O 1
ATOM 2872 N N . ILE A 1 351 ? 3.332 10.040 -12.885 1.00 91.12 351 ILE A N 1
ATOM 2873 C CA . ILE A 1 351 ? 4.443 9.277 -13.475 1.00 91.12 351 ILE A CA 1
ATOM 2874 C C . ILE A 1 351 ? 4.450 9.413 -14.999 1.00 91.12 351 ILE A C 1
ATOM 2876 O O . ILE A 1 351 ? 5.504 9.612 -15.610 1.00 91.12 351 ILE A O 1
ATOM 2880 N N . THR A 1 352 ? 3.276 9.314 -15.617 1.00 91.00 352 THR A N 1
ATOM 2881 C CA . THR A 1 352 ? 3.119 9.427 -17.068 1.00 91.00 352 THR A CA 1
ATOM 2882 C C . THR A 1 352 ? 3.486 10.822 -17.565 1.00 91.00 352 THR A C 1
ATOM 2884 O O . THR A 1 352 ? 4.248 10.942 -18.525 1.00 91.00 352 THR A O 1
ATOM 2887 N N . GLU A 1 353 ? 3.030 11.871 -16.886 1.00 91.12 353 GLU A N 1
ATOM 2888 C CA . GLU A 1 353 ? 3.418 13.251 -17.169 1.00 91.12 353 GLU A CA 1
ATOM 2889 C C . GLU A 1 353 ? 4.918 13.475 -16.962 1.00 91.12 353 GLU A C 1
ATOM 2891 O O . GLU A 1 353 ? 5.561 14.113 -17.796 1.00 91.12 353 GLU A O 1
ATOM 2896 N N . GLY A 1 354 ? 5.501 12.902 -15.904 1.00 88.38 354 GLY A N 1
ATOM 2897 C CA . GLY A 1 354 ? 6.938 12.962 -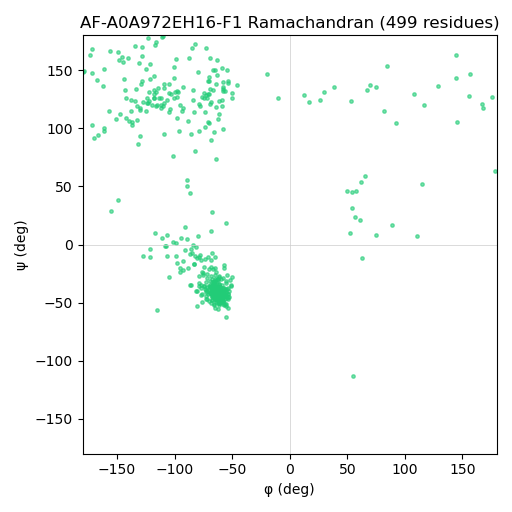15.641 1.00 88.38 354 GLY A CA 1
ATOM 2898 C C . GLY A 1 354 ? 7.783 12.374 -16.776 1.00 88.38 354 GLY A C 1
ATOM 2899 O O . GLY A 1 354 ? 8.805 12.951 -17.145 1.00 88.38 354 GLY A O 1
ATOM 2900 N N . ALA A 1 355 ? 7.341 11.267 -17.379 1.00 89.69 355 ALA A N 1
ATOM 2901 C CA . ALA A 1 355 ? 7.991 10.693 -18.558 1.00 89.69 355 ALA A CA 1
ATOM 2902 C C . ALA A 1 355 ? 7.777 11.554 -19.817 1.00 89.69 355 ALA A C 1
ATOM 2904 O O . ALA A 1 355 ? 8.715 11.805 -20.575 1.00 89.69 355 ALA A O 1
ATOM 2905 N N . ASN A 1 356 ? 6.562 12.059 -20.036 1.00 88.88 356 ASN A N 1
ATOM 2906 C CA . ASN A 1 356 ? 6.252 12.889 -21.204 1.00 88.88 356 ASN A CA 1
ATOM 2907 C C . ASN A 1 356 ? 7.043 14.209 -21.196 1.00 88.88 356 ASN A C 1
ATOM 2909 O O . ASN A 1 356 ? 7.573 14.622 -22.229 1.00 88.88 356 ASN A O 1
ATOM 2913 N N . ASN A 1 357 ? 7.221 14.805 -20.017 1.00 89.94 357 ASN A N 1
ATOM 2914 C CA . ASN A 1 357 ? 7.947 16.058 -19.809 1.00 89.94 357 ASN A CA 1
ATOM 2915 C C . ASN A 1 357 ? 9.448 15.862 -19.515 1.00 89.94 357 ASN A C 1
ATOM 2917 O O . ASN A 1 357 ? 10.114 16.790 -19.055 1.00 89.94 357 ASN A O 1
ATOM 2921 N N . ALA A 1 358 ? 9.998 14.668 -19.769 1.00 91.88 358 ALA A N 1
ATOM 2922 C CA . ALA A 1 358 ? 11.412 14.378 -19.545 1.00 91.88 358 ALA A CA 1
ATOM 2923 C C . ALA A 1 358 ? 12.334 15.324 -20.333 1.00 91.88 358 ALA A C 1
ATOM 2925 O O . ALA A 1 358 ? 12.146 15.536 -21.538 1.00 91.88 358 ALA A O 1
ATOM 2926 N N . SER A 1 359 ? 13.360 15.847 -19.650 1.00 93.06 359 SER A N 1
ATOM 2927 C CA . SER A 1 359 ? 14.332 16.773 -20.238 1.00 93.06 359 SER A CA 1
ATOM 2928 C C . SER A 1 359 ? 15.135 16.122 -21.368 1.00 93.06 359 SER A C 1
ATOM 2930 O O . SER A 1 359 ? 15.270 14.897 -21.447 1.00 93.06 359 SER A O 1
ATOM 2932 N N . SER A 1 360 ? 15.709 16.949 -22.242 1.00 92.38 360 SER A N 1
ATOM 2933 C CA . SER A 1 360 ? 16.532 16.462 -23.354 1.00 92.38 360 SER A CA 1
ATOM 2934 C C . SER A 1 360 ? 17.749 15.660 -22.874 1.00 92.38 360 SER A C 1
ATOM 2936 O O . SER A 1 360 ? 18.068 14.620 -23.443 1.00 92.38 360 SER A O 1
ATOM 2938 N N . GLU A 1 361 ? 18.370 16.083 -21.774 1.00 93.88 361 GLU A N 1
ATOM 2939 C CA . GLU A 1 361 ? 19.509 15.426 -21.138 1.00 93.88 361 GLU A CA 1
ATOM 2940 C C . GLU A 1 361 ? 19.126 14.045 -20.610 1.00 93.88 361 GLU A C 1
ATOM 2942 O O . GLU A 1 361 ? 19.856 13.078 -20.830 1.00 93.88 361 GLU A O 1
ATOM 2947 N N . LEU A 1 362 ? 17.960 13.938 -19.961 1.00 95.19 362 LEU A N 1
ATOM 2948 C CA . LEU A 1 362 ? 17.434 12.660 -19.500 1.00 95.19 362 LEU A CA 1
ATOM 2949 C C . LEU A 1 362 ? 17.183 11.723 -20.687 1.00 95.19 362 LEU A C 1
ATOM 2951 O O . LEU A 1 362 ? 17.623 10.578 -20.656 1.00 95.19 362 LEU A O 1
ATOM 2955 N N . ARG A 1 363 ? 16.558 12.209 -21.766 1.00 92.75 363 ARG A N 1
ATOM 2956 C CA . ARG A 1 363 ? 16.315 11.406 -22.979 1.00 92.75 363 ARG A CA 1
ATOM 2957 C C . ARG A 1 363 ? 17.613 10.924 -23.632 1.00 92.75 363 ARG A C 1
ATOM 2959 O O . ARG A 1 363 ? 17.699 9.759 -24.006 1.00 92.75 363 ARG A O 1
ATOM 2966 N N . VAL A 1 364 ? 18.640 11.773 -23.717 1.00 92.94 364 VAL A N 1
ATOM 2967 C CA . VAL A 1 364 ? 19.972 11.382 -24.221 1.00 92.94 364 VAL A CA 1
ATOM 2968 C C . VAL A 1 364 ? 20.588 10.288 -23.351 1.00 92.94 364 VAL A C 1
ATOM 2970 O O . VAL A 1 364 ? 21.123 9.310 -23.868 1.00 92.94 364 VAL A O 1
ATOM 2973 N N . LEU A 1 365 ? 20.492 10.428 -22.029 1.00 94.62 365 LEU A N 1
ATOM 2974 C CA . LEU A 1 365 ? 21.016 9.445 -21.087 1.00 94.62 365 LEU A CA 1
ATOM 2975 C C . LEU A 1 365 ? 20.304 8.090 -21.232 1.00 94.62 365 LEU A C 1
ATOM 2977 O O . LEU A 1 365 ? 20.975 7.060 -21.276 1.00 94.62 365 LEU A O 1
ATOM 2981 N N . ILE A 1 366 ? 18.975 8.093 -21.376 1.00 95.44 366 ILE A N 1
ATOM 2982 C CA . ILE A 1 366 ? 18.187 6.884 -21.650 1.00 95.44 366 ILE A CA 1
ATOM 2983 C C . ILE A 1 366 ? 18.600 6.246 -22.980 1.00 95.44 366 ILE A C 1
ATOM 2985 O O . ILE A 1 366 ? 18.904 5.057 -23.004 1.00 95.44 366 ILE A O 1
ATOM 2989 N N . ASN A 1 367 ? 18.693 7.019 -24.063 1.00 91.12 367 ASN A N 1
ATOM 2990 C CA . ASN A 1 367 ? 19.069 6.493 -25.379 1.00 91.12 367 ASN A CA 1
ATOM 2991 C C . ASN A 1 367 ? 20.460 5.841 -25.371 1.00 91.12 367 ASN A C 1
ATOM 2993 O O . ASN A 1 367 ? 20.640 4.767 -25.939 1.00 91.12 367 ASN A O 1
ATOM 2997 N N . ASN A 1 368 ? 21.427 6.441 -24.671 1.00 90.56 368 ASN A N 1
ATOM 2998 C CA . ASN A 1 368 ? 22.756 5.851 -24.505 1.00 90.56 368 ASN A CA 1
ATOM 2999 C C . ASN A 1 368 ? 22.720 4.550 -23.688 1.00 90.56 368 ASN A C 1
ATOM 3001 O O . ASN A 1 368 ? 23.506 3.640 -23.943 1.00 90.56 368 ASN A O 1
ATOM 3005 N N . PHE A 1 369 ? 21.825 4.459 -22.700 1.00 93.75 369 PHE A N 1
ATOM 3006 C CA . PHE A 1 369 ? 21.682 3.266 -21.871 1.00 93.75 369 PHE A CA 1
ATOM 3007 C C . PHE A 1 369 ? 21.026 2.100 -22.614 1.00 93.75 369 PHE A C 1
ATOM 3009 O O . PHE A 1 369 ? 21.375 0.955 -22.345 1.00 93.75 369 PHE A O 1
ATOM 3016 N N . ILE A 1 370 ? 20.110 2.360 -23.553 1.00 91.00 370 ILE A N 1
ATOM 3017 C CA . ILE A 1 370 ? 19.403 1.298 -24.288 1.00 91.00 370 ILE A CA 1
ATOM 3018 C C . ILE A 1 370 ? 20.381 0.351 -24.992 1.00 91.00 370 ILE A C 1
ATOM 3020 O O . ILE A 1 370 ? 20.198 -0.860 -24.925 1.00 91.00 370 ILE A O 1
ATOM 3024 N N . GLY A 1 371 ? 21.477 0.872 -25.553 1.00 86.69 371 GLY A N 1
ATOM 3025 C CA . GLY A 1 371 ? 22.530 0.047 -26.159 1.00 86.69 371 GLY A CA 1
ATOM 3026 C C . GLY A 1 371 ? 23.298 -0.860 -25.184 1.00 86.69 371 GLY A C 1
ATOM 3027 O O . GLY A 1 371 ? 24.057 -1.716 -25.626 1.00 86.69 371 GLY A O 1
ATOM 3028 N N . MET A 1 372 ? 23.124 -0.684 -23.871 1.00 89.44 372 MET A N 1
ATOM 3029 C CA . MET A 1 372 ? 23.705 -1.535 -22.825 1.00 89.44 372 MET A CA 1
ATOM 3030 C C . MET A 1 372 ? 22.719 -2.581 -22.294 1.00 89.44 372 MET A C 1
ATOM 3032 O O . MET A 1 372 ? 23.123 -3.453 -21.523 1.00 89.44 372 MET A O 1
ATOM 3036 N N . ILE A 1 373 ? 21.436 -2.493 -22.658 1.00 90.75 373 ILE A N 1
ATOM 3037 C CA . ILE A 1 373 ? 20.437 -3.477 -22.245 1.00 90.75 373 ILE A CA 1
ATOM 3038 C C . ILE A 1 373 ? 20.711 -4.782 -23.008 1.00 90.75 373 ILE A C 1
ATOM 3040 O O . ILE A 1 373 ? 20.840 -4.746 -24.234 1.00 90.75 373 ILE A O 1
ATOM 3044 N N . PRO A 1 374 ? 20.800 -5.940 -22.323 1.00 89.62 374 PRO A N 1
ATOM 3045 C CA . PRO A 1 374 ? 20.867 -7.234 -22.984 1.00 89.62 374 PRO A CA 1
ATOM 3046 C C . PRO A 1 374 ? 19.755 -7.362 -24.021 1.00 89.62 374 PRO A C 1
ATOM 3048 O O . PRO A 1 374 ? 18.584 -7.199 -23.686 1.00 89.62 374 PRO A O 1
ATOM 3051 N N . LEU A 1 375 ? 20.113 -7.686 -25.266 1.00 85.44 375 LEU A N 1
ATOM 3052 C CA . LEU A 1 375 ? 19.139 -7.794 -26.356 1.00 85.44 375 LEU A CA 1
ATOM 3053 C C . LEU A 1 375 ? 18.011 -8.777 -26.034 1.00 85.44 375 LEU A C 1
ATOM 3055 O O . LEU A 1 375 ? 16.882 -8.531 -26.430 1.00 85.44 375 LEU A O 1
ATOM 3059 N N . SER A 1 376 ? 18.275 -9.828 -25.250 1.00 84.81 376 SER A N 1
ATOM 3060 C CA . SER A 1 376 ? 17.230 -10.740 -24.772 1.00 84.81 376 SER A CA 1
ATOM 3061 C C . SER A 1 376 ? 16.132 -10.016 -23.985 1.00 84.81 376 SER A C 1
ATOM 3063 O O . SER A 1 376 ? 14.969 -10.317 -24.169 1.00 84.81 376 SER A O 1
ATOM 3065 N N . ILE A 1 377 ? 16.447 -9.007 -23.169 1.00 87.31 377 ILE A N 1
ATOM 3066 C CA . ILE A 1 377 ? 15.426 -8.242 -22.428 1.00 87.31 377 ILE A CA 1
ATOM 3067 C C . ILE A 1 377 ? 14.551 -7.400 -23.374 1.00 87.31 377 ILE A C 1
ATOM 3069 O O . ILE A 1 377 ? 13.411 -7.110 -23.036 1.00 87.31 377 ILE A O 1
ATOM 3073 N N . LEU A 1 378 ? 15.067 -6.999 -24.540 1.00 83.69 378 LEU A N 1
ATOM 3074 C CA . LEU A 1 378 ? 14.341 -6.168 -25.510 1.00 83.69 378 LEU A CA 1
ATOM 3075 C C . LEU A 1 378 ? 13.688 -6.960 -26.650 1.00 83.69 378 LEU A C 1
ATOM 3077 O O . LEU A 1 378 ? 12.883 -6.385 -27.372 1.00 83.69 378 LEU A O 1
ATOM 3081 N N . LEU A 1 379 ? 14.079 -8.219 -26.862 1.00 78.69 379 LEU A N 1
ATOM 3082 C CA . LEU A 1 379 ? 13.697 -9.018 -28.034 1.00 78.69 379 LEU A CA 1
ATOM 3083 C C . LEU A 1 379 ? 13.090 -10.384 -27.689 1.00 78.69 379 LEU A C 1
ATOM 3085 O O . LEU A 1 379 ? 12.598 -11.050 -28.592 1.00 78.69 379 LEU A O 1
ATOM 3089 N N . ASP A 1 380 ? 13.139 -10.825 -26.429 1.00 84.44 380 ASP A N 1
ATOM 3090 C CA . ASP A 1 380 ? 12.483 -12.051 -25.962 1.00 84.44 380 ASP A CA 1
ATOM 3091 C C . ASP A 1 380 ? 11.330 -11.686 -25.022 1.00 84.44 380 ASP A C 1
ATOM 3093 O O . ASP A 1 380 ? 11.542 -11.055 -23.983 1.00 84.44 380 ASP A O 1
ATOM 3097 N N . THR A 1 381 ? 10.110 -12.084 -25.394 1.00 83.00 381 THR A N 1
ATOM 3098 C CA . THR A 1 381 ? 8.869 -11.737 -24.685 1.00 83.00 381 THR A CA 1
ATOM 3099 C C . THR A 1 381 ? 8.925 -12.140 -23.211 1.00 83.00 381 THR A C 1
ATOM 3101 O O . THR A 1 381 ? 8.609 -11.336 -22.334 1.00 83.00 381 THR A O 1
ATOM 3104 N N . ASP A 1 382 ? 9.414 -13.342 -22.907 1.00 88.25 382 ASP A N 1
ATOM 3105 C CA . ASP A 1 382 ? 9.488 -13.829 -21.529 1.00 88.25 382 ASP A CA 1
ATOM 3106 C C . ASP A 1 382 ? 10.508 -13.039 -20.701 1.00 88.25 382 ASP A C 1
ATOM 3108 O O . ASP A 1 382 ? 10.223 -12.639 -19.570 1.00 88.25 382 ASP A O 1
ATOM 3112 N N . SER A 1 383 ? 11.694 -12.776 -21.256 1.00 89.50 383 SER A N 1
ATOM 3113 C CA . SER A 1 383 ? 12.735 -11.969 -20.610 1.00 89.50 383 SER A CA 1
ATOM 3114 C C . SER A 1 383 ? 12.293 -10.521 -20.393 1.00 89.50 383 SER A C 1
ATOM 3116 O O . SER A 1 383 ? 12.625 -9.936 -19.358 1.00 89.50 383 SER A O 1
ATOM 3118 N N . TYR A 1 384 ? 11.536 -9.952 -21.335 1.00 88.56 384 TYR A N 1
ATOM 3119 C CA . TYR A 1 384 ? 10.938 -8.624 -21.225 1.00 88.56 384 TYR A CA 1
ATOM 3120 C C . TYR A 1 384 ? 9.948 -8.555 -20.058 1.00 88.56 384 TYR A C 1
ATOM 3122 O O . TYR A 1 384 ? 10.128 -7.750 -19.140 1.00 88.56 384 TYR A O 1
ATOM 3130 N N . ILE A 1 385 ? 8.951 -9.449 -20.045 1.00 89.38 385 ILE A N 1
ATOM 3131 C CA . ILE A 1 385 ? 7.925 -9.506 -18.995 1.00 89.38 385 ILE A CA 1
ATOM 3132 C C . ILE A 1 385 ? 8.573 -9.786 -17.634 1.00 89.38 385 ILE A C 1
ATOM 3134 O O . ILE A 1 385 ? 8.204 -9.183 -16.628 1.00 89.38 385 ILE A O 1
ATOM 3138 N N . ALA A 1 386 ? 9.578 -10.662 -17.582 1.00 91.75 386 ALA A N 1
ATOM 3139 C CA . ALA A 1 386 ? 10.305 -10.971 -16.357 1.00 91.75 386 ALA A CA 1
ATOM 3140 C C . ALA A 1 386 ? 11.101 -9.773 -15.829 1.00 91.75 386 ALA A C 1
ATOM 3142 O O . ALA A 1 386 ? 11.075 -9.502 -14.627 1.00 91.75 386 ALA A O 1
ATOM 3143 N N . PHE A 1 387 ? 11.783 -9.030 -16.704 1.00 92.62 387 PHE A N 1
ATOM 3144 C CA . PHE A 1 387 ? 12.462 -7.797 -16.316 1.00 92.62 387 PHE A CA 1
ATOM 3145 C C . PHE A 1 387 ? 11.465 -6.775 -15.766 1.00 92.62 387 PHE A C 1
ATOM 3147 O O . PHE A 1 387 ? 11.660 -6.263 -14.662 1.00 92.62 387 PHE A O 1
ATOM 3154 N N . GLU A 1 388 ? 10.379 -6.534 -16.499 1.00 89.94 388 GLU A N 1
ATOM 3155 C CA . GLU A 1 388 ? 9.307 -5.613 -16.130 1.00 89.94 388 GLU A CA 1
ATOM 3156 C C . GLU A 1 388 ? 8.673 -5.977 -14.774 1.00 89.94 388 GLU A C 1
ATOM 3158 O O . GLU A 1 388 ? 8.521 -5.121 -13.895 1.00 89.94 388 GLU A O 1
ATOM 3163 N N . HIS A 1 389 ? 8.377 -7.259 -14.560 1.00 90.44 389 HIS A N 1
ATOM 3164 C CA . HIS A 1 389 ? 7.862 -7.778 -13.298 1.00 90.44 389 HIS A CA 1
ATOM 3165 C C . HIS A 1 389 ? 8.847 -7.534 -12.148 1.00 90.44 389 HIS A C 1
ATOM 3167 O O . HIS A 1 389 ? 8.472 -6.981 -11.117 1.00 90.44 389 HIS A O 1
ATOM 3173 N N . LEU A 1 390 ? 10.129 -7.869 -12.314 1.00 91.81 390 LEU A N 1
ATOM 3174 C CA . LEU A 1 390 ? 11.123 -7.743 -11.243 1.00 91.81 390 LEU A CA 1
ATOM 3175 C C . LEU A 1 390 ? 11.396 -6.289 -10.823 1.00 91.81 390 LEU A C 1
ATOM 3177 O O . LEU A 1 390 ? 11.674 -6.041 -9.647 1.00 91.81 390 LEU A O 1
ATOM 3181 N N . ILE A 1 391 ? 11.305 -5.317 -11.738 1.00 91.00 391 ILE A N 1
ATOM 3182 C CA . ILE A 1 391 ? 11.492 -3.893 -11.399 1.00 91.00 391 ILE A CA 1
ATOM 3183 C C . ILE A 1 391 ? 10.247 -3.237 -10.776 1.00 91.00 391 ILE A C 1
ATOM 3185 O O . ILE A 1 391 ? 10.356 -2.127 -10.250 1.00 91.00 391 ILE A O 1
ATOM 3189 N N . SER A 1 392 ? 9.086 -3.901 -10.826 1.00 84.62 392 SER A N 1
ATOM 3190 C CA . SER A 1 392 ? 7.784 -3.372 -10.383 1.00 84.62 392 SER A CA 1
ATOM 3191 C C . SER A 1 392 ? 7.105 -4.198 -9.281 1.00 84.62 392 SER A C 1
ATOM 3193 O O . SER A 1 392 ? 6.146 -3.721 -8.677 1.00 84.62 392 SER A O 1
ATOM 3195 N N . PHE A 1 393 ? 7.604 -5.404 -8.974 1.00 78.56 393 PHE A N 1
ATOM 3196 C CA . PHE A 1 393 ? 6.925 -6.426 -8.162 1.00 78.56 393 PHE A CA 1
ATOM 3197 C C . PHE A 1 393 ? 6.387 -5.931 -6.813 1.00 78.56 393 PHE A C 1
ATOM 3199 O O . PHE A 1 393 ? 5.334 -6.374 -6.368 1.00 78.56 393 PHE A O 1
ATOM 3206 N N . SER A 1 394 ? 7.080 -4.997 -6.161 1.00 78.56 394 SER A N 1
ATOM 3207 C CA . SER A 1 394 ? 6.695 -4.488 -4.842 1.00 78.56 394 SER A CA 1
ATOM 3208 C C . SER A 1 394 ? 5.846 -3.211 -4.867 1.00 78.56 394 SER A C 1
ATOM 3210 O O . SER A 1 394 ? 5.621 -2.633 -3.806 1.00 78.56 394 SER A O 1
ATOM 3212 N N . SER A 1 395 ? 5.419 -2.724 -6.036 1.00 86.69 395 SER A N 1
ATOM 3213 C CA . SER A 1 395 ? 4.622 -1.499 -6.163 1.00 86.69 395 SER A CA 1
ATOM 3214 C C . SER A 1 395 ? 3.395 -1.737 -7.032 1.00 86.69 395 SER A C 1
ATOM 3216 O O . SER A 1 395 ? 3.497 -1.971 -8.236 1.00 86.69 395 SER A O 1
ATOM 3218 N N . PHE A 1 396 ? 2.215 -1.609 -6.423 1.00 88.81 396 PHE A N 1
ATOM 3219 C CA . PHE A 1 396 ? 0.947 -1.715 -7.144 1.00 88.81 396 PHE A CA 1
ATOM 3220 C C . PHE A 1 396 ? 0.822 -0.627 -8.217 1.00 88.81 396 PHE A C 1
ATOM 3222 O O . PHE A 1 396 ? 0.314 -0.889 -9.303 1.00 88.81 396 PHE A O 1
ATOM 3229 N N . ILE A 1 397 ? 1.332 0.578 -7.935 1.00 90.25 397 ILE A N 1
ATOM 3230 C CA . ILE A 1 397 ? 1.345 1.700 -8.882 1.00 90.25 397 ILE A CA 1
ATOM 3231 C C . ILE A 1 397 ? 2.232 1.373 -10.084 1.00 90.25 397 ILE A C 1
ATOM 3233 O O . ILE A 1 397 ? 1.819 1.579 -11.222 1.00 90.25 397 ILE A O 1
ATOM 3237 N N . ALA A 1 398 ? 3.441 0.847 -9.850 1.00 88.31 398 ALA A N 1
ATOM 3238 C CA . ALA A 1 398 ? 4.327 0.438 -10.936 1.00 88.31 398 ALA A CA 1
ATOM 3239 C C . ALA A 1 398 ? 3.694 -0.674 -11.784 1.00 88.31 398 ALA A C 1
ATOM 3241 O O . ALA A 1 398 ? 3.794 -0.626 -13.005 1.00 88.31 398 ALA A O 1
ATOM 3242 N N . GLN A 1 399 ? 2.980 -1.613 -11.155 1.00 88.62 399 GLN A N 1
ATOM 3243 C CA . GLN A 1 399 ? 2.249 -2.672 -11.854 1.00 88.62 399 GLN A CA 1
ATOM 3244 C C . GLN A 1 399 ? 1.146 -2.150 -12.791 1.00 88.62 399 GLN A C 1
ATOM 3246 O O . GLN A 1 399 ? 0.856 -2.801 -13.791 1.00 88.62 399 GLN A O 1
ATOM 3251 N N . GLN A 1 400 ? 0.566 -0.971 -12.523 1.00 89.12 400 GLN A N 1
ATOM 3252 C CA . GLN A 1 400 ? -0.413 -0.342 -13.427 1.00 89.12 400 GLN A CA 1
ATOM 3253 C C . GLN A 1 400 ? 0.223 0.247 -14.696 1.00 89.12 400 GLN A C 1
ATOM 3255 O O . GLN A 1 400 ? -0.484 0.638 -15.619 1.00 89.12 400 GLN A O 1
ATOM 3260 N N . LEU A 1 401 ? 1.551 0.372 -14.731 1.00 87.31 401 LEU A N 1
ATOM 3261 C CA . LEU A 1 401 ? 2.293 0.977 -15.838 1.00 87.31 401 LEU A CA 1
ATOM 3262 C C . LEU A 1 401 ? 2.939 -0.061 -16.760 1.00 87.31 401 LEU A C 1
ATOM 3264 O O . LEU A 1 401 ? 3.658 0.340 -17.678 1.00 87.31 401 LEU A O 1
ATOM 3268 N N . LEU A 1 402 ? 2.731 -1.348 -16.489 1.00 86.50 402 LEU A N 1
ATOM 3269 C CA . LEU A 1 402 ? 3.318 -2.454 -17.237 1.00 86.50 402 LEU A CA 1
ATOM 3270 C C . LEU A 1 402 ? 2.552 -2.715 -18.535 1.00 86.50 402 LEU A C 1
ATOM 3272 O O . LEU A 1 402 ? 1.338 -2.519 -18.573 1.00 86.50 402 LEU A O 1
ATOM 3276 N N . ASP A 1 403 ? 3.253 -3.180 -19.568 1.00 81.62 403 ASP A N 1
ATOM 3277 C CA . ASP A 1 403 ? 2.610 -3.619 -20.819 1.00 81.62 403 ASP A CA 1
ATOM 3278 C C . ASP A 1 403 ? 2.016 -5.021 -20.680 1.00 81.62 403 ASP A C 1
ATOM 3280 O O . ASP A 1 403 ? 0.949 -5.326 -21.210 1.00 81.62 403 ASP A O 1
ATOM 3284 N N . SER A 1 404 ? 2.700 -5.877 -19.920 1.00 84.50 404 SER A N 1
ATOM 3285 C CA . SER A 1 404 ? 2.263 -7.248 -19.682 1.00 84.50 404 SER A CA 1
ATOM 3286 C C . SER A 1 404 ? 0.943 -7.308 -18.916 1.00 84.50 404 SER A C 1
ATOM 3288 O O . SER A 1 404 ? 0.745 -6.596 -17.930 1.00 84.50 404 SER A O 1
ATOM 3290 N N . ASN A 1 405 ? 0.040 -8.202 -19.319 1.00 84.50 405 ASN A N 1
ATOM 3291 C CA . ASN A 1 405 ? -1.210 -8.452 -18.600 1.00 84.50 405 ASN A CA 1
ATOM 3292 C C . ASN A 1 405 ? -1.014 -9.422 -17.413 1.00 84.50 405 ASN A C 1
ATOM 3294 O O . ASN A 1 405 ? 0.061 -9.987 -17.211 1.00 84.50 405 ASN A O 1
ATOM 3298 N N . THR A 1 406 ? -2.051 -9.614 -16.590 1.00 84.12 406 THR A N 1
ATOM 3299 C CA . THR A 1 406 ? -1.962 -10.464 -15.385 1.00 84.12 406 THR A CA 1
ATOM 3300 C C . THR A 1 406 ? -1.605 -11.917 -15.701 1.00 84.12 406 THR A C 1
ATOM 3302 O O . THR A 1 406 ? -0.719 -12.462 -15.056 1.00 84.12 406 THR A O 1
ATOM 3305 N N . GLU A 1 407 ? -2.221 -12.517 -16.720 1.00 86.69 407 GLU A N 1
ATOM 3306 C CA . GLU A 1 407 ? -1.982 -13.917 -17.095 1.00 86.69 407 GLU A CA 1
ATOM 3307 C C . GLU A 1 407 ? -0.535 -14.145 -17.559 1.00 86.69 407 GLU A C 1
ATOM 3309 O O . GLU A 1 407 ? 0.131 -15.087 -17.129 1.00 86.69 407 GLU A O 1
ATOM 3314 N N . GLN A 1 408 ? -0.013 -13.234 -18.383 1.00 86.38 408 GLN A N 1
ATOM 3315 C CA . GLN A 1 408 ? 1.386 -13.239 -18.811 1.00 86.38 408 GLN A CA 1
ATOM 3316 C C . GLN A 1 408 ? 2.343 -13.160 -17.616 1.00 86.38 408 GLN A C 1
ATOM 3318 O O . GLN A 1 408 ? 3.325 -13.902 -17.549 1.00 86.38 408 GLN A O 1
ATOM 3323 N N . ARG A 1 409 ? 2.052 -12.289 -16.643 1.00 87.31 409 ARG A N 1
ATOM 3324 C CA . ARG A 1 409 ? 2.882 -12.141 -15.441 1.00 87.31 409 ARG A CA 1
ATOM 3325 C C . ARG A 1 409 ? 2.816 -13.360 -14.530 1.00 87.31 409 ARG A C 1
ATOM 3327 O O . ARG A 1 409 ? 3.843 -13.706 -13.950 1.00 87.31 409 ARG A O 1
ATOM 3334 N N . ASP A 1 410 ? 1.666 -14.012 -14.405 1.00 86.94 410 ASP A N 1
ATOM 3335 C CA . ASP A 1 410 ? 1.521 -15.211 -13.574 1.00 86.94 410 ASP A CA 1
ATOM 3336 C C . ASP A 1 410 ? 2.372 -16.365 -14.130 1.00 86.94 410 ASP A C 1
ATOM 3338 O O . ASP A 1 410 ? 3.173 -16.947 -13.394 1.00 86.94 410 ASP A O 1
ATOM 3342 N N . ASN A 1 411 ? 2.326 -16.593 -15.448 1.00 86.88 411 ASN A N 1
ATOM 3343 C CA . ASN A 1 411 ? 3.171 -17.586 -16.125 1.00 86.88 411 ASN A CA 1
ATOM 3344 C C . ASN A 1 411 ? 4.672 -17.318 -15.910 1.00 86.88 411 ASN A C 1
ATOM 3346 O O . ASN A 1 411 ? 5.453 -18.225 -15.613 1.00 86.88 411 ASN A O 1
ATOM 3350 N N . ILE A 1 412 ? 5.084 -16.053 -16.017 1.00 91.12 412 ILE A N 1
ATOM 3351 C CA . ILE A 1 412 ? 6.476 -15.650 -15.797 1.00 91.12 412 ILE A CA 1
ATOM 3352 C C . ILE A 1 412 ? 6.883 -15.758 -14.329 1.00 91.12 412 ILE A C 1
ATOM 3354 O O . ILE A 1 412 ? 8.015 -16.140 -14.033 1.00 91.12 412 ILE A O 1
ATOM 3358 N N . THR A 1 413 ? 5.971 -15.473 -13.403 1.00 89.81 413 THR A N 1
ATOM 3359 C CA . THR A 1 413 ? 6.218 -15.597 -11.963 1.00 89.81 413 THR A CA 1
ATOM 3360 C C . THR A 1 413 ? 6.536 -17.041 -11.588 1.00 89.81 413 THR A C 1
ATOM 3362 O O . THR A 1 413 ? 7.449 -17.280 -10.796 1.00 89.81 413 THR A O 1
ATOM 3365 N N . ASP A 1 414 ? 5.834 -18.014 -12.166 1.00 89.12 414 ASP A N 1
ATOM 3366 C CA . ASP A 1 414 ? 6.121 -19.427 -11.921 1.00 89.12 414 ASP A CA 1
ATOM 3367 C C . ASP A 1 414 ? 7.455 -19.850 -12.547 1.00 89.12 414 ASP A C 1
ATOM 3369 O O . ASP A 1 414 ? 8.286 -20.457 -11.865 1.00 89.12 414 ASP A O 1
ATOM 3373 N N . ARG A 1 415 ? 7.756 -19.394 -13.768 1.00 90.62 415 ARG A N 1
ATOM 3374 C CA . ARG A 1 415 ? 9.067 -19.627 -14.396 1.00 90.62 415 ARG A CA 1
ATOM 3375 C C . ARG A 1 415 ? 10.227 -19.030 -13.590 1.00 90.62 415 ARG A C 1
ATOM 3377 O O . ARG A 1 415 ? 11.257 -19.681 -13.433 1.00 90.62 415 ARG A O 1
ATOM 3384 N N . LEU A 1 416 ? 10.069 -17.825 -13.039 1.00 90.62 416 LEU A N 1
ATOM 3385 C CA . LEU A 1 416 ? 11.070 -17.179 -12.178 1.00 90.62 416 LEU A CA 1
ATOM 3386 C C . LEU A 1 416 ? 11.336 -17.965 -10.882 1.00 90.62 416 LEU A C 1
ATOM 3388 O O . LEU A 1 416 ? 12.450 -17.905 -10.360 1.00 90.62 416 LEU A O 1
ATOM 3392 N N . LYS A 1 417 ? 10.343 -18.698 -10.357 1.00 90.62 417 LYS A N 1
ATOM 3393 C CA . LYS A 1 417 ? 10.514 -19.573 -9.183 1.00 90.62 417 LYS A CA 1
ATOM 3394 C C . LYS A 1 417 ? 11.219 -20.883 -9.535 1.00 90.62 417 LYS A C 1
ATOM 3396 O O . LYS A 1 417 ? 11.984 -21.392 -8.718 1.00 90.62 417 LYS A O 1
ATOM 3401 N N . GLU A 1 418 ? 10.934 -21.440 -10.709 1.00 92.94 418 GLU A N 1
ATOM 3402 C CA . GLU A 1 418 ? 11.412 -22.765 -11.122 1.00 92.94 418 GLU A CA 1
ATOM 3403 C C . GLU A 1 418 ? 12.803 -22.736 -11.776 1.00 92.94 418 GLU A C 1
ATOM 3405 O O . GLU A 1 418 ? 13.602 -23.650 -11.559 1.00 92.94 418 GLU A O 1
ATOM 3410 N N . ASP A 1 419 ? 13.128 -21.682 -12.530 1.00 93.06 419 ASP A N 1
ATOM 3411 C CA . ASP A 1 419 ? 14.399 -21.530 -13.243 1.00 93.06 419 ASP A CA 1
ATOM 3412 C C . ASP A 1 419 ? 15.280 -20.444 -12.607 1.00 93.06 419 ASP A C 1
ATOM 3414 O O . ASP A 1 419 ? 15.212 -19.248 -12.918 1.00 93.06 419 ASP A O 1
ATOM 3418 N N . SER A 1 420 ? 16.189 -20.882 -11.732 1.00 92.00 420 SER A N 1
ATOM 3419 C CA . SER A 1 420 ? 17.134 -19.984 -11.068 1.00 92.00 420 SER A CA 1
ATOM 3420 C C . SER A 1 420 ? 18.085 -19.278 -12.037 1.00 92.00 420 SER A C 1
ATOM 3422 O O . SER A 1 420 ? 18.531 -18.174 -11.736 1.00 92.00 420 SER A O 1
ATOM 3424 N N . ASN A 1 421 ? 18.432 -19.889 -13.175 1.00 91.88 421 ASN A N 1
ATOM 3425 C CA . ASN A 1 421 ? 19.350 -19.270 -14.134 1.00 91.88 421 ASN A CA 1
ATOM 3426 C C . ASN A 1 421 ? 18.657 -18.124 -14.870 1.00 91.88 421 ASN A C 1
ATOM 3428 O O . ASN A 1 421 ? 19.233 -17.040 -14.978 1.00 91.88 421 ASN A O 1
ATOM 3432 N N . PHE A 1 422 ? 17.414 -18.341 -15.304 1.00 90.81 422 PHE A N 1
ATOM 3433 C CA . PHE A 1 422 ? 16.579 -17.304 -15.906 1.00 90.81 422 PHE A CA 1
ATOM 3434 C C . PHE A 1 422 ? 16.414 -16.103 -14.964 1.00 90.81 422 PHE A C 1
ATOM 3436 O O . PHE A 1 422 ? 16.760 -14.978 -15.330 1.00 90.81 422 PHE A O 1
ATOM 3443 N N . HIS A 1 423 ? 16.018 -16.349 -13.710 1.00 92.50 423 HIS A N 1
ATOM 3444 C CA . HIS A 1 423 ? 15.920 -15.301 -12.691 1.00 92.50 423 HIS A CA 1
ATOM 3445 C C . HIS A 1 423 ? 17.256 -14.570 -12.464 1.00 92.50 423 HIS A C 1
ATOM 3447 O O . HIS A 1 423 ? 17.306 -13.337 -12.454 1.00 92.50 423 HIS A O 1
ATOM 3453 N N . ASN A 1 424 ? 18.358 -15.307 -12.286 1.00 92.00 424 ASN A N 1
ATOM 3454 C CA . ASN A 1 424 ? 19.653 -14.714 -11.946 1.00 92.00 424 ASN A CA 1
ATOM 3455 C C . ASN A 1 424 ? 20.219 -13.843 -13.070 1.00 92.00 424 ASN A C 1
ATOM 3457 O O . ASN A 1 424 ? 20.792 -12.796 -12.775 1.00 92.00 424 ASN A O 1
ATOM 3461 N N . ASN A 1 425 ? 20.036 -14.232 -14.333 1.00 89.38 425 ASN A N 1
ATOM 3462 C CA . ASN A 1 425 ? 20.520 -13.457 -15.476 1.00 89.38 425 ASN A CA 1
ATOM 3463 C C . ASN A 1 425 ? 19.860 -12.072 -15.542 1.00 89.38 425 ASN A C 1
ATOM 3465 O O . ASN A 1 425 ? 20.544 -11.059 -15.694 1.00 89.38 425 ASN A O 1
ATOM 3469 N N . ILE A 1 426 ? 18.540 -12.014 -15.356 1.00 92.38 426 ILE A N 1
ATOM 3470 C CA . ILE A 1 426 ? 17.781 -10.758 -15.389 1.00 92.38 426 ILE A CA 1
ATOM 3471 C C . ILE A 1 426 ? 18.087 -9.920 -14.144 1.00 92.38 426 ILE A C 1
ATOM 3473 O O . ILE A 1 426 ? 18.407 -8.732 -14.233 1.00 92.38 426 ILE A O 1
ATOM 3477 N N . ASN A 1 427 ? 18.063 -10.548 -12.967 1.00 92.56 427 ASN A N 1
ATOM 3478 C CA . ASN A 1 427 ? 18.307 -9.861 -11.704 1.00 92.56 427 ASN A CA 1
ATOM 3479 C C . ASN A 1 427 ? 19.747 -9.320 -11.600 1.00 92.56 427 ASN A C 1
ATOM 3481 O O . ASN A 1 427 ? 19.976 -8.274 -10.989 1.00 92.56 427 ASN A O 1
ATOM 3485 N N . TYR A 1 428 ? 20.728 -9.984 -12.221 1.00 93.12 428 TYR A N 1
ATOM 3486 C CA . TYR A 1 428 ? 22.097 -9.476 -12.316 1.00 93.12 428 TYR A CA 1
ATOM 3487 C C . TYR A 1 428 ? 22.141 -8.129 -13.045 1.00 93.12 428 TYR A C 1
ATOM 3489 O O . TYR A 1 428 ? 22.678 -7.159 -12.506 1.00 93.12 428 TYR A O 1
ATOM 3497 N N . PHE A 1 429 ? 21.499 -8.029 -14.214 1.00 93.25 429 PHE A N 1
ATOM 3498 C CA . PHE A 1 429 ? 21.428 -6.775 -14.965 1.00 93.25 429 PHE A CA 1
ATOM 3499 C C . PHE A 1 429 ? 20.673 -5.677 -14.197 1.00 93.25 429 PHE A C 1
ATOM 3501 O O . PHE A 1 429 ? 21.126 -4.527 -14.151 1.00 93.25 429 PHE A O 1
ATOM 3508 N N . ILE A 1 430 ? 19.566 -6.028 -13.529 1.00 93.38 430 ILE A N 1
ATOM 3509 C CA . ILE A 1 430 ? 18.808 -5.084 -12.695 1.00 93.38 430 ILE A CA 1
ATOM 3510 C C . ILE A 1 430 ? 19.703 -4.484 -11.604 1.00 93.38 430 ILE A C 1
ATOM 3512 O O . ILE A 1 430 ? 19.747 -3.263 -11.421 1.00 93.38 430 ILE A O 1
ATOM 3516 N N . ASN A 1 431 ? 20.425 -5.337 -10.875 1.00 91.69 431 ASN A N 1
ATOM 3517 C CA . ASN A 1 431 ? 21.242 -4.907 -9.746 1.00 91.69 431 ASN A CA 1
ATOM 3518 C C . ASN A 1 431 ? 22.502 -4.155 -10.172 1.00 91.69 431 ASN A C 1
ATOM 3520 O O . ASN A 1 431 ? 22.862 -3.173 -9.520 1.00 91.69 431 ASN A O 1
ATOM 3524 N N . ASP A 1 432 ? 23.160 -4.588 -11.247 1.00 88.25 432 ASP A N 1
ATOM 3525 C CA . ASP A 1 432 ? 24.434 -4.004 -11.649 1.00 88.25 432 ASP A CA 1
ATOM 3526 C C . ASP A 1 432 ? 24.281 -2.764 -12.537 1.00 88.25 432 ASP A C 1
ATOM 3528 O O . ASP A 1 432 ? 25.059 -1.821 -12.403 1.00 88.25 432 ASP A O 1
ATOM 3532 N N . SER A 1 433 ? 23.269 -2.710 -13.402 1.00 93.31 433 SER A N 1
ATOM 3533 C CA . SER A 1 433 ? 23.131 -1.633 -14.392 1.00 93.31 433 SER A CA 1
ATOM 3534 C C . SER A 1 433 ? 21.890 -0.781 -14.162 1.00 93.31 433 SER A C 1
ATOM 3536 O O . SER A 1 433 ? 22.005 0.430 -13.951 1.00 93.31 433 SER A O 1
ATOM 3538 N N . PHE A 1 434 ? 20.702 -1.390 -14.132 1.00 94.94 434 PHE A N 1
ATOM 3539 C CA . PHE A 1 434 ? 19.447 -0.633 -14.098 1.00 94.94 434 PHE A CA 1
ATOM 3540 C C . PHE A 1 434 ? 19.298 0.215 -12.828 1.00 94.94 434 PHE A C 1
ATOM 3542 O O . PHE A 1 434 ? 19.012 1.405 -12.910 1.00 94.94 434 PHE A O 1
ATOM 3549 N N . LYS A 1 435 ? 19.585 -0.325 -11.637 1.00 94.00 435 LYS A N 1
ATOM 3550 C CA . LYS A 1 435 ? 19.525 0.467 -10.391 1.00 94.00 435 LYS A CA 1
ATOM 3551 C C . LYS A 1 435 ? 20.500 1.651 -10.385 1.00 94.00 435 LYS A C 1
ATOM 3553 O O . LYS A 1 435 ? 20.185 2.706 -9.829 1.00 94.00 435 LYS A O 1
ATOM 3558 N N . LYS A 1 436 ? 21.677 1.510 -11.012 1.00 94.19 436 LYS A N 1
ATOM 3559 C CA . LYS A 1 436 ? 22.638 2.618 -11.162 1.00 94.19 436 LYS A CA 1
ATOM 3560 C C . LYS A 1 436 ? 22.082 3.688 -12.097 1.00 94.19 436 LYS A C 1
ATOM 3562 O O . LYS A 1 436 ? 22.163 4.868 -11.757 1.00 94.19 436 LYS A O 1
ATOM 3567 N N . LEU A 1 437 ? 21.467 3.281 -13.211 1.00 95.38 437 LEU A N 1
ATOM 3568 C CA . LEU A 1 437 ? 20.738 4.189 -14.093 1.00 95.38 437 LEU A CA 1
ATOM 3569 C C . LEU A 1 437 ? 19.662 4.942 -13.313 1.00 95.38 437 LEU A C 1
ATOM 3571 O O . LEU A 1 437 ? 19.671 6.167 -13.342 1.00 95.38 437 LEU A O 1
ATOM 3575 N N . VAL A 1 438 ? 18.806 4.235 -12.566 1.00 94.94 438 VAL A N 1
ATOM 3576 C CA . VAL A 1 438 ? 17.723 4.845 -11.779 1.00 94.94 438 VAL A CA 1
ATOM 3577 C C . VAL A 1 438 ? 18.240 5.942 -10.860 1.00 94.94 438 VAL A C 1
ATOM 3579 O O . VAL A 1 438 ? 17.715 7.051 -10.859 1.00 94.94 438 VAL A O 1
ATOM 3582 N N . LYS A 1 439 ? 19.347 5.686 -10.164 1.00 93.75 439 LYS A N 1
ATOM 3583 C CA . LYS A 1 439 ? 19.970 6.666 -9.271 1.00 93.75 439 LYS A CA 1
ATOM 3584 C C . LYS A 1 439 ? 20.564 7.883 -9.992 1.00 93.75 439 LYS A C 1
ATOM 3586 O O . LYS A 1 439 ? 20.582 8.981 -9.435 1.00 93.75 439 LYS A O 1
ATOM 3591 N N . ILE A 1 440 ? 21.125 7.702 -11.187 1.00 93.00 440 ILE A N 1
ATOM 3592 C CA . ILE A 1 440 ? 21.757 8.790 -11.952 1.00 93.00 440 ILE A CA 1
ATOM 3593 C C . ILE A 1 440 ? 20.688 9.614 -12.672 1.00 93.00 440 ILE A C 1
ATOM 3595 O O . ILE A 1 440 ? 20.635 10.831 -12.502 1.00 93.00 440 ILE A O 1
ATOM 3599 N N . ALA A 1 441 ? 19.833 8.943 -13.438 1.00 93.75 441 ALA A N 1
ATOM 3600 C CA . ALA A 1 441 ? 18.749 9.530 -14.212 1.00 93.75 441 ALA A CA 1
ATOM 3601 C C . ALA A 1 441 ? 17.669 10.150 -13.312 1.00 93.75 441 ALA A C 1
ATOM 3603 O O . ALA A 1 441 ? 17.125 11.198 -13.649 1.00 93.75 441 ALA A O 1
ATOM 3604 N N . GLY A 1 442 ? 17.437 9.581 -12.124 1.00 91.75 442 GLY A N 1
ATOM 3605 C CA . GLY A 1 442 ? 16.516 10.103 -11.113 1.00 91.75 442 GLY A CA 1
ATOM 3606 C C . GLY A 1 442 ? 16.777 11.553 -10.703 1.00 91.75 442 GLY A C 1
ATOM 3607 O O . GLY A 1 442 ? 15.848 12.282 -10.373 1.00 91.75 442 GLY A O 1
ATOM 3608 N N . LYS A 1 443 ? 18.021 12.038 -10.821 1.00 91.69 443 LYS A N 1
ATOM 3609 C CA . LYS A 1 443 ? 18.369 13.447 -10.551 1.00 91.69 443 LYS A CA 1
ATOM 3610 C C . LYS A 1 443 ? 17.721 14.440 -11.519 1.00 91.69 443 LYS A C 1
ATOM 3612 O O . LYS A 1 443 ? 17.654 15.623 -11.206 1.00 91.69 443 LYS A O 1
ATOM 3617 N N . TYR A 1 444 ? 17.287 13.967 -12.683 1.00 91.44 444 TYR A N 1
ATOM 3618 C CA . TYR A 1 444 ? 16.630 14.766 -13.717 1.00 91.44 444 TYR A CA 1
ATOM 3619 C C . TYR A 1 444 ? 15.101 14.633 -13.670 1.00 91.44 444 TYR A C 1
ATOM 3621 O O . TYR A 1 444 ? 14.406 15.215 -14.500 1.00 91.44 444 TYR A O 1
ATOM 3629 N N . ILE A 1 445 ? 14.570 13.862 -12.717 1.00 91.44 445 ILE A N 1
ATOM 3630 C CA . ILE A 1 445 ? 13.149 13.552 -12.596 1.00 91.44 445 ILE A CA 1
ATOM 3631 C C . ILE A 1 445 ? 12.566 14.361 -11.438 1.00 91.44 445 ILE A C 1
ATOM 3633 O O . ILE A 1 445 ? 12.891 14.133 -10.275 1.00 91.44 445 ILE A O 1
ATOM 3637 N N . ASN A 1 446 ? 11.667 15.294 -11.753 1.00 88.19 446 ASN A N 1
ATOM 3638 C CA . ASN A 1 446 ? 11.049 16.185 -10.769 1.00 88.19 446 ASN A CA 1
ATOM 3639 C C . ASN A 1 446 ? 9.789 15.577 -10.117 1.00 88.19 446 ASN A C 1
ATOM 3641 O O . ASN A 1 446 ? 8.761 16.238 -9.996 1.00 88.19 446 ASN A O 1
ATOM 3645 N N . ILE A 1 447 ? 9.861 14.299 -9.736 1.00 87.81 447 ILE A N 1
ATOM 3646 C CA . ILE A 1 447 ? 8.843 13.604 -8.931 1.00 87.81 447 ILE A CA 1
ATOM 3647 C C . ILE A 1 447 ? 9.528 12.798 -7.817 1.00 87.81 447 ILE A C 1
ATOM 3649 O O . ILE A 1 447 ? 10.754 12.672 -7.798 1.00 87.81 447 ILE A O 1
ATOM 3653 N N . SER A 1 448 ? 8.744 12.254 -6.882 1.00 86.38 448 SER A N 1
ATOM 3654 C CA . SER A 1 448 ? 9.259 11.459 -5.755 1.00 86.38 448 SER A CA 1
ATOM 3655 C C . SER A 1 448 ? 10.153 10.296 -6.211 1.00 86.38 448 SER A C 1
ATOM 3657 O O . SER A 1 448 ? 9.822 9.591 -7.166 1.00 86.38 448 SER A O 1
ATOM 3659 N N . GLU A 1 449 ? 11.258 10.065 -5.487 1.00 86.62 449 GLU A N 1
ATOM 3660 C CA . GLU A 1 449 ? 12.270 9.035 -5.791 1.00 86.62 449 GLU A CA 1
ATOM 3661 C C . GLU A 1 449 ? 11.679 7.628 -5.921 1.00 86.62 449 GLU A C 1
ATOM 3663 O O . GLU A 1 449 ? 12.113 6.847 -6.767 1.00 86.62 449 GLU A O 1
ATOM 3668 N N . GLY A 1 450 ? 10.623 7.331 -5.154 1.00 85.62 450 GLY A N 1
ATOM 3669 C CA . GLY A 1 450 ? 9.916 6.048 -5.218 1.00 85.62 450 GLY A CA 1
ATOM 3670 C C . GLY A 1 450 ? 9.363 5.705 -6.606 1.00 85.62 450 GLY A C 1
ATOM 3671 O O . GLY A 1 450 ? 9.154 4.535 -6.903 1.00 85.62 450 GLY A O 1
ATOM 3672 N N . TYR A 1 451 ? 9.186 6.698 -7.481 1.00 89.06 451 TYR A N 1
ATOM 3673 C CA . TYR A 1 451 ? 8.626 6.515 -8.818 1.00 89.06 451 TYR A CA 1
ATOM 3674 C C . TYR A 1 451 ? 9.649 6.647 -9.955 1.00 89.06 451 TYR A C 1
ATOM 3676 O O . TYR A 1 451 ? 9.294 6.482 -11.123 1.00 89.06 451 TYR A O 1
ATOM 3684 N N . HIS A 1 452 ? 10.921 6.933 -9.651 1.00 92.81 452 HIS A N 1
ATOM 3685 C CA . HIS A 1 452 ? 11.955 7.143 -10.676 1.00 92.81 452 HIS A CA 1
ATOM 3686 C C . HIS A 1 452 ? 12.145 5.916 -11.568 1.00 92.81 452 HIS A C 1
ATOM 3688 O O . HIS A 1 452 ? 12.256 6.063 -12.782 1.00 92.81 452 HIS A O 1
ATOM 3694 N N . SER A 1 453 ? 12.121 4.715 -10.981 1.00 92.56 453 SER A N 1
ATOM 3695 C CA . SER A 1 453 ? 12.208 3.444 -11.717 1.00 92.56 453 SER A CA 1
ATOM 3696 C C . SER A 1 453 ? 11.139 3.345 -12.812 1.00 92.56 453 SER A C 1
ATOM 3698 O O . SER A 1 453 ? 11.448 3.043 -13.962 1.00 92.56 453 SER A O 1
ATOM 3700 N N . SER A 1 454 ? 9.896 3.693 -12.473 1.00 92.25 454 SER A N 1
ATOM 3701 C CA . SER A 1 454 ? 8.735 3.621 -13.362 1.00 92.25 454 SER A CA 1
ATOM 3702 C C . SER A 1 454 ? 8.807 4.643 -14.501 1.00 92.25 454 SER A C 1
ATOM 3704 O O . SER A 1 454 ? 8.528 4.308 -15.651 1.00 92.25 454 SER A O 1
ATOM 3706 N N . VAL A 1 455 ? 9.240 5.877 -14.209 1.00 93.38 455 VAL A N 1
ATOM 3707 C CA . VAL A 1 455 ? 9.483 6.909 -15.237 1.00 93.38 455 VAL A CA 1
ATOM 3708 C C . VAL A 1 455 ? 10.574 6.456 -16.205 1.00 93.38 455 VAL A C 1
ATOM 3710 O O . VAL A 1 455 ? 10.413 6.553 -17.418 1.00 93.38 455 VAL A O 1
ATOM 3713 N N . ILE A 1 456 ? 11.682 5.941 -15.675 1.00 94.56 456 ILE A N 1
ATOM 3714 C CA . ILE A 1 456 ? 12.833 5.507 -16.472 1.00 94.56 456 ILE A CA 1
ATOM 3715 C C . ILE A 1 456 ? 12.469 4.320 -17.349 1.00 94.56 456 ILE A C 1
ATOM 3717 O O . ILE A 1 456 ? 12.806 4.321 -18.530 1.00 94.56 456 ILE A O 1
ATOM 3721 N N . TRP A 1 457 ? 11.740 3.345 -16.807 1.00 92.75 457 TRP A N 1
ATOM 3722 C CA . TRP A 1 457 ? 11.245 2.227 -17.597 1.00 92.75 457 TRP A CA 1
ATOM 3723 C C . TRP A 1 457 ? 10.325 2.694 -18.726 1.00 92.75 457 TRP A C 1
ATOM 3725 O O . TRP A 1 457 ? 10.502 2.296 -19.874 1.00 92.75 457 TRP A O 1
ATOM 3735 N N . LYS A 1 458 ? 9.397 3.614 -18.440 1.00 91.19 458 LYS A N 1
ATOM 3736 C CA . LYS A 1 458 ? 8.530 4.213 -19.463 1.00 91.19 458 LYS A CA 1
ATOM 3737 C C . LYS A 1 458 ? 9.326 4.924 -20.564 1.00 91.19 458 LYS A C 1
ATOM 3739 O O . LYS A 1 458 ? 9.002 4.766 -21.735 1.00 91.19 458 LYS A O 1
ATOM 3744 N N . LEU A 1 459 ? 10.387 5.654 -20.217 1.00 92.44 459 LEU A N 1
ATOM 3745 C CA . LEU A 1 459 ? 11.266 6.297 -21.200 1.00 92.44 459 LEU A CA 1
ATOM 3746 C C . LEU A 1 459 ? 12.050 5.285 -22.044 1.00 92.44 459 LEU A C 1
ATOM 3748 O O . LEU A 1 459 ? 12.170 5.475 -23.251 1.00 92.44 459 LEU A O 1
ATOM 3752 N N . ILE A 1 460 ? 12.558 4.210 -21.432 1.00 91.75 460 ILE A N 1
ATOM 3753 C CA . ILE A 1 460 ? 13.221 3.120 -22.163 1.00 91.75 460 ILE A CA 1
ATOM 3754 C C . ILE A 1 460 ? 12.256 2.530 -23.191 1.00 91.75 460 ILE A C 1
ATOM 3756 O O . ILE A 1 460 ? 12.619 2.433 -24.357 1.00 91.75 460 ILE A O 1
ATOM 3760 N N . ARG A 1 461 ? 11.017 2.223 -22.793 1.00 87.50 461 ARG A N 1
ATOM 3761 C CA . ARG A 1 461 ? 9.989 1.687 -23.699 1.00 87.50 461 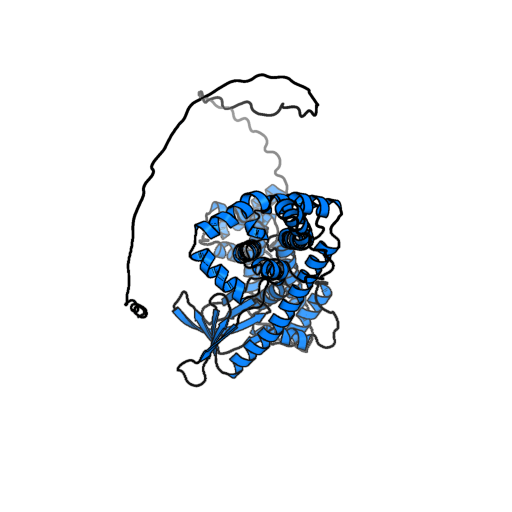ARG A CA 1
ATOM 3762 C C . ARG A 1 461 ? 9.644 2.626 -24.851 1.00 87.50 461 ARG A C 1
ATOM 3764 O O . ARG A 1 461 ? 9.457 2.162 -25.965 1.00 87.50 461 ARG A O 1
ATOM 3771 N N . GLN A 1 462 ? 9.611 3.938 -24.618 1.00 86.19 462 GLN A N 1
ATOM 3772 C CA . GLN A 1 462 ? 9.374 4.919 -25.687 1.00 86.19 462 GLN A CA 1
ATOM 3773 C C . GLN A 1 462 ? 10.515 4.969 -26.716 1.00 86.19 462 GLN A C 1
ATOM 3775 O O . GLN A 1 462 ? 10.270 5.221 -27.893 1.00 86.19 462 GLN A O 1
ATOM 3780 N N . SER A 1 463 ? 11.756 4.750 -26.281 1.00 87.12 463 SER A N 1
ATOM 3781 C CA . SER A 1 463 ? 12.947 4.857 -27.133 1.00 87.12 463 SER A CA 1
ATOM 3782 C C . SER A 1 463 ? 13.406 3.517 -27.732 1.00 87.12 463 SER A C 1
ATOM 3784 O O . SER A 1 463 ? 14.083 3.505 -28.763 1.00 87.12 463 SER A O 1
ATOM 3786 N N . ALA A 1 464 ? 13.060 2.388 -27.110 1.00 86.44 464 ALA A N 1
ATOM 3787 C CA . ALA A 1 464 ? 13.498 1.055 -27.518 1.00 86.44 464 ALA A CA 1
ATOM 3788 C C . ALA A 1 464 ? 13.062 0.660 -28.944 1.00 86.44 464 ALA A C 1
ATOM 3790 O O . ALA A 1 464 ? 13.920 0.143 -29.660 1.00 86.44 464 ALA A O 1
ATOM 3791 N N . PRO A 1 465 ? 11.831 0.946 -29.424 1.00 81.12 465 PRO A N 1
ATOM 3792 C CA . PRO A 1 465 ? 11.423 0.593 -30.785 1.00 81.12 465 PRO A CA 1
ATOM 3793 C C . PRO A 1 465 ? 12.345 1.173 -31.861 1.00 81.12 465 PRO A C 1
ATOM 3795 O O . PRO A 1 465 ? 12.769 0.455 -32.765 1.00 81.12 465 PRO A O 1
ATOM 3798 N N . GLN A 1 466 ? 12.734 2.450 -31.730 1.00 82.25 466 GLN A N 1
ATOM 3799 C CA . GLN A 1 466 ? 13.659 3.081 -32.674 1.00 82.25 466 GLN A CA 1
ATOM 3800 C C . GLN A 1 466 ? 15.034 2.403 -32.641 1.00 82.25 466 GLN A C 1
ATOM 3802 O O . GLN A 1 466 ? 15.589 2.088 -33.693 1.00 82.25 466 GLN A O 1
ATOM 3807 N N . PHE A 1 467 ? 15.574 2.163 -31.444 1.00 85.75 467 PHE A N 1
ATOM 3808 C CA . PHE A 1 467 ? 16.860 1.487 -31.285 1.00 85.75 467 PHE A CA 1
ATOM 3809 C C . PHE A 1 467 ? 16.845 0.089 -31.911 1.00 85.75 467 PHE A C 1
ATOM 3811 O O . PHE A 1 467 ? 17.750 -0.263 -32.667 1.00 85.75 467 PHE A O 1
ATOM 3818 N N . VAL A 1 468 ? 15.802 -0.696 -31.636 1.00 81.38 468 VAL A N 1
ATOM 3819 C CA . VAL A 1 468 ? 15.656 -2.045 -32.181 1.00 81.38 468 VAL A CA 1
ATOM 3820 C C . VAL A 1 468 ? 15.520 -1.981 -33.704 1.00 81.38 468 VAL A C 1
ATOM 3822 O O . VAL A 1 468 ? 16.252 -2.673 -34.404 1.00 81.38 468 VAL A O 1
ATOM 3825 N N . SER A 1 469 ? 14.682 -1.099 -34.250 1.00 76.69 469 SER A N 1
ATOM 3826 C CA . SER A 1 469 ? 14.564 -0.897 -35.703 1.00 76.69 469 SER A CA 1
ATOM 3827 C C . SER A 1 469 ? 15.904 -0.562 -36.376 1.00 76.69 469 SER A C 1
ATOM 3829 O O . SER A 1 469 ? 16.201 -1.062 -37.463 1.00 76.69 469 SER A O 1
ATOM 3831 N N . GLU A 1 470 ? 16.734 0.273 -35.746 1.00 82.56 470 GLU A N 1
ATOM 3832 C CA . GLU A 1 470 ? 18.077 0.598 -36.241 1.00 82.56 470 GLU A CA 1
ATOM 3833 C C . GLU A 1 470 ? 19.037 -0.597 -36.143 1.00 82.56 470 GLU A C 1
ATOM 3835 O O . GLU A 1 470 ? 19.775 -0.860 -37.094 1.00 82.56 470 GLU A O 1
ATOM 3840 N N . TYR A 1 471 ? 18.997 -1.352 -35.042 1.00 82.12 471 TYR A N 1
ATOM 3841 C CA . TYR A 1 471 ? 19.770 -2.584 -34.872 1.00 82.12 471 TYR A CA 1
ATOM 3842 C C . TYR A 1 471 ? 19.446 -3.605 -35.972 1.00 82.12 471 TYR A C 1
ATOM 3844 O O . TYR A 1 471 ? 20.346 -4.057 -36.678 1.00 82.12 471 TYR A O 1
ATOM 3852 N N . TRP A 1 472 ? 18.162 -3.890 -36.204 1.00 73.56 472 TRP A N 1
ATOM 3853 C CA . TRP A 1 472 ? 17.721 -4.822 -37.246 1.00 73.56 472 TRP A CA 1
ATOM 3854 C C . TRP A 1 472 ? 18.105 -4.366 -38.654 1.00 73.56 472 TRP A C 1
ATOM 3856 O O . TRP A 1 472 ? 18.507 -5.183 -39.485 1.00 73.56 472 TRP A O 1
ATOM 3866 N N . LYS A 1 473 ? 18.045 -3.059 -38.928 1.00 76.69 473 LYS A N 1
ATOM 3867 C CA . LYS A 1 473 ? 18.508 -2.509 -40.206 1.00 76.69 473 LYS A CA 1
ATOM 3868 C C . LYS A 1 473 ? 19.993 -2.758 -40.418 1.00 76.69 473 LYS A C 1
ATOM 3870 O O . LYS A 1 473 ? 20.395 -3.072 -41.536 1.00 76.69 473 LYS A O 1
ATOM 3875 N N . ASN A 1 474 ? 20.796 -2.589 -39.376 1.00 81.94 474 ASN A N 1
ATOM 3876 C CA . ASN A 1 474 ? 22.241 -2.746 -39.467 1.00 81.94 474 ASN A CA 1
ATOM 3877 C C . ASN A 1 474 ? 22.649 -4.218 -39.607 1.00 81.94 474 ASN A C 1
ATOM 3879 O O . ASN A 1 474 ? 23.522 -4.517 -40.416 1.00 81.94 474 ASN A O 1
ATOM 3883 N N . GLU A 1 475 ? 22.002 -5.122 -38.871 1.00 77.62 475 GLU A N 1
ATOM 3884 C CA . GLU A 1 475 ? 22.333 -6.554 -38.877 1.00 77.62 475 GLU A CA 1
ATOM 3885 C C . GLU A 1 475 ? 21.735 -7.301 -40.079 1.00 77.62 475 GLU A C 1
ATOM 3887 O O . GLU A 1 475 ? 22.394 -8.143 -40.686 1.00 77.62 475 GLU A O 1
ATOM 3892 N N . TYR A 1 476 ? 20.497 -6.973 -40.461 1.00 72.50 476 TYR A N 1
ATOM 3893 C CA . TYR A 1 476 ? 19.717 -7.755 -41.430 1.00 72.50 476 TYR A CA 1
ATOM 3894 C C . TYR A 1 476 ? 19.279 -6.954 -42.664 1.00 72.50 476 TYR A C 1
ATOM 3896 O O . TYR A 1 476 ? 18.680 -7.510 -43.583 1.00 72.50 476 TYR A O 1
ATOM 3904 N N . GLY A 1 477 ? 19.555 -5.647 -42.720 1.00 67.69 477 GLY A N 1
ATOM 3905 C CA . GLY A 1 477 ? 19.132 -4.780 -43.826 1.00 67.69 477 GLY A CA 1
ATOM 3906 C C . GLY A 1 477 ? 17.642 -4.417 -43.811 1.00 67.69 477 GLY A C 1
ATOM 3907 O O . GLY A 1 477 ? 17.155 -3.814 -44.769 1.00 67.69 477 GLY A O 1
ATOM 3908 N N . ILE A 1 478 ? 16.914 -4.755 -42.743 1.00 65.50 478 ILE A N 1
ATOM 3909 C CA . ILE A 1 478 ? 15.466 -4.557 -42.632 1.00 65.50 478 ILE A CA 1
ATOM 3910 C C . ILE A 1 478 ? 15.185 -3.353 -41.729 1.00 65.50 478 ILE A C 1
ATOM 3912 O O . ILE A 1 478 ? 15.519 -3.369 -40.550 1.00 65.50 478 ILE A O 1
ATOM 3916 N N . TYR A 1 479 ? 14.572 -2.300 -42.273 1.00 60.03 479 TYR A N 1
ATOM 3917 C CA . TYR A 1 479 ? 14.180 -1.118 -41.500 1.00 60.03 479 TYR A CA 1
ATOM 3918 C C . TYR A 1 479 ? 12.665 -0.994 -41.431 1.00 60.03 479 TYR A C 1
ATOM 3920 O O . TYR A 1 479 ? 12.005 -0.913 -42.469 1.00 60.03 479 TYR A O 1
ATOM 3928 N N . PHE A 1 480 ? 12.137 -0.896 -40.216 1.00 61.31 480 PHE A N 1
ATOM 3929 C CA . PHE A 1 480 ? 10.729 -0.625 -39.978 1.00 61.31 480 PHE A CA 1
ATOM 3930 C C . PHE A 1 480 ? 10.566 0.850 -39.641 1.00 61.31 480 PHE A C 1
ATOM 3932 O O . PHE A 1 480 ? 11.267 1.415 -38.804 1.00 61.31 480 PHE A O 1
ATOM 3939 N N . LYS A 1 481 ? 9.690 1.511 -40.390 1.00 55.66 481 LYS A N 1
ATOM 3940 C CA . LYS A 1 481 ? 9.421 2.933 -40.227 1.00 55.66 481 LYS A CA 1
ATOM 3941 C C . LYS A 1 481 ? 8.396 3.091 -39.103 1.00 55.66 481 LYS A C 1
ATOM 3943 O O . LYS A 1 481 ? 7.378 2.408 -39.138 1.00 55.66 481 LYS A O 1
ATOM 3948 N N . ASN A 1 482 ? 8.648 4.020 -38.177 1.00 51.88 482 ASN A N 1
ATOM 3949 C CA . ASN A 1 482 ? 7.799 4.432 -37.038 1.00 51.88 482 ASN A CA 1
ATOM 3950 C C . ASN A 1 482 ? 6.359 4.893 -37.403 1.00 51.88 482 ASN A C 1
ATOM 3952 O O . ASN A 1 482 ? 5.724 5.600 -36.626 1.00 51.88 482 ASN A O 1
ATOM 3956 N N . ASP A 1 483 ? 5.835 4.568 -38.587 1.00 43.47 483 ASP A N 1
ATOM 3957 C CA . ASP A 1 483 ? 4.522 5.018 -39.058 1.00 43.47 483 ASP A CA 1
ATOM 3958 C C . ASP A 1 483 ? 3.362 4.220 -38.420 1.00 43.47 483 ASP A C 1
ATOM 3960 O O . ASP A 1 483 ? 2.202 4.604 -38.573 1.00 43.47 483 ASP A O 1
ATOM 3964 N N . ILE A 1 484 ? 3.652 3.140 -37.685 1.00 46.28 484 ILE A N 1
ATOM 3965 C CA . ILE A 1 484 ? 2.672 2.437 -36.851 1.00 46.28 484 ILE A CA 1
ATOM 3966 C C . ILE A 1 484 ? 2.772 3.043 -35.451 1.00 46.28 484 ILE A C 1
ATOM 3968 O O . ILE A 1 484 ? 3.823 2.978 -34.816 1.00 46.28 484 ILE A O 1
ATOM 3972 N N . GLN A 1 485 ? 1.685 3.652 -34.972 1.00 44.59 485 GLN A N 1
ATOM 3973 C CA . GLN A 1 485 ? 1.499 3.948 -33.550 1.00 44.59 485 GLN A CA 1
ATOM 3974 C C . GLN A 1 485 ? 1.419 2.614 -32.793 1.00 44.59 485 GLN A C 1
ATOM 3976 O O . GLN A 1 485 ? 0.330 2.178 -32.438 1.00 44.59 485 GLN A O 1
ATOM 3981 N N . MET A 1 486 ? 2.545 1.919 -32.622 1.00 50.12 486 MET A N 1
ATOM 3982 C CA . MET A 1 486 ? 2.588 0.713 -31.804 1.00 50.12 486 MET A CA 1
ATOM 3983 C C . MET A 1 486 ? 2.391 1.133 -30.355 1.00 50.12 486 MET A C 1
ATOM 3985 O O . MET A 1 486 ? 3.105 2.007 -29.853 1.00 50.12 486 MET A O 1
ATOM 3989 N N . ALA A 1 487 ? 1.347 0.589 -29.737 1.00 50.41 487 ALA A N 1
ATOM 3990 C CA . ALA A 1 487 ? 0.901 1.001 -28.416 1.00 50.41 487 ALA A CA 1
ATOM 3991 C C . ALA A 1 487 ? 1.823 0.461 -27.311 1.00 50.41 487 ALA A C 1
ATOM 3993 O O . ALA A 1 487 ? 1.946 1.111 -26.271 1.00 50.41 487 ALA A O 1
ATOM 3994 N N . ASP A 1 488 ? 2.516 -0.658 -27.556 1.00 57.34 488 ASP A N 1
ATOM 3995 C CA . ASP A 1 488 ? 3.433 -1.288 -26.608 1.00 57.34 488 ASP A CA 1
ATOM 3996 C C . ASP A 1 488 ? 4.617 -2.022 -27.292 1.00 57.34 488 ASP A C 1
ATOM 3998 O O . ASP A 1 488 ? 4.595 -2.339 -28.483 1.00 57.34 488 ASP A O 1
ATOM 4002 N N . LEU A 1 489 ? 5.711 -2.232 -26.543 1.00 60.12 489 LEU A N 1
ATOM 4003 C CA . LEU A 1 489 ? 6.926 -2.899 -27.042 1.00 60.12 489 LEU A CA 1
ATOM 4004 C C . LEU A 1 489 ? 6.726 -4.420 -27.188 1.00 60.12 489 LEU A C 1
ATOM 4006 O O . LEU A 1 489 ? 7.463 -5.056 -27.937 1.00 60.12 489 LEU A O 1
ATOM 4010 N N . SER A 1 490 ? 5.729 -5.004 -26.516 1.00 57.53 490 SER A N 1
ATOM 4011 C CA . SER A 1 490 ? 5.389 -6.423 -26.665 1.00 57.53 490 SER A CA 1
ATOM 4012 C C . SER A 1 490 ? 4.727 -6.743 -28.007 1.00 57.53 490 SER A C 1
ATOM 4014 O O . SER A 1 490 ? 5.096 -7.741 -28.609 1.00 57.53 490 SER A O 1
ATOM 4016 N N . GLU A 1 491 ? 3.833 -5.893 -28.518 1.00 61.22 491 GLU A N 1
ATOM 4017 C CA . GLU A 1 491 ? 3.226 -5.964 -29.852 1.00 61.22 491 GLU A CA 1
ATOM 4018 C C . GLU A 1 491 ? 4.306 -5.848 -30.914 1.00 61.22 491 GLU A C 1
ATOM 4020 O O . GLU A 1 491 ? 4.310 -6.620 -31.870 1.00 61.22 491 GLU A O 1
ATOM 4025 N N . TYR A 1 492 ? 5.255 -4.926 -30.702 1.00 62.78 492 TYR A N 1
ATOM 4026 C CA . TYR A 1 492 ? 6.445 -4.817 -31.532 1.00 62.78 492 TYR A CA 1
ATOM 4027 C C . TYR A 1 492 ? 7.154 -6.183 -31.550 1.00 62.78 492 TYR A C 1
ATOM 4029 O O . TYR A 1 492 ? 7.185 -6.819 -32.597 1.00 62.78 492 TYR A O 1
ATOM 4037 N N . ILE A 1 493 ? 7.633 -6.702 -30.410 1.00 59.12 493 ILE A N 1
ATOM 4038 C CA . ILE A 1 493 ? 8.350 -7.996 -30.324 1.00 59.12 493 ILE A CA 1
ATOM 4039 C C . ILE A 1 493 ? 7.552 -9.164 -30.944 1.00 59.12 493 ILE A C 1
ATOM 4041 O O . ILE A 1 493 ? 8.117 -9.927 -31.731 1.00 59.12 493 ILE A O 1
ATOM 4045 N N . ASP A 1 494 ? 6.255 -9.286 -30.656 1.00 58.47 494 ASP A N 1
ATOM 4046 C CA . ASP A 1 494 ? 5.389 -10.358 -31.163 1.00 58.47 494 ASP A CA 1
ATOM 4047 C C . ASP A 1 494 ? 5.194 -10.300 -32.690 1.00 58.47 494 ASP A C 1
ATOM 4049 O O . ASP A 1 494 ? 5.138 -11.350 -33.342 1.00 58.47 494 ASP A O 1
ATOM 4053 N N . GLU A 1 495 ? 5.127 -9.107 -33.293 1.00 59.69 495 GLU A N 1
ATOM 4054 C CA . GLU A 1 495 ? 5.123 -8.966 -34.755 1.00 59.69 495 GLU A CA 1
ATOM 4055 C C . GLU A 1 495 ? 6.454 -9.426 -35.383 1.00 59.69 495 GLU A C 1
ATOM 4057 O O . GLU A 1 495 ? 6.442 -10.004 -36.473 1.00 59.69 495 GLU A O 1
ATOM 4062 N N . TYR A 1 496 ? 7.590 -9.261 -34.690 1.00 56.72 496 TYR A N 1
ATOM 4063 C CA . TYR A 1 496 ? 8.917 -9.673 -35.178 1.00 56.72 496 TYR A CA 1
ATOM 4064 C C . TYR A 1 496 ? 9.217 -11.161 -34.984 1.00 56.72 496 TYR A C 1
ATOM 4066 O O . TYR A 1 496 ? 9.773 -11.791 -35.887 1.00 56.72 496 TYR A O 1
ATOM 4074 N N . CYS A 1 497 ? 8.829 -11.752 -33.849 1.00 50.19 497 CYS A N 1
ATOM 4075 C CA . CYS A 1 497 ? 9.037 -13.177 -33.565 1.00 50.19 497 CYS A CA 1
ATOM 4076 C C . CYS A 1 497 ? 8.191 -14.104 -34.459 1.00 50.19 497 CYS A C 1
ATOM 4078 O O . CYS A 1 497 ? 8.451 -15.304 -34.524 1.00 50.19 497 CYS A O 1
ATOM 4080 N N . ARG A 1 498 ? 7.191 -13.564 -35.172 1.00 47.16 498 ARG A N 1
ATOM 4081 C CA . ARG A 1 498 ? 6.381 -14.296 -36.162 1.00 47.16 498 ARG A CA 1
ATOM 4082 C C . ARG A 1 498 ? 6.998 -14.375 -37.559 1.00 47.16 498 ARG A C 1
ATOM 4084 O O . ARG A 1 498 ? 6.400 -15.015 -38.426 1.00 47.16 498 ARG A O 1
ATOM 4091 N N . CYS A 1 499 ? 8.173 -13.792 -37.796 1.00 41.31 499 CYS A N 1
ATOM 4092 C CA . CYS A 1 499 ? 8.949 -14.108 -38.992 1.00 41.31 499 CYS A CA 1
ATOM 4093 C C . CYS A 1 499 ? 9.466 -15.549 -38.878 1.00 41.31 499 CYS A C 1
ATOM 4095 O O . CYS A 1 499 ? 10.528 -15.800 -38.319 1.00 41.31 499 CYS A O 1
ATOM 4097 N N . SER A 1 500 ? 8.676 -16.503 -39.373 1.00 35.06 500 SER A N 1
ATOM 4098 C CA . SER A 1 500 ? 9.141 -17.859 -39.653 1.00 35.06 500 SER A CA 1
ATOM 4099 C C . SER A 1 500 ? 10.333 -17.800 -40.610 1.00 35.06 500 SER A C 1
ATOM 4101 O O . SER A 1 500 ? 10.224 -17.097 -41.618 1.00 35.06 500 SER A O 1
ATOM 4103 N N . ASP A 1 501 ? 11.400 -18.533 -40.268 1.00 36.22 501 ASP A N 1
ATOM 4104 C CA . ASP A 1 501 ? 12.637 -18.744 -41.047 1.00 36.22 501 ASP A CA 1
ATOM 4105 C C . ASP A 1 501 ? 12.485 -18.665 -42.579 1.00 36.22 501 ASP A C 1
ATOM 4107 O O . ASP A 1 501 ? 11.564 -19.319 -43.135 1.00 36.22 501 ASP A O 1
#

Nearest PDB structures (foldseek):
  3voq-assembly1_B  TM=6.468E-01  e=1.605E-02  Homo sapiens
  5ukk-assembly1_A  TM=2.817E-01  e=3.460E-02  Homo sapiens
  5ukl-assembly1_A  TM=2.498E-01  e=2.141E-02  Homo sapiens
  5he0-assembly1_A  TM=2.625E-01  e=3.298E-02  Bos taurus
  7k7z-assembly1_A  TM=2.484E-01  e=3.460E-02  Homo sapiens

Solvent-accessible surface area (backbone atoms only — not comparable to full-atom values): 31178 Å² total; per-residue (Å²): 143,88,90,90,82,89,87,86,90,89,87,88,86,87,82,85,88,82,86,87,82,90,81,90,84,85,86,90,87,88,80,90,89,84,89,82,89,86,88,87,88,83,90,83,90,81,87,92,84,88,78,91,87,80,83,88,83,84,91,79,90,82,85,89,80,91,77,92,74,83,72,80,77,74,83,73,51,74,66,58,50,52,50,50,51,50,50,63,66,44,53,74,71,48,71,80,53,86,42,54,65,51,44,51,51,54,47,58,76,74,41,58,81,92,57,68,78,39,64,68,60,44,52,49,52,29,52,47,36,35,74,70,64,49,32,100,57,72,56,50,67,68,56,51,51,52,53,48,52,54,51,60,51,63,72,60,66,82,81,73,82,75,82,73,78,98,58,82,54,67,66,58,53,54,51,52,46,51,51,52,52,50,49,51,53,56,44,74,70,69,80,55,97,75,88,49,70,50,60,56,52,50,52,53,46,69,71,68,34,71,81,52,59,77,33,74,65,47,52,50,52,56,46,56,49,44,62,77,62,66,57,89,90,65,80,88,62,80,88,49,53,71,59,51,52,56,66,50,40,49,76,46,72,88,32,32,37,46,42,76,89,79,68,44,76,39,63,24,37,40,38,35,30,76,54,35,39,36,42,38,42,94,88,50,75,50,77,46,72,61,79,74,68,55,66,81,54,69,50,75,44,83,47,102,46,90,75,35,32,38,39,41,38,64,89,82,41,38,34,42,35,41,70,67,63,47,50,52,51,52,57,43,49,54,53,45,31,51,54,43,48,52,55,36,49,54,52,47,48,53,40,51,50,52,40,74,66,51,44,72,68,48,52,51,53,46,60,63,48,56,79,71,51,59,62,55,48,75,63,32,71,68,47,30,50,44,48,56,44,71,80,21,71,92,34,53,54,44,55,73,71,51,86,67,52,70,68,62,50,52,58,42,52,54,47,47,71,74,35,62,65,65,38,48,59,51,51,48,47,43,67,70,45,49,51,53,47,38,64,59,53,35,77,68,46,98,61,65,75,92,48,30,58,54,26,50,50,52,48,44,58,72,49,44,61,61,54,50,29,52,51,40,27,71,79,70,70,48,71,70,71,85,84,61,87,69,89,45,66,64,61,52,38,56,64,58,73,64,63,73,131

Sequence (501 aa):
MFKNLFKNLNSDKGGLGSREERLETKPIIDSESRDLVNNVSGDLGVNPEQRKQYEEVQITGNTPDNGRVSIPKKPASKTAKKFTEYKLFYSNKFTNCKSLDEVLDIYIKHTDSNDMMDELRLRYVSMYLFKTSLSYSKLSIKDLKLLLVKKLSKECIIENIVMQNDEVNEIFYKELKLHLENKTSIMFQGFEKNLSIDSVLLSVFSHYGLELIDSDLFVKVLFELIEDMDLPGIDNKNDNIKNHLRQKILSIKDTEFWDPDEKKIYRCEIFIVGRYIMVKTTDFISIFFKSGEGPIYISEFSLDIADKFGVYIQDDTYFIMDSINKAKIFEYFDYVNGEILAEVNQKVEIITEGANNASSELRVLINNFIGMIPLSILLDTDSYIAFEHLISFSSFIAQQLLDSNTEQRDNITDRLKEDSNFHNNINYFINDSFKKLVKIAGKYINISEGYHSSVIWKLIRQSAPQFVSEYWKNEYGIYFKNDIQMADLSEYIDEYCRCSD

Radius of gyration: 34.39 Å; Cα contacts (8 Å, |Δi|>4): 393; chains: 1; bounding box: 83×73×102 Å

Mean predicted aligned error: 19.23 Å

Foldseek 3Di:
DDDDPDDDDDDDDDDDDDDDDDDDDDDDDDDDDDDDDDDDDDDDDDDDPDDDDDDDDDDDDDDDDDDDPPDDDDPDDPLRVVLVVLCVVCVVQCVPDPALVSLLVSLVVPDDPVCSLPQSNLQSSLVVCVVVVNDPDRDDSVRSVVVNVVVVVVVVPDDPPPDDDLDQPPVVLVVLLVLLVVVVVVVVVPPDPDDDPLVSVVSSCVVPDDVLVPDPSSQVSNLVSCVVVVDPDDPNPPPQSVVVVVLQKDKDAQWWWQDPVVRDIFHWIWIDGQQWIWTGGPVDIDIDGNDALAAWDKDWDDDPDPQWIWIDTPPPTIIIDGPVVVVVVVSSSVSSRVVSVVVLVVVLVLLVVLLVPFDPVLLVLLLVCLVVPDVCCLQPLLNVLLLQCVLCVRHPSSVVLDPDDPVSNVVSVVVCVVDVVSVCVSVVCCVPPLVVSLVVSVVRGPDDSVSSSSSSVVSNFVNSLVVVQVVCCVPPVGHDDPPDPPVGSSVVSVVVVPPDD